Protein AF-A0AAV9IPA6-F1 (afdb_monomer_lite)

InterPro domains:
  IPR004045 Glutathione S-transferase, N-terminal [PF13409] (112-193)
  IPR010987 Glutathione S-transferase, C-terminal-like [PS50405] (209-337)
  IPR016639 Glutathione S-transferase Omega/GSH [PTHR32419] (56-354)
  IPR019145 Mediator complex, subunit Med10 [PF09748] (378-483)
  IPR036249 Thioredoxin-like superfamily [SSF52833] (87-194)
  IPR036282 Glutathione S-transferase, C-terminal domain superfamily [SSF47616] (212-340)
  IPR047047 Glutathione S-transferases Omega-like, C-terminal [cd03190] (215-348)

Structure (mmCIF, N/CA/C/O backbone):
data_AF-A0AAV9IPA6-F1
#
_entry.id   AF-A0AAV9IPA6-F1
#
loop_
_atom_site.group_PDB
_atom_site.id
_atom_site.type_symbol
_atom_site.label_atom_id
_atom_site.label_alt_id
_atom_site.label_comp_id
_atom_site.label_asym_id
_atom_site.label_entity_id
_atom_site.label_seq_id
_atom_site.pdbx_PDB_ins_code
_atom_site.Cartn_x
_atom_site.Cartn_y
_atom_site.Cartn_z
_atom_site.occupancy
_atom_site.B_iso_or_equiv
_atom_site.auth_seq_id
_atom_site.auth_comp_id
_atom_site.auth_asym_id
_atom_site.auth_atom_id
_atom_site.pdbx_PDB_model_num
ATOM 1 N N . MET A 1 1 ? 13.367 -20.382 -25.866 1.00 32.62 1 MET A N 1
ATOM 2 C CA . MET A 1 1 ? 13.848 -21.419 -26.805 1.00 32.62 1 MET A CA 1
ATOM 3 C C . MET A 1 1 ? 13.097 -21.267 -28.119 1.00 32.62 1 MET A C 1
ATOM 5 O O . MET A 1 1 ? 11.947 -21.667 -28.203 1.00 32.62 1 MET A O 1
ATOM 9 N N . ILE A 1 2 ? 13.700 -20.596 -29.102 1.00 31.58 2 ILE A N 1
ATOM 10 C CA . ILE A 1 2 ? 13.091 -20.373 -30.421 1.00 31.58 2 ILE A CA 1
ATOM 11 C C . ILE A 1 2 ? 13.337 -21.633 -31.256 1.00 31.58 2 ILE A C 1
ATOM 13 O O . ILE A 1 2 ? 14.482 -22.055 -31.411 1.00 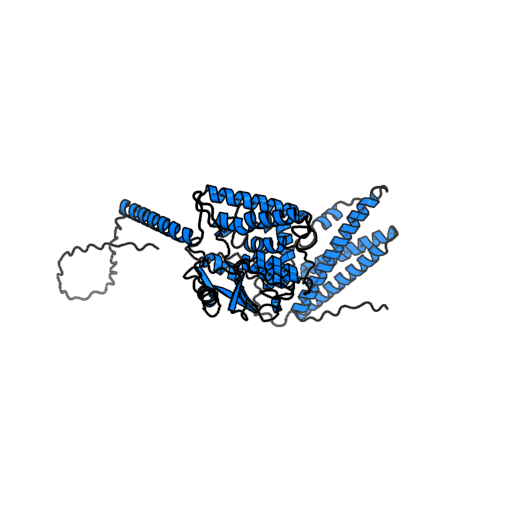31.58 2 ILE A O 1
ATOM 17 N N . ALA A 1 3 ? 12.264 -22.258 -31.741 1.00 30.27 3 ALA A N 1
ATOM 18 C CA . ALA A 1 3 ? 12.333 -23.443 -32.581 1.00 30.27 3 ALA A CA 1
ATOM 19 C C . ALA A 1 3 ? 13.067 -23.117 -33.890 1.00 30.27 3 ALA A C 1
ATOM 21 O O . ALA A 1 3 ? 12.641 -22.261 -34.665 1.00 30.27 3 ALA A O 1
ATOM 22 N N . PHE A 1 4 ? 14.178 -23.808 -34.139 1.00 36.59 4 PHE A N 1
ATOM 23 C CA . PHE A 1 4 ? 14.847 -23.790 -35.433 1.00 36.59 4 PHE A CA 1
ATOM 24 C C . PHE A 1 4 ? 13.918 -24.429 -36.471 1.00 36.59 4 PHE A C 1
ATOM 26 O O . PHE A 1 4 ? 13.769 -25.651 -36.518 1.00 36.59 4 PHE A O 1
ATOM 33 N N . GLY A 1 5 ? 13.292 -23.602 -37.310 1.00 35.09 5 GLY A N 1
ATOM 34 C CA . GLY A 1 5 ? 12.611 -24.056 -38.517 1.00 35.09 5 GLY A CA 1
ATOM 35 C C . GLY A 1 5 ? 13.618 -24.750 -39.431 1.00 35.09 5 GLY A C 1
ATOM 36 O O . GLY A 1 5 ? 14.413 -24.103 -40.107 1.00 35.09 5 GLY A O 1
ATOM 37 N N . THR A 1 6 ? 13.623 -26.080 -39.414 1.00 35.66 6 THR A N 1
ATOM 38 C CA . THR A 1 6 ? 14.478 -26.902 -40.268 1.00 35.66 6 THR A CA 1
ATOM 39 C C . THR A 1 6 ? 13.753 -27.161 -41.583 1.00 35.66 6 THR A C 1
ATOM 41 O O . THR A 1 6 ? 12.887 -28.027 -41.674 1.00 35.66 6 THR A O 1
ATOM 44 N N . VAL A 1 7 ? 14.106 -26.420 -42.633 1.00 36.31 7 VAL A N 1
ATOM 45 C CA . VAL A 1 7 ? 13.691 -26.772 -43.998 1.00 36.31 7 VAL A CA 1
ATOM 46 C C . VAL A 1 7 ? 14.534 -27.971 -44.444 1.00 36.31 7 VAL A C 1
ATOM 48 O O . VAL A 1 7 ? 15.711 -27.834 -44.775 1.00 36.31 7 VAL A O 1
ATOM 51 N N . ARG A 1 8 ? 13.951 -29.176 -44.401 1.00 38.34 8 ARG A N 1
ATOM 52 C CA . ARG A 1 8 ? 14.563 -30.413 -44.915 1.00 38.34 8 ARG A CA 1
ATOM 53 C C . ARG A 1 8 ? 14.321 -30.518 -46.420 1.00 38.34 8 ARG A C 1
ATOM 55 O O . ARG A 1 8 ? 13.198 -30.772 -46.840 1.00 38.34 8 ARG A O 1
ATOM 62 N N . VAL A 1 9 ? 15.372 -30.398 -47.228 1.00 33.69 9 VAL A N 1
ATOM 63 C CA . VAL A 1 9 ? 15.322 -30.750 -48.656 1.00 33.69 9 VAL A CA 1
ATOM 64 C C . VAL A 1 9 ? 15.932 -32.142 -48.832 1.00 33.69 9 VAL A C 1
ATOM 66 O O . VAL A 1 9 ? 17.144 -32.312 -48.716 1.00 33.69 9 VAL A O 1
ATOM 69 N N . PHE A 1 10 ? 15.096 -33.152 -49.088 1.00 32.09 10 PHE A N 1
ATOM 70 C CA . PHE A 1 10 ? 15.541 -34.497 -49.469 1.00 32.09 10 PHE A CA 1
ATOM 71 C C . PHE A 1 10 ? 15.848 -34.534 -50.973 1.00 32.09 10 PHE A C 1
ATOM 73 O O . PHE A 1 10 ? 14.968 -34.279 -51.792 1.00 32.09 10 PHE A O 1
ATOM 80 N N . LYS A 1 11 ? 17.077 -34.907 -51.352 1.00 31.31 11 LYS A N 1
ATOM 81 C CA . LYS A 1 11 ? 17.385 -35.414 -52.700 1.00 31.31 11 LYS A CA 1
ATOM 82 C C . LYS A 1 11 ? 17.477 -36.943 -52.629 1.00 31.31 11 LYS A C 1
ATOM 84 O O . LYS A 1 11 ? 18.295 -37.429 -51.850 1.00 31.31 11 LYS A O 1
ATOM 89 N N . PRO A 1 12 ? 16.701 -37.715 -53.410 1.00 35.94 12 PRO A N 1
ATOM 90 C CA . PRO A 1 12 ? 16.859 -39.159 -53.456 1.00 35.94 12 PRO A CA 1
ATOM 91 C C . PRO A 1 12 ? 17.909 -39.520 -54.514 1.00 35.94 12 PRO A C 1
ATOM 93 O O . PRO A 1 12 ? 17.744 -39.200 -55.690 1.00 35.94 12 PRO A O 1
ATOM 96 N N . THR A 1 13 ? 18.972 -40.220 -54.126 1.00 33.97 13 THR A N 1
ATOM 97 C CA . THR A 1 13 ? 19.830 -40.943 -55.074 1.00 33.97 13 THR A CA 1
ATOM 98 C C . THR A 1 13 ? 19.615 -42.445 -54.923 1.00 33.97 13 THR A C 1
ATOM 100 O O . THR A 1 13 ? 19.770 -43.030 -53.855 1.00 33.97 13 THR A O 1
ATOM 103 N N . LYS A 1 14 ? 19.187 -43.048 -56.036 1.00 36.44 14 LYS A N 1
ATOM 104 C CA . LYS A 1 14 ? 18.964 -44.478 -56.257 1.00 36.44 14 LYS A CA 1
ATOM 105 C C . LYS A 1 14 ? 20.288 -45.253 -56.189 1.00 36.44 14 LYS A C 1
ATOM 107 O O . LYS A 1 14 ? 21.220 -44.875 -56.884 1.00 36.44 14 LYS A O 1
ATOM 112 N N . SER A 1 15 ? 20.329 -46.367 -55.457 1.00 31.39 15 SER A N 1
ATOM 113 C CA . SER A 1 15 ? 20.425 -47.732 -56.018 1.00 31.39 15 SER A CA 1
ATOM 114 C C . SER A 1 15 ? 20.686 -48.739 -54.893 1.00 31.39 15 SER A C 1
ATOM 116 O O . SER A 1 15 ? 21.733 -48.707 -54.249 1.00 31.39 15 SER A O 1
ATOM 118 N N . LEU A 1 16 ? 19.736 -49.645 -54.674 1.00 32.25 16 LEU A N 1
ATOM 119 C CA . LEU A 1 16 ? 19.944 -50.877 -53.921 1.00 32.25 16 LEU A CA 1
ATOM 120 C C . LEU A 1 16 ? 20.425 -51.947 -54.905 1.00 32.25 16 LEU A C 1
ATOM 122 O O . LEU A 1 16 ? 19.693 -52.309 -55.822 1.00 32.25 16 LEU A O 1
ATOM 126 N N . THR A 1 17 ? 21.623 -52.476 -54.687 1.00 30.92 17 THR A N 1
ATOM 127 C CA . THR A 1 17 ? 22.068 -53.748 -55.269 1.00 30.92 17 THR A CA 1
ATOM 128 C C . THR A 1 17 ? 22.395 -54.698 -54.128 1.00 30.92 17 THR A C 1
ATOM 130 O O . THR A 1 17 ? 23.379 -54.512 -53.414 1.00 30.92 17 THR A O 1
ATOM 133 N N . LEU A 1 18 ? 21.534 -55.703 -53.945 1.00 32.69 18 LEU A N 1
ATOM 134 C CA . LEU A 1 18 ? 21.811 -56.874 -53.121 1.00 32.69 18 LEU A CA 1
ATOM 135 C C . LEU A 1 18 ? 22.862 -57.740 -53.824 1.00 32.69 18 LEU A C 1
ATOM 137 O O . LEU A 1 18 ? 22.663 -58.156 -54.966 1.00 32.69 18 LEU A O 1
ATOM 141 N N . HIS A 1 19 ? 23.926 -58.097 -53.110 1.00 31.64 19 HIS A N 1
ATOM 142 C CA . HIS A 1 19 ? 24.715 -59.283 -53.427 1.00 31.64 19 HIS A CA 1
ATOM 143 C C . HIS A 1 19 ? 24.796 -60.196 -52.208 1.00 31.64 19 HIS A C 1
ATOM 145 O O . HIS A 1 19 ? 25.272 -59.827 -51.137 1.00 31.64 19 HIS A O 1
ATOM 151 N N . HIS A 1 20 ? 24.265 -61.397 -52.408 1.00 34.03 20 HIS A N 1
ATOM 152 C CA . HIS A 1 20 ? 24.334 -62.536 -51.514 1.00 34.03 20 HIS A CA 1
ATOM 153 C C . HIS A 1 20 ? 25.737 -63.147 -51.616 1.00 34.03 20 HIS A C 1
ATOM 155 O O . HIS A 1 20 ? 26.164 -63.505 -52.712 1.00 34.03 20 HIS A O 1
ATOM 161 N N . CYS A 1 21 ? 26.448 -63.305 -50.498 1.00 29.92 21 CYS A N 1
ATOM 162 C CA . CYS A 1 21 ? 27.591 -64.213 -50.436 1.00 29.92 21 CYS A CA 1
ATOM 163 C C . CYS A 1 21 ? 27.729 -64.814 -49.030 1.00 29.92 21 CYS A C 1
ATOM 165 O O . CYS A 1 21 ? 27.984 -64.119 -48.048 1.00 29.92 21 CYS A O 1
ATOM 167 N N . HIS A 1 22 ? 27.530 -66.130 -48.956 1.00 36.38 22 HIS A N 1
ATOM 168 C CA . HIS A 1 22 ? 27.813 -66.983 -47.808 1.00 36.38 22 HIS A CA 1
ATOM 169 C C . HIS A 1 22 ? 29.329 -67.131 -47.608 1.00 36.38 22 HIS A C 1
ATOM 171 O O . HIS A 1 22 ? 30.002 -67.606 -48.519 1.00 36.38 22 HIS A O 1
ATOM 177 N N . LYS A 1 23 ? 29.841 -66.874 -46.394 1.00 35.38 23 LYS A N 1
ATOM 178 C CA . LYS A 1 23 ? 30.698 -67.802 -45.616 1.00 35.38 23 LYS A CA 1
ATOM 179 C C . LYS A 1 23 ? 31.225 -67.160 -44.326 1.00 35.38 23 LYS A C 1
ATOM 181 O O . LYS A 1 23 ? 31.490 -65.967 -44.251 1.00 35.38 23 LYS A O 1
ATOM 186 N N . ARG A 1 24 ? 31.352 -68.027 -43.318 1.00 39.00 24 ARG A N 1
ATOM 187 C CA . ARG A 1 24 ? 31.869 -67.832 -41.956 1.00 39.00 24 ARG A CA 1
ATOM 188 C C . ARG A 1 24 ? 33.129 -66.959 -41.896 1.00 39.00 24 ARG A C 1
ATOM 190 O O . ARG A 1 24 ? 34.109 -67.292 -42.552 1.00 39.00 24 ARG A O 1
ATOM 197 N N . CYS A 1 25 ? 33.138 -65.961 -41.012 1.00 34.56 25 CYS A N 1
ATOM 198 C CA . CYS A 1 25 ? 34.343 -65.552 -40.287 1.00 34.56 25 CYS A CA 1
ATOM 199 C C . CYS A 1 25 ? 33.975 -64.700 -39.060 1.00 34.56 25 CYS A C 1
ATOM 201 O O . CYS A 1 25 ? 33.272 -63.698 -39.181 1.00 34.56 25 CYS A O 1
ATOM 203 N N . ASN A 1 26 ? 34.457 -65.113 -37.885 1.00 42.09 26 ASN A N 1
ATOM 204 C CA . ASN A 1 26 ? 34.406 -64.350 -36.641 1.00 42.09 26 ASN A CA 1
ATOM 205 C C . ASN A 1 26 ? 35.319 -63.125 -36.761 1.00 42.09 26 ASN A C 1
ATOM 207 O O . ASN A 1 26 ? 36.529 -63.238 -36.604 1.00 42.09 26 ASN A O 1
ATOM 211 N N . HIS A 1 27 ? 34.737 -61.956 -37.007 1.00 35.28 27 HIS A N 1
ATOM 212 C CA . HIS A 1 27 ? 35.346 -60.674 -36.671 1.00 35.28 27 HIS A CA 1
ATOM 213 C C . HIS A 1 27 ? 34.236 -59.672 -36.364 1.00 35.28 27 HIS A C 1
ATOM 215 O O . HIS A 1 27 ? 33.461 -59.292 -37.241 1.00 35.28 27 HIS A O 1
ATOM 221 N N . THR A 1 28 ? 34.181 -59.213 -35.117 1.00 38.75 28 THR A N 1
ATOM 222 C CA . THR A 1 28 ? 33.456 -58.013 -34.697 1.00 38.75 28 THR A CA 1
ATOM 223 C C . THR A 1 28 ? 34.070 -56.802 -35.406 1.00 38.75 28 THR A C 1
ATOM 225 O O . THR A 1 28 ? 34.946 -56.118 -34.887 1.00 38.75 28 THR A O 1
ATOM 228 N N . ARG A 1 29 ? 33.636 -56.534 -36.643 1.00 34.91 29 ARG A N 1
ATOM 229 C CA . ARG A 1 29 ? 33.844 -55.234 -37.285 1.00 34.91 29 ARG A CA 1
ATOM 230 C C . ARG A 1 29 ? 32.872 -54.254 -36.641 1.00 34.91 29 ARG A C 1
ATOM 232 O O . ARG A 1 29 ? 31.683 -54.273 -36.946 1.00 34.91 29 ARG A O 1
ATOM 239 N N . GLY A 1 30 ? 33.376 -53.405 -35.750 1.00 38.44 30 GLY A N 1
ATOM 240 C CA . GLY A 1 30 ? 32.644 -52.224 -35.308 1.00 38.44 30 GLY A CA 1
ATOM 241 C C . GLY A 1 30 ? 32.3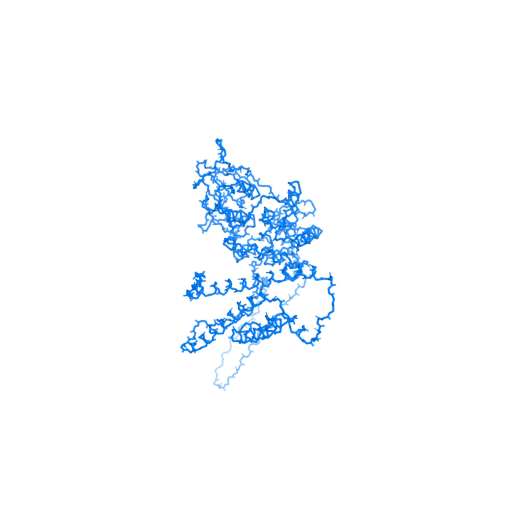28 -51.349 -36.520 1.00 38.44 30 GLY A C 1
ATOM 242 O O . GLY A 1 30 ? 33.223 -50.733 -37.096 1.00 38.44 30 GLY A O 1
ATOM 243 N N . ILE A 1 31 ? 31.062 -51.315 -36.933 1.00 38.34 31 ILE A N 1
ATOM 244 C CA . ILE A 1 31 ? 30.577 -50.351 -37.918 1.00 38.34 31 ILE A CA 1
ATOM 245 C C . ILE A 1 31 ? 30.437 -49.024 -37.172 1.00 38.34 31 ILE A C 1
ATOM 247 O O . ILE A 1 31 ? 29.416 -48.749 -36.548 1.00 38.34 31 ILE A O 1
ATOM 251 N N . THR A 1 32 ? 31.474 -48.191 -37.210 1.00 40.66 32 THR A N 1
ATOM 252 C CA . THR A 1 32 ? 31.323 -46.775 -36.873 1.00 40.66 32 THR A CA 1
ATOM 253 C C . THR A 1 32 ? 30.579 -46.106 -38.023 1.00 40.66 32 THR A C 1
ATOM 255 O O . THR A 1 32 ? 31.164 -45.676 -39.016 1.00 40.66 32 THR A O 1
ATOM 258 N N . ALA A 1 33 ? 29.253 -46.040 -37.913 1.00 41.75 33 ALA A N 1
ATOM 259 C CA . ALA A 1 33 ? 28.459 -45.180 -38.774 1.00 41.75 33 ALA A CA 1
ATOM 260 C C . ALA A 1 33 ? 28.857 -43.725 -38.478 1.00 41.75 33 ALA A C 1
ATOM 262 O O . ALA A 1 33 ? 28.440 -43.142 -37.478 1.00 41.75 33 ALA A O 1
ATOM 263 N N . LYS A 1 34 ? 29.698 -43.127 -39.332 1.00 46.12 34 LYS A N 1
ATOM 264 C CA . LYS A 1 34 ? 29.880 -41.673 -39.348 1.00 46.12 34 LYS A CA 1
ATOM 265 C C . LYS A 1 34 ? 28.544 -41.064 -39.767 1.00 46.12 34 LYS A C 1
ATOM 267 O O . LYS A 1 34 ? 28.234 -41.016 -40.955 1.00 46.12 34 LYS A O 1
ATOM 272 N N . LEU A 1 35 ? 27.754 -40.620 -38.789 1.00 42.22 35 LEU A N 1
ATOM 273 C CA . LEU A 1 35 ? 26.633 -39.719 -39.039 1.00 42.22 35 LEU A CA 1
ATOM 274 C C . LEU A 1 35 ? 27.162 -38.548 -39.884 1.00 42.22 35 LEU A C 1
ATOM 276 O O . LEU A 1 35 ? 28.205 -37.980 -39.534 1.00 42.22 35 LEU A O 1
ATOM 280 N N . PRO A 1 36 ? 26.512 -38.198 -41.007 1.00 43.47 36 PRO A N 1
ATOM 281 C CA . PRO A 1 36 ? 26.947 -37.063 -41.801 1.00 43.47 36 PRO A CA 1
ATOM 282 C C . PRO A 1 36 ? 26.940 -35.827 -40.901 1.00 43.47 36 PRO A C 1
ATOM 284 O O . PRO A 1 36 ? 25.935 -35.528 -40.256 1.00 43.47 36 PRO A O 1
ATOM 287 N N . ARG A 1 37 ? 28.072 -35.112 -40.834 1.00 45.66 37 ARG A N 1
ATOM 288 C CA . ARG A 1 37 ? 28.117 -33.779 -40.224 1.00 45.66 37 ARG A CA 1
ATOM 289 C C . ARG A 1 37 ? 27.160 -32.901 -41.020 1.00 45.66 37 ARG A C 1
ATOM 291 O O . ARG A 1 37 ? 27.489 -32.456 -42.116 1.00 45.66 37 ARG A O 1
ATOM 298 N N . ILE A 1 38 ? 25.969 -32.684 -40.473 1.00 42.28 38 ILE A N 1
ATOM 299 C CA . ILE A 1 38 ? 25.014 -31.722 -41.002 1.00 42.28 38 ILE A CA 1
ATOM 300 C C . ILE A 1 38 ? 25.655 -30.352 -40.792 1.00 42.28 38 ILE A C 1
ATOM 302 O O . ILE A 1 38 ? 25.685 -29.833 -39.678 1.00 42.28 38 ILE A O 1
ATOM 306 N N . GLN A 1 39 ? 26.217 -29.780 -41.856 1.00 46.59 39 GLN A N 1
ATOM 307 C CA . GLN A 1 39 ? 26.531 -28.360 -41.872 1.00 46.59 39 GLN A CA 1
ATOM 308 C C . GLN A 1 39 ? 25.197 -27.620 -41.861 1.00 46.59 39 GLN A C 1
ATOM 310 O O . GLN A 1 39 ? 24.517 -27.508 -42.880 1.00 46.59 39 GLN A O 1
ATOM 315 N N . VAL A 1 40 ? 24.794 -27.159 -40.678 1.00 48.81 40 VAL A N 1
ATOM 316 C CA . VAL A 1 40 ? 23.739 -26.160 -40.551 1.00 48.81 40 VAL A CA 1
ATOM 317 C C . VAL A 1 40 ? 24.254 -24.931 -41.290 1.00 48.81 40 VAL A C 1
ATOM 319 O O . VAL A 1 40 ? 25.148 -24.242 -40.802 1.00 48.81 40 VAL A O 1
ATOM 322 N N . LEU A 1 41 ? 23.734 -24.690 -42.493 1.00 48.41 41 LEU A N 1
ATOM 323 C CA . LEU A 1 41 ? 23.892 -23.424 -43.198 1.00 48.41 41 LEU A CA 1
ATOM 324 C C . LEU A 1 41 ? 23.253 -22.349 -42.314 1.00 48.41 41 LEU A C 1
ATOM 326 O O . LEU A 1 41 ? 22.055 -22.086 -42.389 1.00 48.41 41 LEU A O 1
ATOM 330 N N . GLN A 1 42 ? 24.047 -21.766 -41.417 1.00 54.94 42 GLN A N 1
ATOM 331 C CA . GLN A 1 42 ? 23.682 -20.547 -40.718 1.00 54.94 42 GLN A CA 1
ATOM 332 C C . GLN A 1 42 ? 23.647 -19.453 -41.772 1.00 54.94 42 GLN A C 1
ATOM 334 O O . GLN A 1 42 ? 24.676 -18.883 -42.109 1.00 54.94 42 GLN A O 1
ATOM 339 N N . ILE A 1 43 ? 22.470 -19.210 -42.341 1.00 62.78 43 ILE A N 1
ATOM 340 C CA . ILE A 1 43 ? 22.228 -18.074 -43.221 1.00 62.78 43 ILE A CA 1
ATOM 341 C C . ILE A 1 43 ? 22.130 -16.843 -42.305 1.00 62.78 43 ILE A C 1
ATOM 343 O O . ILE A 1 43 ? 21.089 -16.648 -41.671 1.00 62.78 43 ILE A O 1
ATOM 347 N N . PRO A 1 44 ? 23.183 -16.011 -42.176 1.00 68.25 44 PRO A N 1
ATOM 348 C CA . PRO A 1 44 ? 23.261 -15.031 -41.090 1.00 68.25 44 PRO A CA 1
ATOM 349 C C . PRO A 1 44 ? 22.247 -13.894 -41.246 1.00 68.25 44 PRO A C 1
ATOM 351 O O . PRO A 1 44 ? 21.873 -13.252 -40.268 1.00 68.25 44 PRO A O 1
ATOM 354 N N . TRP A 1 45 ? 21.779 -13.636 -42.471 1.00 77.69 45 TRP A N 1
ATOM 355 C CA . TRP A 1 45 ? 20.732 -12.645 -42.714 1.00 77.69 45 TRP A CA 1
ATOM 356 C C . TRP A 1 45 ? 19.353 -13.139 -42.260 1.00 77.69 45 TRP A C 1
ATOM 358 O O . TRP A 1 45 ? 18.563 -12.338 -41.770 1.00 77.69 45 TRP A O 1
ATOM 368 N N . LEU A 1 46 ? 19.077 -14.446 -42.354 1.00 71.62 46 LEU A N 1
ATOM 369 C CA . LEU A 1 46 ? 17.785 -15.026 -41.980 1.00 71.62 46 LEU A CA 1
ATOM 370 C C . LEU A 1 46 ? 17.588 -14.990 -40.460 1.00 71.62 46 LEU A C 1
ATOM 372 O O . LEU A 1 46 ? 16.506 -14.655 -39.985 1.00 71.62 46 LEU A O 1
ATOM 376 N N . SER A 1 47 ? 18.647 -15.263 -39.690 1.00 75.88 47 SER A N 1
ATOM 377 C CA . SER A 1 47 ? 18.620 -15.129 -38.229 1.00 75.88 47 SER A CA 1
ATOM 378 C C . SER A 1 47 ? 18.483 -13.670 -37.792 1.00 75.88 47 SER A C 1
ATOM 380 O O . SER A 1 47 ? 17.666 -13.376 -36.923 1.00 75.88 47 SER A O 1
ATOM 382 N N . ARG A 1 48 ? 19.210 -12.738 -38.425 1.00 79.31 48 ARG A N 1
ATOM 383 C CA . ARG A 1 48 ? 19.074 -11.293 -38.159 1.00 79.31 48 ARG A CA 1
ATOM 384 C C . ARG A 1 48 ? 17.667 -10.782 -38.459 1.00 79.31 48 ARG A C 1
ATOM 386 O O . ARG A 1 48 ? 17.106 -10.057 -37.644 1.00 79.31 48 ARG A O 1
ATOM 393 N N . PHE A 1 49 ? 17.092 -11.189 -39.589 1.00 79.31 49 PHE A N 1
ATOM 394 C CA . PHE A 1 49 ? 15.725 -10.839 -39.961 1.00 79.31 49 PHE A CA 1
ATOM 395 C C . PHE A 1 49 ? 14.715 -11.392 -38.949 1.00 79.31 49 PHE A C 1
ATOM 397 O O . PHE A 1 49 ? 13.926 -10.628 -38.403 1.00 79.31 49 PHE A O 1
ATOM 404 N N . ALA A 1 50 ? 14.796 -12.684 -38.610 1.00 74.69 50 ALA A N 1
ATOM 405 C CA . ALA A 1 50 ? 13.901 -13.304 -37.633 1.00 74.69 50 ALA A CA 1
ATOM 406 C C . ALA A 1 50 ? 13.979 -12.640 -36.246 1.00 74.69 50 ALA A C 1
ATOM 408 O O . ALA A 1 50 ? 12.945 -12.427 -35.608 1.00 74.69 50 ALA A O 1
ATOM 409 N N . ILE A 1 51 ? 15.183 -12.272 -35.790 1.00 83.50 51 ILE A N 1
ATOM 410 C CA . ILE A 1 51 ? 15.388 -11.538 -34.533 1.00 83.50 51 ILE A CA 1
ATOM 411 C C . ILE A 1 51 ? 14.747 -10.151 -34.611 1.00 83.50 51 ILE A C 1
ATOM 413 O O . ILE A 1 51 ? 13.993 -9.792 -33.712 1.00 83.50 51 ILE A O 1
ATOM 417 N N . ALA A 1 52 ? 15.000 -9.392 -35.681 1.00 80.75 52 ALA A N 1
ATOM 418 C CA . ALA A 1 52 ? 14.442 -8.053 -35.854 1.00 80.75 52 ALA A CA 1
ATOM 419 C C . ALA A 1 52 ? 12.906 -8.076 -35.901 1.00 80.75 52 ALA A C 1
ATOM 421 O O . ALA A 1 52 ? 12.258 -7.300 -35.202 1.00 80.75 52 ALA A O 1
ATOM 422 N N . THR A 1 53 ? 12.310 -9.005 -36.655 1.00 84.38 53 THR A N 1
ATOM 423 C CA . THR A 1 53 ? 10.852 -9.176 -36.718 1.00 84.38 53 THR A CA 1
ATOM 424 C C . THR A 1 53 ? 10.275 -9.547 -35.354 1.00 84.38 53 THR A C 1
ATOM 426 O O . THR A 1 53 ? 9.313 -8.924 -34.912 1.00 84.38 53 THR A O 1
ATOM 429 N N . SER A 1 54 ? 10.882 -10.511 -34.655 1.00 85.62 54 SER A N 1
ATOM 430 C CA . SER A 1 54 ? 10.428 -10.932 -33.321 1.00 85.62 54 SER A CA 1
ATOM 431 C C . SER A 1 54 ? 10.535 -9.796 -32.303 1.00 85.62 54 SER A C 1
ATOM 433 O O . SER A 1 54 ? 9.613 -9.589 -31.519 1.00 85.62 54 SER A O 1
ATOM 435 N N . TYR A 1 55 ? 11.629 -9.030 -32.344 1.00 86.50 55 TYR A N 1
ATOM 436 C CA . TYR A 1 55 ? 11.838 -7.856 -31.500 1.00 86.50 55 TYR A CA 1
ATOM 437 C C . TYR A 1 55 ? 10.762 -6.794 -31.736 1.00 86.50 55 TYR A C 1
ATOM 439 O O . TYR A 1 55 ? 10.161 -6.310 -30.778 1.00 86.50 55 TYR A O 1
ATOM 447 N N . THR A 1 56 ? 10.472 -6.463 -32.997 1.00 87.56 56 THR A N 1
ATOM 448 C CA . THR A 1 56 ? 9.430 -5.487 -33.341 1.00 87.56 56 THR A CA 1
ATOM 449 C C . THR A 1 56 ? 8.051 -5.963 -32.892 1.00 87.56 56 THR A C 1
ATOM 451 O O . THR A 1 56 ? 7.348 -5.205 -32.232 1.00 87.56 56 THR A O 1
ATOM 454 N N . ILE A 1 57 ? 7.684 -7.222 -33.169 1.00 90.75 57 ILE A N 1
ATOM 455 C CA . ILE A 1 57 ? 6.398 -7.796 -32.737 1.00 90.75 57 ILE A CA 1
ATOM 456 C C . ILE A 1 57 ? 6.273 -7.744 -31.214 1.00 90.75 57 ILE A C 1
ATOM 458 O O . ILE A 1 57 ? 5.267 -7.262 -30.696 1.00 90.75 57 ILE A O 1
ATOM 462 N N . TRP A 1 58 ? 7.302 -8.198 -30.494 1.00 89.06 58 TRP A N 1
ATOM 463 C CA . TRP A 1 58 ? 7.316 -8.168 -29.036 1.00 89.06 58 TRP A CA 1
ATOM 464 C C . TRP A 1 58 ? 7.157 -6.745 -28.501 1.00 89.06 58 TRP A C 1
ATOM 466 O O . TRP A 1 58 ? 6.319 -6.510 -27.637 1.00 89.06 58 TRP A O 1
ATOM 476 N N . LYS A 1 59 ? 7.909 -5.780 -29.042 1.00 87.94 59 LYS A N 1
ATOM 477 C CA . LYS A 1 59 ? 7.842 -4.375 -28.625 1.00 87.94 59 LYS A CA 1
ATOM 478 C C . LYS A 1 59 ? 6.455 -3.770 -28.866 1.00 87.94 59 LYS A C 1
ATOM 480 O O . LYS A 1 59 ? 5.947 -3.059 -28.001 1.00 87.94 59 LYS A O 1
ATOM 485 N N . SER A 1 60 ? 5.827 -4.076 -30.002 1.00 87.44 60 SER A N 1
ATOM 486 C CA . SER A 1 60 ? 4.461 -3.638 -30.311 1.00 87.44 60 SER A CA 1
ATOM 487 C C . SER A 1 60 ? 3.434 -4.248 -29.355 1.00 87.44 60 SER A C 1
ATOM 489 O O . SER A 1 60 ? 2.637 -3.511 -28.779 1.00 87.44 60 SER A O 1
ATOM 491 N N . LEU A 1 61 ? 3.481 -5.566 -29.128 1.00 89.00 61 LEU A N 1
ATOM 492 C CA . LEU A 1 61 ? 2.589 -6.244 -28.180 1.00 89.00 61 LEU A CA 1
ATOM 493 C C . LEU A 1 61 ? 2.776 -5.708 -26.760 1.00 89.00 61 LEU A C 1
ATOM 495 O O . LEU A 1 61 ? 1.799 -5.392 -26.086 1.00 89.00 61 LEU A O 1
ATOM 499 N N . TRP A 1 62 ? 4.027 -5.552 -26.325 1.00 88.69 62 TRP A N 1
ATOM 500 C CA . TRP A 1 62 ? 4.367 -4.974 -25.030 1.00 88.69 62 TRP A CA 1
ATOM 501 C C . TRP A 1 62 ? 3.751 -3.583 -24.866 1.00 88.69 62 TRP A C 1
ATOM 503 O O . TRP A 1 62 ? 3.083 -3.333 -23.868 1.00 88.69 62 TRP A O 1
ATOM 513 N N . SER A 1 63 ? 3.876 -2.711 -25.872 1.00 84.81 63 SER A N 1
ATOM 514 C CA . SER A 1 63 ? 3.295 -1.365 -25.819 1.00 84.81 63 SER A CA 1
ATOM 515 C C . SER A 1 63 ? 1.771 -1.385 -25.666 1.00 84.81 63 SER A C 1
ATOM 517 O O . SER A 1 63 ? 1.226 -0.569 -24.925 1.00 84.81 63 SER A O 1
ATOM 519 N N . VAL A 1 64 ? 1.077 -2.308 -26.341 1.00 86.12 64 VAL A N 1
ATOM 520 C CA . VAL A 1 64 ? -0.381 -2.462 -26.214 1.00 86.12 64 VAL A CA 1
ATOM 521 C C . VAL A 1 64 ? -0.747 -2.935 -24.808 1.00 86.12 64 VAL A C 1
ATOM 523 O O . VAL A 1 64 ? -1.577 -2.314 -24.147 1.00 86.12 64 VAL A O 1
ATOM 526 N N . MET A 1 65 ? -0.097 -3.989 -24.318 1.00 85.62 65 MET A N 1
ATOM 527 C CA . MET A 1 65 ? -0.390 -4.567 -23.003 1.00 85.62 65 MET A CA 1
ATOM 528 C C . MET A 1 65 ? -0.113 -3.576 -21.865 1.00 85.62 65 MET A C 1
ATOM 530 O O . MET A 1 65 ? -0.954 -3.395 -20.985 1.00 85.62 65 MET A O 1
ATOM 534 N N . VAL A 1 66 ? 1.024 -2.870 -21.906 1.00 84.69 66 VAL A N 1
ATOM 535 C CA . VAL A 1 66 ? 1.354 -1.858 -20.891 1.00 84.69 66 VAL A CA 1
ATOM 536 C C . VAL A 1 66 ? 0.382 -0.684 -20.941 1.00 84.69 66 VAL A C 1
ATOM 538 O O . VAL A 1 66 ? 0.012 -0.198 -19.883 1.00 84.69 66 VAL A O 1
ATOM 541 N N . SER A 1 67 ? -0.109 -0.263 -22.113 1.00 82.50 67 SER A N 1
ATOM 542 C CA . SER A 1 67 ? -1.094 0.831 -22.186 1.00 82.50 67 SER A CA 1
ATOM 543 C C . SER A 1 67 ? -2.410 0.529 -21.453 1.00 82.50 67 SER A C 1
ATOM 545 O O . SER A 1 67 ? -3.028 1.441 -20.909 1.00 82.50 67 SER A O 1
ATOM 547 N N . GLN A 1 68 ? -2.814 -0.745 -21.386 1.00 80.94 68 GLN A N 1
ATOM 548 C CA . GLN A 1 68 ? -4.004 -1.177 -20.646 1.00 80.94 68 GLN A CA 1
ATOM 549 C C . GLN A 1 68 ? -3.732 -1.305 -19.142 1.00 80.94 68 GLN A C 1
ATOM 551 O O . GLN A 1 68 ? -4.562 -0.920 -18.317 1.00 80.94 68 GLN A O 1
ATOM 556 N N . LEU A 1 69 ? -2.566 -1.844 -18.777 1.00 83.06 69 LEU A N 1
ATOM 557 C CA . LEU A 1 69 ? -2.163 -2.029 -17.382 1.00 83.06 69 LEU A CA 1
ATOM 558 C C . LEU A 1 69 ? -1.857 -0.688 -16.691 1.00 83.06 69 LEU A C 1
ATOM 560 O O . LEU A 1 69 ? -2.297 -0.451 -15.557 1.00 83.06 69 LEU A O 1
ATOM 564 N N . ALA A 1 70 ? -1.126 0.169 -17.403 1.00 86.69 70 ALA A N 1
ATOM 565 C CA . ALA A 1 70 ? -0.565 1.435 -16.969 1.00 86.69 70 ALA A CA 1
ATOM 566 C C . ALA A 1 70 ? -0.745 2.525 -18.051 1.00 86.69 70 ALA A C 1
ATOM 568 O O . ALA A 1 70 ? 0.153 2.757 -18.874 1.00 86.69 70 ALA A O 1
ATOM 569 N N . PRO A 1 71 ? -1.905 3.208 -18.049 1.00 85.88 71 PRO A N 1
ATOM 570 C CA . PRO A 1 71 ? -2.154 4.357 -18.912 1.00 85.88 71 PRO A CA 1
ATOM 571 C C . PRO A 1 71 ? -1.075 5.428 -18.736 1.00 85.88 71 PRO A C 1
ATOM 573 O O . PRO A 1 71 ? -0.557 5.608 -17.634 1.00 85.88 71 PRO A O 1
ATOM 576 N N . LYS A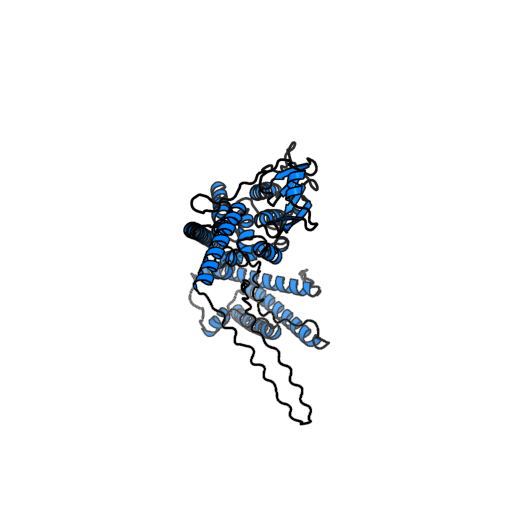 1 72 ? -0.742 6.144 -19.810 1.00 88.19 72 LYS A N 1
ATOM 577 C CA . LYS A 1 72 ? 0.293 7.184 -19.806 1.00 88.19 72 LYS A CA 1
ATOM 578 C C . LYS A 1 72 ? -0.170 8.465 -20.484 1.00 88.19 72 LYS A C 1
ATOM 580 O O . LYS A 1 72 ? -1.091 8.428 -21.298 1.00 88.19 72 LYS A O 1
ATOM 585 N N . ASP A 1 73 ? 0.509 9.563 -20.182 1.00 87.62 73 ASP A N 1
ATOM 586 C CA . ASP A 1 73 ? 0.420 10.802 -20.954 1.00 87.62 73 ASP A CA 1
ATOM 587 C C . ASP A 1 73 ? 1.312 10.772 -22.216 1.00 87.62 73 ASP A C 1
ATOM 589 O O . ASP A 1 73 ? 1.991 9.780 -22.512 1.00 87.62 73 ASP A O 1
ATOM 593 N N . GLU A 1 74 ? 1.327 11.877 -22.968 1.00 83.44 74 GLU A N 1
ATOM 594 C CA . GLU A 1 74 ? 2.148 12.038 -24.179 1.00 83.44 74 GLU A CA 1
ATOM 595 C C . GLU A 1 74 ? 3.658 11.913 -23.911 1.00 83.44 74 GLU A C 1
ATOM 597 O O . GLU A 1 74 ? 4.415 11.510 -24.794 1.00 83.44 74 GLU A O 1
ATOM 602 N N . LYS A 1 75 ? 4.104 12.220 -22.686 1.00 81.19 75 LYS A N 1
ATOM 603 C CA . LYS A 1 75 ? 5.514 12.181 -22.276 1.00 81.19 75 LYS A CA 1
ATOM 604 C C . LYS A 1 75 ? 5.962 10.788 -21.827 1.00 81.19 75 LYS A C 1
ATOM 606 O O . LYS A 1 75 ? 7.162 10.545 -21.698 1.00 81.19 75 LYS A O 1
ATOM 611 N N . GLY A 1 76 ? 5.028 9.855 -21.634 1.00 80.50 76 GLY A N 1
ATOM 612 C CA . GLY A 1 76 ? 5.322 8.515 -21.130 1.00 80.50 76 GLY A CA 1
ATOM 613 C C . GLY A 1 76 ? 5.186 8.366 -19.618 1.00 80.50 76 GLY A C 1
ATOM 614 O O . GLY A 1 76 ? 5.562 7.312 -19.099 1.00 80.50 76 GLY A O 1
ATOM 615 N N . GLU A 1 77 ? 4.659 9.381 -18.925 1.00 83.00 77 GLU A N 1
ATOM 616 C CA . GLU A 1 77 ? 4.417 9.345 -17.484 1.00 83.00 77 GLU A CA 1
ATOM 617 C C . GLU A 1 77 ? 3.136 8.565 -17.191 1.00 83.00 77 GLU A C 1
ATOM 619 O O . GLU A 1 77 ? 2.092 8.802 -17.800 1.00 83.00 77 GLU A O 1
ATOM 624 N N . TYR A 1 78 ? 3.216 7.626 -16.248 1.00 89.38 78 TYR A N 1
ATOM 625 C CA . TYR A 1 78 ? 2.068 6.840 -15.808 1.00 89.38 78 TYR A CA 1
ATOM 626 C C . TYR A 1 78 ? 0.992 7.727 -15.163 1.00 89.38 78 TYR A C 1
ATOM 628 O O . TYR A 1 78 ? 1.278 8.506 -14.252 1.00 89.38 78 TYR A O 1
ATOM 636 N N . GLN A 1 79 ? -0.255 7.540 -15.596 1.00 88.81 79 GLN A N 1
ATOM 637 C CA . GLN A 1 79 ? -1.442 8.217 -15.086 1.00 88.81 79 GLN A CA 1
ATOM 638 C C . GLN A 1 79 ? -2.354 7.207 -14.392 1.00 88.81 79 GLN A C 1
ATOM 640 O O . GLN A 1 79 ? -2.894 6.290 -15.018 1.00 88.81 79 GLN A O 1
ATOM 645 N N . ARG A 1 80 ? -2.535 7.372 -13.078 1.00 87.50 80 ARG A N 1
ATOM 646 C CA . ARG A 1 80 ? -3.408 6.505 -12.282 1.00 87.50 80 ARG A CA 1
ATOM 647 C C . ARG A 1 80 ? -4.876 6.880 -12.526 1.00 87.50 80 ARG A C 1
ATOM 649 O O . ARG A 1 80 ? -5.248 8.017 -12.251 1.00 87.50 80 ARG A O 1
ATOM 656 N N . PRO A 1 81 ? -5.730 5.942 -12.972 1.00 86.50 81 PRO A N 1
ATOM 657 C CA . PRO A 1 81 ? -7.166 6.193 -13.060 1.00 86.50 81 PRO A CA 1
ATOM 658 C C . PRO A 1 81 ? -7.777 6.442 -11.679 1.00 86.50 81 PRO A C 1
ATOM 660 O O . PRO A 1 81 ? -7.408 5.772 -10.713 1.00 86.50 81 PRO A O 1
ATOM 663 N N . LEU A 1 82 ? -8.727 7.375 -11.603 1.00 87.81 82 LEU A N 1
ATOM 664 C CA . LEU A 1 82 ? -9.434 7.704 -10.366 1.00 87.81 82 LEU A CA 1
ATOM 665 C C . LEU A 1 82 ? -10.452 6.620 -9.982 1.00 87.81 82 LEU A C 1
ATOM 667 O O . LEU A 1 82 ? -11.064 5.982 -10.844 1.00 87.81 82 LEU A O 1
ATOM 671 N N . SER A 1 83 ? -10.656 6.452 -8.677 1.00 89.12 83 SER A N 1
ATOM 672 C CA . SER A 1 83 ? -11.667 5.566 -8.093 1.00 89.12 83 SER A CA 1
ATOM 673 C C . SER A 1 83 ? -13.086 6.083 -8.360 1.00 89.12 83 SER A C 1
ATOM 675 O O . SER A 1 83 ? -13.341 7.287 -8.299 1.00 89.12 83 SER A O 1
ATOM 677 N N . GLY A 1 84 ? -14.016 5.171 -8.661 1.00 89.25 84 GLY A N 1
ATOM 678 C CA . GLY A 1 84 ? -15.375 5.515 -9.097 1.00 89.25 84 GLY A CA 1
ATOM 679 C C . GLY A 1 84 ? -16.390 5.701 -7.965 1.00 89.25 84 GLY A C 1
ATOM 680 O O . GLY A 1 84 ? -17.357 6.436 -8.143 1.00 89.25 84 GLY A O 1
ATOM 681 N N . PHE A 1 85 ? -16.179 5.069 -6.806 1.00 95.75 85 PHE A N 1
ATOM 682 C CA . PHE A 1 85 ? -17.113 5.083 -5.677 1.00 95.75 85 PHE A CA 1
ATOM 683 C C . PHE A 1 85 ? -16.472 5.752 -4.466 1.00 95.75 85 PHE A C 1
ATOM 685 O O . PHE A 1 85 ? -15.415 5.320 -4.005 1.00 95.75 85 PHE A O 1
ATOM 692 N N . ARG A 1 86 ? -17.116 6.811 -3.962 1.00 96.44 86 ARG A N 1
ATOM 693 C CA . ARG A 1 86 ? -16.546 7.751 -2.978 1.00 96.44 86 ARG A CA 1
ATOM 694 C C . ARG A 1 86 ? -17.485 8.051 -1.796 1.00 96.44 86 ARG A C 1
ATOM 696 O O . ARG A 1 86 ? -17.319 9.067 -1.126 1.00 96.44 86 ARG A O 1
ATOM 703 N N . ASN A 1 87 ? -18.510 7.221 -1.552 1.00 97.06 87 ASN A N 1
ATOM 704 C CA . ASN A 1 87 ? -19.382 7.415 -0.384 1.00 97.06 87 ASN A CA 1
ATOM 705 C C . ASN A 1 87 ? -18.635 7.044 0.907 1.00 97.06 87 ASN A C 1
ATOM 707 O O . ASN A 1 87 ? -17.611 6.364 0.859 1.00 97.06 87 ASN A O 1
ATOM 711 N N . LYS A 1 88 ? -19.133 7.481 2.064 1.00 96.69 88 LYS A N 1
ATOM 712 C CA . LYS A 1 88 ? -18.484 7.269 3.366 1.00 96.69 88 LYS A CA 1
ATOM 713 C C . LYS A 1 88 ? -19.449 6.611 4.338 1.00 96.69 88 LYS A C 1
ATOM 715 O O . LYS A 1 88 ? -20.654 6.798 4.199 1.00 96.69 88 LYS A O 1
ATOM 720 N N . ILE A 1 89 ? -18.896 5.875 5.298 1.00 96.94 89 ILE A N 1
ATOM 721 C CA . ILE A 1 89 ? -19.634 5.448 6.485 1.00 96.94 89 ILE A CA 1
ATOM 722 C C . ILE A 1 89 ? -19.606 6.597 7.500 1.00 96.94 89 ILE A C 1
ATOM 724 O O . ILE A 1 89 ? -18.568 7.238 7.675 1.00 96.94 89 ILE A O 1
ATOM 728 N N . GLU A 1 90 ? -20.737 6.875 8.144 1.00 95.56 90 GLU A N 1
ATOM 729 C CA . GLU A 1 90 ? -20.914 8.008 9.058 1.00 95.56 90 GLU A CA 1
ATOM 730 C C . GLU A 1 90 ? -21.673 7.585 10.329 1.00 95.56 90 GLU A C 1
ATOM 732 O O . GLU A 1 90 ? -22.438 6.627 10.317 1.00 95.56 90 GLU A O 1
ATOM 737 N N . ILE A 1 91 ? -21.458 8.289 11.446 1.00 90.44 91 ILE A N 1
ATOM 738 C CA . ILE A 1 91 ? -22.019 7.921 12.766 1.00 90.44 91 ILE A CA 1
ATOM 739 C C . ILE A 1 91 ? -23.316 8.684 13.092 1.00 90.44 91 ILE A C 1
ATOM 741 O O . ILE A 1 91 ? -24.073 8.300 13.981 1.00 90.44 91 ILE A O 1
ATOM 745 N N . HIS A 1 92 ? -23.621 9.765 12.375 1.00 89.12 92 HIS A N 1
ATOM 746 C CA . HIS A 1 92 ? -24.775 10.596 12.708 1.00 89.12 92 HIS A CA 1
ATOM 747 C C . HIS A 1 92 ? -26.114 9.944 12.323 1.00 89.12 92 HIS A C 1
ATOM 749 O O . HIS A 1 92 ? -26.225 9.180 11.361 1.00 89.12 92 HIS A O 1
ATOM 755 N N . SER A 1 93 ? -27.174 10.324 13.041 1.00 88.69 93 SER A N 1
ATOM 756 C CA . SER A 1 93 ? -28.540 9.912 12.709 1.00 88.69 93 SER A CA 1
ATOM 757 C C . SER A 1 93 ? -28.903 10.324 11.276 1.00 88.69 93 SER A C 1
ATOM 759 O O . SER A 1 93 ? -28.577 11.428 10.833 1.00 88.69 93 SER A O 1
ATOM 761 N N . GLY A 1 94 ? -29.538 9.418 10.530 1.00 90.88 94 GLY A N 1
ATOM 762 C CA . GLY A 1 94 ? -29.903 9.631 9.127 1.00 90.88 94 GLY A CA 1
ATOM 763 C C . GLY A 1 94 ? -28.749 9.511 8.123 1.00 90.88 94 GLY A C 1
ATOM 764 O O . GLY A 1 94 ? -28.947 9.840 6.953 1.00 90.88 94 GLY A O 1
ATOM 765 N N . ALA A 1 95 ? -27.563 9.051 8.543 1.00 94.56 95 ALA A N 1
ATOM 766 C CA . ALA A 1 95 ? -26.469 8.733 7.630 1.00 94.56 95 ALA A CA 1
ATOM 767 C C . ALA A 1 95 ? -26.932 7.778 6.523 1.00 94.56 95 ALA A C 1
ATOM 769 O O . ALA A 1 95 ? -27.602 6.774 6.776 1.00 94.56 95 ALA A O 1
ATOM 770 N N . ARG A 1 96 ? -26.538 8.070 5.276 1.00 95.75 96 ARG A N 1
ATOM 771 C CA . ARG A 1 96 ? -26.859 7.197 4.138 1.00 95.75 96 ARG A CA 1
ATOM 772 C C . ARG A 1 96 ? -26.242 5.811 4.323 1.00 95.75 96 ARG A C 1
ATOM 774 O O . ARG A 1 96 ? -26.886 4.817 4.003 1.00 95.75 96 ARG A O 1
ATOM 781 N N . PHE A 1 97 ? -25.019 5.762 4.844 1.00 97.06 97 PHE A N 1
ATOM 782 C CA . PHE A 1 97 ? -24.310 4.544 5.222 1.00 97.06 97 PHE A CA 1
ATOM 783 C C . PHE A 1 97 ? -23.888 4.685 6.697 1.00 97.06 97 PHE A C 1
ATOM 785 O O . PHE A 1 97 ? -22.849 5.279 6.974 1.00 97.06 97 PHE A O 1
ATOM 792 N N . PRO A 1 98 ? -24.708 4.236 7.661 1.00 96.12 98 PRO A N 1
ATOM 793 C CA . PRO A 1 98 ? -24.411 4.355 9.086 1.00 96.12 98 PRO A CA 1
ATOM 794 C C . PRO A 1 98 ? -23.334 3.360 9.538 1.00 96.12 98 PRO A C 1
ATOM 796 O O . PRO A 1 98 ? -23.230 2.263 8.991 1.00 96.12 98 PRO A O 1
ATOM 799 N N . PHE A 1 99 ? -22.541 3.716 10.544 1.00 95.31 99 PHE A N 1
ATOM 800 C CA . PHE A 1 99 ? -21.573 2.808 11.164 1.00 95.31 99 PHE A CA 1
ATOM 801 C C . PHE A 1 99 ? -22.289 1.723 11.987 1.00 95.31 99 PHE A C 1
ATOM 803 O O . PHE A 1 99 ? -22.734 1.970 13.104 1.00 95.31 99 PHE A O 1
ATOM 810 N N . GLU A 1 100 ? -22.426 0.528 11.409 1.00 93.12 100 GLU A N 1
ATOM 811 C CA . GLU A 1 100 ? -23.162 -0.608 11.975 1.00 93.12 100 GLU A CA 1
ATOM 812 C C . GLU A 1 100 ? -22.352 -1.898 11.794 1.00 93.12 100 GLU A C 1
ATOM 814 O O . GLU A 1 100 ? -21.862 -2.179 10.695 1.00 93.12 100 GLU A O 1
ATOM 819 N N . LYS A 1 101 ? -22.226 -2.683 12.873 1.00 92.88 101 LYS A N 1
ATOM 820 C CA . LYS A 1 101 ? -21.588 -4.008 12.852 1.00 92.88 101 LYS A CA 1
ATOM 821 C C . LYS A 1 101 ? -22.362 -4.951 11.920 1.00 92.88 101 LYS A C 1
ATOM 823 O O . LYS A 1 101 ? -23.578 -4.830 11.785 1.00 92.88 101 LYS A O 1
ATOM 828 N N . ASP A 1 102 ? -21.647 -5.864 11.263 1.00 91.88 102 ASP A N 1
ATOM 829 C CA . ASP A 1 102 ? -22.194 -6.918 10.389 1.00 91.88 102 ASP A CA 1
ATOM 830 C C . ASP A 1 102 ? -22.960 -6.430 9.138 1.00 91.88 102 ASP A C 1
ATOM 832 O O . ASP A 1 102 ? -23.613 -7.215 8.448 1.00 91.88 102 ASP A O 1
ATOM 836 N N . ARG A 1 103 ? -22.868 -5.139 8.790 1.00 96.62 103 ARG A N 1
ATOM 837 C CA . ARG A 1 103 ? -23.535 -4.566 7.606 1.00 96.62 103 ARG A CA 1
ATOM 838 C C . ARG A 1 103 ? -22.670 -4.548 6.346 1.00 96.62 103 ARG A C 1
ATOM 840 O O . ARG A 1 103 ? -23.185 -4.635 5.224 1.00 96.62 103 ARG A O 1
ATOM 847 N N . TYR A 1 104 ? -21.366 -4.374 6.527 1.00 98.19 104 TYR A N 1
ATOM 848 C CA . TYR A 1 104 ? -20.440 -4.086 5.441 1.00 98.19 104 TYR A CA 1
ATOM 849 C C . TYR A 1 104 ? -19.498 -5.253 5.179 1.00 98.19 104 TYR A C 1
ATOM 851 O O . TYR A 1 104 ? -18.910 -5.805 6.109 1.00 98.19 104 TYR A O 1
ATOM 859 N N . THR A 1 105 ? -19.283 -5.558 3.900 1.00 98.12 105 THR A N 1
ATOM 860 C CA . THR A 1 105 ? -18.213 -6.465 3.476 1.00 98.12 105 THR A CA 1
ATOM 861 C C . THR A 1 105 ? -17.107 -5.680 2.795 1.00 98.12 105 THR A C 1
ATOM 863 O O . THR A 1 105 ? -17.346 -4.888 1.876 1.00 98.12 105 THR A O 1
ATOM 866 N N . LEU A 1 106 ? -15.884 -5.918 3.251 1.00 98.50 106 LEU A N 1
ATOM 867 C CA . LEU A 1 106 ? -14.663 -5.337 2.732 1.00 98.50 106 LEU A CA 1
ATOM 868 C C . LEU A 1 106 ? -13.874 -6.405 1.967 1.00 98.50 106 LEU A C 1
ATOM 870 O O . LEU A 1 106 ? -13.331 -7.339 2.549 1.00 98.50 106 LEU A O 1
ATOM 874 N N . TYR A 1 107 ? -13.769 -6.232 0.654 1.00 98.50 107 TYR A N 1
ATOM 875 C CA . TYR A 1 107 ? -12.948 -7.071 -0.211 1.00 98.50 107 TYR A CA 1
ATOM 876 C C . TYR A 1 107 ? -11.543 -6.478 -0.315 1.00 98.50 107 TYR A C 1
ATOM 878 O O . TYR A 1 107 ? -11.369 -5.314 -0.699 1.00 98.50 107 TYR A O 1
ATOM 886 N N . VAL A 1 108 ? -10.529 -7.278 0.004 1.00 98.25 108 VAL A N 1
ATOM 887 C CA . VAL A 1 108 ? -9.120 -6.856 0.077 1.00 98.25 108 VAL A CA 1
ATOM 888 C C . VAL A 1 108 ? -8.197 -7.949 -0.431 1.00 98.25 108 VAL A C 1
ATOM 890 O O . VAL A 1 108 ? -8.521 -9.124 -0.352 1.00 98.25 108 VAL A O 1
ATOM 893 N N . GLY A 1 109 ? -7.020 -7.580 -0.932 1.00 96.31 109 GLY A N 1
ATOM 894 C CA . GLY A 1 109 ? -5.966 -8.541 -1.263 1.00 96.31 109 GLY A CA 1
ATOM 895 C C . GLY A 1 109 ? -4.647 -8.131 -0.627 1.00 96.31 109 GLY A C 1
ATOM 896 O O . GLY A 1 109 ? -4.235 -6.978 -0.783 1.00 96.31 109 GLY A O 1
ATOM 897 N N . PHE A 1 110 ? -3.963 -9.068 0.038 1.00 95.62 110 PHE A N 1
ATOM 898 C CA . PHE A 1 110 ? -2.655 -8.826 0.660 1.00 95.62 110 PHE A CA 1
ATOM 899 C C . PHE A 1 110 ? -1.624 -8.196 -0.284 1.00 95.62 110 PHE A C 1
ATOM 901 O O . PHE A 1 110 ? -0.897 -7.295 0.153 1.00 95.62 110 PHE A O 1
ATOM 908 N N . PRO A 1 111 ? -1.564 -8.565 -1.583 1.00 95.25 111 PRO A N 1
ATOM 909 C CA . PRO A 1 111 ? -0.600 -7.943 -2.473 1.00 95.25 111 PRO A CA 1
ATOM 910 C C . PRO A 1 111 ? -0.792 -6.430 -2.607 1.00 95.25 111 PRO A C 1
ATOM 912 O O . PRO A 1 111 ? 0.176 -5.687 -2.720 1.00 95.25 111 PRO A O 1
ATOM 915 N N . CYS A 1 112 ? -2.029 -5.941 -2.560 1.00 96.81 112 CYS A N 1
ATOM 916 C CA . CYS A 1 112 ? -2.338 -4.552 -2.857 1.00 96.81 112 CYS A CA 1
ATOM 917 C C . CYS A 1 112 ? -1.942 -3.616 -1.692 1.00 96.81 112 CYS A C 1
ATOM 919 O O . CYS A 1 112 ? -2.516 -3.720 -0.605 1.00 96.81 112 CYS A O 1
ATOM 921 N N . PRO A 1 113 ? -1.035 -2.635 -1.887 1.00 98.06 113 PRO A N 1
ATOM 922 C CA . PRO A 1 113 ? -0.664 -1.700 -0.824 1.00 98.06 113 PRO A CA 1
ATOM 923 C C . PRO A 1 113 ? -1.826 -0.782 -0.426 1.00 98.06 113 PRO A C 1
ATOM 925 O O . PRO A 1 113 ? -1.902 -0.375 0.727 1.00 98.06 113 PRO A O 1
ATOM 928 N N . TRP A 1 114 ? -2.761 -0.501 -1.340 1.00 98.12 114 TRP A N 1
ATOM 929 C CA . TRP A 1 114 ? -3.971 0.281 -1.059 1.00 98.12 114 TRP A CA 1
ATOM 930 C C . TRP A 1 114 ? -4.931 -0.481 -0.136 1.00 98.12 114 TRP A C 1
ATOM 932 O O . TRP A 1 114 ? -5.514 0.115 0.761 1.00 98.12 114 TRP A O 1
ATOM 942 N N . CYS A 1 115 ? -5.051 -1.804 -0.304 1.00 98.44 115 CYS A N 1
ATOM 943 C CA . CYS A 1 115 ? -5.777 -2.657 0.641 1.00 98.44 115 CYS A CA 1
ATOM 944 C C . CYS A 1 115 ? -5.068 -2.718 1.989 1.00 98.44 115 CYS A C 1
ATOM 946 O O . CYS A 1 115 ? -5.715 -2.604 3.023 1.00 98.44 115 CYS A O 1
ATOM 948 N N . HIS A 1 116 ? -3.740 -2.858 1.968 1.00 98.56 116 HIS A N 1
ATOM 949 C CA . HIS A 1 116 ? -2.937 -2.938 3.182 1.00 98.56 116 HIS A CA 1
ATOM 950 C C . HIS A 1 116 ? -3.114 -1.673 4.042 1.00 98.56 116 HIS A C 1
ATOM 952 O O . HIS A 1 116 ? -3.263 -1.804 5.243 1.00 98.56 116 HIS A O 1
ATOM 958 N N . ARG A 1 117 ? -3.253 -0.467 3.470 1.00 98.00 117 ARG A N 1
ATOM 959 C CA . ARG A 1 117 ? -3.605 0.734 4.264 1.00 98.00 117 ARG A CA 1
ATOM 960 C C . ARG A 1 117 ? -4.886 0.584 5.074 1.00 98.00 117 ARG A C 1
ATOM 962 O O . ARG A 1 117 ? -4.925 0.981 6.230 1.00 98.00 117 ARG A O 1
ATOM 969 N N . VAL A 1 118 ? -5.932 0.044 4.450 1.00 98.62 118 VAL A N 1
ATOM 970 C CA . VAL A 1 118 ? -7.234 -0.132 5.103 1.00 98.62 118 VAL A CA 1
ATOM 971 C C . VAL A 1 118 ? -7.140 -1.219 6.167 1.00 98.62 118 VAL A C 1
ATOM 973 O O . VAL A 1 118 ? -7.595 -1.001 7.279 1.00 98.62 118 VAL A O 1
ATOM 976 N N . LEU A 1 119 ? -6.485 -2.344 5.861 1.00 98.50 119 LEU A N 1
ATOM 977 C CA . LEU A 1 119 ? -6.223 -3.410 6.835 1.00 98.50 119 LEU A CA 1
ATOM 978 C C . LEU A 1 119 ? -5.413 -2.908 8.035 1.00 98.50 119 LEU A C 1
ATOM 980 O O . LEU A 1 119 ? -5.733 -3.233 9.170 1.00 98.50 119 LEU A O 1
ATOM 984 N N . LEU A 1 120 ? -4.396 -2.086 7.781 1.00 98.19 120 LEU A N 1
ATOM 985 C CA . LEU A 1 120 ? -3.558 -1.490 8.810 1.00 98.19 120 LEU A CA 1
ATOM 986 C C . LEU A 1 120 ? -4.361 -0.524 9.686 1.00 98.19 120 LEU A C 1
ATOM 988 O O . LEU A 1 120 ? -4.274 -0.598 10.904 1.00 98.19 120 LEU A O 1
ATOM 992 N N . ALA A 1 121 ? -5.180 0.341 9.078 1.00 98.00 121 ALA A N 1
ATOM 993 C CA . ALA A 1 121 ? -6.059 1.245 9.814 1.00 98.00 121 ALA A CA 1
ATOM 994 C C . ALA A 1 121 ? -7.080 0.480 10.668 1.00 98.00 121 ALA A C 1
ATOM 996 O O . ALA A 1 121 ? -7.256 0.824 11.832 1.00 98.00 121 ALA A O 1
ATOM 997 N N . LEU A 1 122 ? -7.711 -0.564 10.115 1.00 97.56 122 LEU A N 1
ATOM 998 C CA . LEU A 1 122 ? -8.630 -1.420 10.866 1.00 97.56 122 LEU A CA 1
ATOM 999 C C . LEU A 1 122 ? -7.927 -2.050 12.066 1.00 97.56 122 LEU A C 1
ATOM 1001 O O . LEU A 1 122 ? -8.440 -1.926 13.170 1.00 97.56 122 LEU A O 1
ATOM 1005 N N . SER A 1 123 ? -6.739 -2.624 11.856 1.00 97.25 123 SER A N 1
ATOM 1006 C CA . SER A 1 123 ? -6.007 -3.313 12.917 1.00 97.25 123 SER A CA 1
ATOM 1007 C C . SER A 1 123 ? -5.496 -2.403 14.009 1.00 97.25 123 SER A C 1
ATOM 1009 O O . SER A 1 123 ? -5.680 -2.672 15.192 1.00 97.25 123 SER A O 1
ATOM 1011 N N . ILE A 1 124 ? -4.940 -1.260 13.628 1.00 97.00 124 ILE A N 1
ATOM 1012 C CA . ILE A 1 124 ? -4.432 -0.314 14.611 1.00 97.00 124 ILE A CA 1
ATOM 1013 C C . ILE A 1 124 ? -5.570 0.323 15.400 1.00 97.00 124 ILE A C 1
ATOM 1015 O O . ILE A 1 124 ? -5.432 0.533 16.600 1.00 97.00 124 ILE A O 1
ATOM 1019 N N . CYS A 1 125 ? -6.701 0.601 14.751 1.00 96.19 125 CYS A N 1
ATOM 1020 C CA . CYS A 1 125 ? -7.861 1.180 15.416 1.00 96.19 125 CYS A CA 1
ATOM 1021 C C . CYS A 1 125 ? -8.735 0.132 16.119 1.00 96.19 125 CYS A C 1
ATOM 1023 O O . CYS A 1 125 ? -9.711 0.534 16.741 1.00 96.19 125 CYS A O 1
ATOM 1025 N N . ASN A 1 126 ? -8.419 -1.166 16.040 1.00 95.69 126 ASN A N 1
ATOM 1026 C CA . ASN A 1 126 ? -9.233 -2.265 16.569 1.00 95.69 126 ASN A CA 1
ATOM 1027 C C . ASN A 1 126 ? -10.693 -2.221 16.066 1.00 95.69 126 ASN A C 1
ATOM 1029 O O . ASN A 1 126 ? -11.651 -2.153 16.839 1.00 95.69 126 ASN A O 1
ATOM 1033 N N . LEU A 1 127 ? -10.855 -2.164 14.742 1.00 95.50 127 LEU A N 1
ATOM 1034 C CA . LEU A 1 127 ? -12.143 -2.023 14.054 1.00 95.50 127 LEU A CA 1
ATOM 1035 C C . LEU A 1 127 ? -12.478 -3.222 13.154 1.00 95.50 127 LEU A C 1
ATOM 1037 O O . LEU A 1 127 ? -13.507 -3.194 12.479 1.00 95.50 127 LEU A O 1
ATOM 1041 N N . GLU A 1 128 ? -11.644 -4.265 13.111 1.00 94.50 128 GLU A N 1
ATOM 1042 C CA . GLU A 1 128 ? -11.834 -5.410 12.212 1.00 94.50 128 GLU A CA 1
ATOM 1043 C C . GLU A 1 128 ? -13.198 -6.079 12.388 1.00 94.50 128 GLU A C 1
ATOM 1045 O O . GLU A 1 128 ? -13.845 -6.401 11.396 1.00 94.50 128 GLU A O 1
ATOM 1050 N N . GLU A 1 129 ? -13.672 -6.235 13.628 1.00 93.50 129 GLU A N 1
ATOM 1051 C CA . GLU A 1 129 ? -14.940 -6.916 13.919 1.00 93.50 129 GLU A CA 1
ATOM 1052 C C . GLU A 1 129 ? -16.185 -6.210 13.364 1.00 93.50 129 GLU A C 1
ATOM 1054 O O . GLU A 1 129 ? -17.258 -6.808 13.321 1.00 93.50 129 GLU A O 1
ATOM 1059 N N . TYR A 1 130 ? -16.079 -4.944 12.953 1.00 93.94 130 TYR A N 1
ATOM 1060 C CA . TYR A 1 130 ? -17.201 -4.211 12.362 1.00 93.94 130 TYR A CA 1
ATOM 1061 C C . TYR A 1 130 ? -17.440 -4.569 10.892 1.00 93.94 130 TYR A C 1
ATOM 1063 O O . TYR A 1 130 ? -18.490 -4.230 10.342 1.00 93.94 130 TYR A O 1
ATOM 1071 N N . PHE A 1 131 ? -16.484 -5.245 10.250 1.00 96.06 131 PHE A N 1
ATOM 1072 C CA . PHE A 1 131 ? -16.509 -5.537 8.823 1.00 96.06 131 PHE A CA 1
ATOM 1073 C C . PHE A 1 131 ? -16.344 -7.033 8.574 1.00 96.06 131 PHE A C 1
ATOM 1075 O O . PHE A 1 131 ? -15.421 -7.668 9.077 1.00 96.06 131 PHE A O 1
ATOM 1082 N N . GLN A 1 132 ? -17.170 -7.595 7.694 1.00 97.25 132 GLN A N 1
ATOM 1083 C CA . GLN A 1 132 ? -16.865 -8.900 7.117 1.00 97.25 132 GLN A CA 1
ATOM 1084 C C . GLN A 1 132 ? -15.737 -8.724 6.094 1.00 97.25 132 GLN A C 1
ATOM 1086 O O . GLN A 1 132 ? -15.916 -8.039 5.088 1.00 97.25 132 GLN A O 1
ATOM 1091 N N . ILE A 1 133 ? -14.571 -9.325 6.327 1.00 97.25 133 ILE A N 1
ATOM 1092 C CA . ILE A 1 133 ? -13.411 -9.177 5.438 1.00 97.25 133 ILE A CA 1
ATOM 1093 C C . ILE A 1 133 ? -13.290 -10.394 4.516 1.00 97.25 133 ILE A C 1
ATOM 1095 O O . ILE A 1 133 ? -13.112 -11.519 4.974 1.00 97.25 133 ILE A O 1
ATOM 1099 N N . GLU A 1 134 ? -13.321 -10.151 3.206 1.00 97.44 134 GLU A N 1
ATOM 1100 C CA . GLU A 1 134 ? -13.163 -11.173 2.169 1.00 97.44 134 GLU A CA 1
ATOM 1101 C C . GLU A 1 134 ? -11.819 -11.010 1.447 1.00 97.44 134 GLU A C 1
ATOM 1103 O O . GLU A 1 134 ? -11.552 -10.007 0.770 1.00 97.44 134 GLU A O 1
ATOM 1108 N N . TYR A 1 135 ? -10.957 -12.022 1.575 1.00 96.62 135 TYR A N 1
ATOM 1109 C CA . TYR A 1 135 ? -9.613 -11.996 0.999 1.00 96.62 135 TYR A CA 1
ATOM 1110 C C . TYR A 1 135 ? -9.598 -12.476 -0.456 1.00 96.62 135 TYR A C 1
ATOM 1112 O O . TYR A 1 135 ? -10.060 -13.568 -0.800 1.00 96.62 135 TYR A O 1
ATOM 1120 N N . CYS A 1 136 ? -8.995 -11.653 -1.304 1.00 96.62 136 CYS A N 1
ATOM 1121 C CA . CYS A 1 136 ? -8.888 -11.821 -2.741 1.00 96.62 136 CYS A CA 1
ATOM 1122 C C . CYS A 1 136 ? -7.444 -12.117 -3.146 1.00 96.62 136 CYS A C 1
ATOM 1124 O O . CYS A 1 136 ? -6.501 -11.558 -2.586 1.00 96.62 136 CYS A O 1
ATOM 1126 N N . GLU A 1 137 ? -7.285 -12.904 -4.201 1.00 94.44 137 GLU A N 1
ATOM 1127 C CA . GLU A 1 137 ? -6.006 -13.200 -4.835 1.00 94.44 137 GLU A CA 1
ATOM 1128 C C . GLU A 1 137 ? -5.983 -12.686 -6.281 1.00 94.44 137 GLU A C 1
ATOM 1130 O O . GLU A 1 137 ? -7.021 -12.462 -6.920 1.00 94.44 137 GLU A O 1
ATOM 1135 N N . ALA A 1 138 ? -4.779 -12.477 -6.809 1.00 90.69 138 ALA A N 1
ATOM 1136 C CA . ALA A 1 138 ? -4.606 -12.054 -8.189 1.00 90.69 138 ALA A CA 1
ATOM 1137 C C . ALA A 1 138 ? -4.896 -13.212 -9.155 1.00 90.69 138 ALA A C 1
ATOM 1139 O O . ALA A 1 138 ? -4.397 -14.330 -9.006 1.00 90.69 138 ALA A O 1
ATOM 1140 N N . ASN A 1 139 ? -5.679 -12.936 -10.192 1.00 89.00 139 ASN A N 1
ATOM 1141 C CA . ASN A 1 139 ? -5.875 -13.844 -11.304 1.00 89.00 139 ASN A CA 1
ATOM 1142 C C . ASN A 1 139 ? -4.751 -13.660 -12.330 1.00 89.00 139 ASN A C 1
ATOM 1144 O O . ASN A 1 139 ? -4.759 -12.718 -13.121 1.00 89.00 139 ASN A O 1
ATOM 1148 N N . ILE A 1 140 ? -3.794 -14.588 -12.343 1.00 84.12 140 ILE A N 1
ATOM 1149 C CA . ILE A 1 140 ? -2.610 -14.528 -13.216 1.00 84.12 140 ILE A CA 1
ATOM 1150 C C . ILE A 1 140 ? -2.994 -14.515 -14.706 1.00 84.12 140 ILE A C 1
ATOM 1152 O O . ILE A 1 140 ? -2.268 -13.944 -15.516 1.00 84.12 140 ILE A O 1
ATOM 1156 N N . SER A 1 141 ? -4.130 -15.114 -15.091 1.00 81.38 141 SER A N 1
ATOM 1157 C CA . SER A 1 141 ? -4.498 -15.249 -16.506 1.00 81.38 141 SER A CA 1
ATOM 1158 C C . SER A 1 141 ? -4.857 -13.925 -17.178 1.00 81.38 141 SER A C 1
ATOM 1160 O O . SER A 1 141 ? -4.642 -13.775 -18.376 1.00 81.38 141 SER A O 1
ATOM 1162 N N . ASP A 1 142 ? -5.456 -12.993 -16.433 1.00 79.31 142 ASP A N 1
ATOM 1163 C CA . ASP A 1 142 ? -5.971 -11.734 -16.985 1.00 79.31 142 ASP A CA 1
ATOM 1164 C C . ASP A 1 142 ? -5.658 -10.494 -16.129 1.00 79.31 142 ASP A C 1
ATOM 1166 O O . ASP A 1 142 ? -6.095 -9.392 -16.460 1.00 79.31 142 ASP A O 1
ATOM 1170 N N . GLY A 1 143 ? -4.909 -10.657 -15.033 1.00 78.94 143 GLY A N 1
ATOM 1171 C CA . GLY A 1 143 ? -4.524 -9.585 -14.114 1.00 78.94 143 GLY A CA 1
ATOM 1172 C C . GLY A 1 143 ? -5.672 -9.029 -13.265 1.00 78.94 143 GLY A C 1
ATOM 1173 O O . GLY A 1 143 ? -5.502 -7.987 -12.628 1.00 78.94 143 GLY A O 1
ATOM 1174 N N . SER A 1 144 ? -6.848 -9.669 -13.268 1.00 88.62 144 SER A N 1
ATOM 1175 C CA . SER A 1 144 ? -7.987 -9.268 -12.433 1.00 88.62 144 SER A CA 1
ATOM 1176 C C . SER A 1 144 ? -7.887 -9.818 -11.006 1.00 88.62 144 SER A C 1
ATOM 1178 O O . SER A 1 144 ? -6.968 -10.559 -10.673 1.00 88.62 144 SER A O 1
ATOM 1180 N N . TRP A 1 145 ? -8.834 -9.450 -10.144 1.00 94.81 145 TRP A N 1
ATOM 1181 C CA . TRP A 1 145 ? -8.956 -10.008 -8.797 1.00 94.81 145 TRP A CA 1
ATOM 1182 C C . TRP A 1 145 ? -10.047 -11.075 -8.753 1.00 94.81 145 TRP A C 1
ATOM 1184 O O . TRP A 1 145 ? -11.081 -10.949 -9.422 1.00 94.81 145 TRP A O 1
ATOM 1194 N N . LYS A 1 146 ? -9.842 -12.092 -7.919 1.00 95.38 146 LYS A N 1
ATOM 1195 C CA . LYS A 1 146 ? -10.843 -13.112 -7.598 1.00 95.38 146 LYS A CA 1
ATOM 1196 C C . LYS A 1 146 ? -10.814 -13.449 -6.110 1.00 95.38 146 LYS A C 1
ATOM 1198 O O . LYS A 1 146 ? -9.780 -13.307 -5.463 1.00 95.38 146 LYS A O 1
ATOM 1203 N N . LEU A 1 147 ? -11.939 -13.906 -5.576 1.00 95.31 147 LEU A N 1
ATOM 1204 C CA . LEU A 1 147 ? -11.988 -14.542 -4.261 1.00 95.31 147 LEU A CA 1
ATOM 1205 C C . LEU A 1 147 ? -11.187 -15.849 -4.280 1.00 95.31 147 LEU A C 1
ATOM 1207 O O . LEU A 1 147 ? -11.033 -16.468 -5.336 1.00 95.31 147 LEU A O 1
ATOM 1211 N N . LYS A 1 148 ? -10.754 -16.325 -3.106 1.00 87.19 148 LYS A N 1
ATOM 1212 C CA . LYS A 1 148 ? -10.105 -17.646 -2.967 1.00 87.19 148 LYS A CA 1
ATOM 1213 C C . LYS A 1 148 ? -10.971 -18.798 -3.508 1.00 87.19 148 LYS A C 1
ATOM 1215 O O . LYS A 1 148 ? -10.441 -19.783 -4.006 1.00 87.19 148 LYS A O 1
ATOM 1220 N N . GLY A 1 149 ? -12.301 -18.648 -3.490 1.00 86.38 149 GLY A N 1
ATOM 1221 C CA . GLY A 1 149 ? -13.258 -19.584 -4.103 1.00 86.38 149 GLY A CA 1
ATOM 1222 C C . GLY A 1 149 ? -13.398 -19.484 -5.632 1.00 86.38 149 GLY A C 1
ATOM 1223 O O . GLY A 1 149 ? -14.158 -20.242 -6.225 1.00 86.38 149 GLY A O 1
ATOM 1224 N N . GLY A 1 150 ? -12.690 -18.559 -6.288 1.00 89.75 150 GLY A N 1
ATOM 1225 C CA . GLY A 1 150 ? -12.645 -18.418 -7.748 1.00 89.75 150 GLY A CA 1
ATOM 1226 C C . GLY A 1 150 ? -13.599 -17.383 -8.352 1.00 89.75 150 GLY A C 1
ATOM 1227 O O . GLY A 1 150 ? -13.449 -17.047 -9.528 1.00 89.75 150 GLY A O 1
ATOM 1228 N N . GLU A 1 151 ? -14.545 -16.834 -7.586 1.00 94.44 151 GLU A N 1
ATOM 1229 C CA . GLU A 1 151 ? -15.446 -15.791 -8.088 1.00 94.44 151 GLU A CA 1
ATOM 1230 C C . GLU A 1 151 ? -14.677 -14.502 -8.415 1.00 94.44 151 GLU A C 1
ATOM 1232 O O . GLU A 1 151 ? -13.917 -13.980 -7.601 1.00 94.44 151 GLU A O 1
ATOM 1237 N N . SER A 1 152 ? -14.876 -13.970 -9.623 1.00 95.50 152 SER A N 1
ATOM 1238 C CA . SER A 1 152 ? -14.207 -12.745 -10.065 1.00 95.50 152 SER A CA 1
ATOM 1239 C C . SER A 1 152 ? -14.782 -11.508 -9.378 1.00 95.50 152 SER A C 1
ATOM 1241 O O . SER A 1 152 ? -15.990 -11.277 -9.410 1.00 95.50 152 SER A O 1
ATOM 1243 N N . ILE A 1 153 ? -13.909 -10.616 -8.906 1.00 96.19 153 ILE A N 1
ATOM 1244 C CA . ILE A 1 153 ? -14.305 -9.305 -8.369 1.00 96.19 153 ILE A CA 1
ATOM 1245 C C . ILE A 1 153 ? -15.030 -8.464 -9.424 1.00 96.19 153 ILE A C 1
ATOM 1247 O O . ILE A 1 153 ? -15.921 -7.687 -9.093 1.00 96.19 153 ILE A O 1
ATOM 1251 N N . ARG A 1 154 ? -14.749 -8.668 -10.717 1.00 94.31 154 ARG A N 1
ATOM 1252 C CA . ARG A 1 154 ? -15.513 -8.028 -11.800 1.00 94.31 154 ARG A CA 1
ATOM 1253 C C . ARG A 1 154 ? -16.999 -8.405 -11.755 1.00 94.31 154 ARG A C 1
ATOM 1255 O O . ARG A 1 154 ? -17.844 -7.559 -12.042 1.00 94.31 154 ARG A O 1
ATOM 1262 N N . ASN A 1 155 ? -17.323 -9.647 -11.396 1.00 94.19 155 ASN A N 1
ATOM 1263 C CA . ASN A 1 155 ? -18.711 -10.084 -11.252 1.00 94.19 155 ASN A CA 1
ATOM 1264 C C . ASN A 1 155 ? -19.359 -9.457 -10.016 1.00 94.19 155 ASN A C 1
ATOM 1266 O O . ASN A 1 155 ? -20.503 -9.024 -10.107 1.00 94.19 155 ASN A O 1
ATOM 1270 N N . ILE A 1 156 ? -18.612 -9.303 -8.919 1.00 95.69 156 ILE A N 1
ATOM 1271 C CA . ILE A 1 156 ? -19.083 -8.598 -7.718 1.00 95.69 156 ILE A CA 1
ATOM 1272 C C . ILE A 1 156 ? -19.413 -7.135 -8.041 1.00 95.69 156 ILE A C 1
ATOM 1274 O O . ILE A 1 156 ? -20.499 -6.665 -7.712 1.00 95.69 156 ILE A O 1
ATOM 1278 N N . TYR A 1 157 ? -18.542 -6.428 -8.769 1.00 96.31 157 TYR A N 1
ATOM 1279 C CA . TYR A 1 157 ? -18.841 -5.070 -9.239 1.00 96.31 157 TYR A CA 1
ATOM 1280 C C . TYR A 1 157 ? -20.131 -5.021 -10.069 1.00 96.31 157 TYR A C 1
ATOM 1282 O O . TYR A 1 157 ? -20.993 -4.188 -9.811 1.00 96.31 157 TYR A O 1
ATOM 1290 N N . ARG A 1 158 ? -20.298 -5.941 -11.028 1.00 94.62 158 ARG A N 1
ATOM 1291 C CA . ARG A 1 158 ? -21.497 -6.013 -11.886 1.00 94.62 158 ARG A CA 1
ATOM 1292 C C . ARG A 1 158 ? -22.770 -6.394 -11.134 1.00 94.62 158 ARG A C 1
ATOM 1294 O O . ARG A 1 158 ? -23.850 -6.001 -11.565 1.00 94.62 158 ARG A O 1
ATOM 1301 N N . LYS A 1 159 ? -22.652 -7.161 -10.046 1.00 94.75 159 LYS A N 1
ATOM 1302 C CA . LYS A 1 159 ? -23.775 -7.526 -9.175 1.00 94.75 159 LYS A CA 1
ATOM 1303 C C . LYS A 1 159 ? -24.390 -6.283 -8.537 1.00 94.75 159 LYS A C 1
ATOM 1305 O O . LYS A 1 159 ? -25.609 -6.175 -8.492 1.00 94.75 159 LYS A O 1
ATOM 1310 N N . TYR A 1 160 ? -23.552 -5.359 -8.075 1.00 94.75 160 TYR A N 1
ATOM 1311 C CA . TYR A 1 160 ? -24.005 -4.151 -7.386 1.00 94.75 160 TYR A CA 1
ATOM 1312 C C . TYR A 1 160 ? -24.198 -2.952 -8.323 1.00 94.75 160 TYR A C 1
ATOM 1314 O O . TYR A 1 160 ? -25.012 -2.082 -8.035 1.00 94.75 160 TYR A O 1
ATOM 1322 N N . GLU A 1 161 ? -23.485 -2.900 -9.451 1.00 91.88 161 GLU A N 1
ATOM 1323 C CA . GLU A 1 161 ? -23.532 -1.800 -10.420 1.00 91.88 161 GLU A CA 1
ATOM 1324 C C . GLU A 1 161 ? -23.418 -2.348 -11.861 1.00 91.88 161 GLU A C 1
ATOM 1326 O O . GLU A 1 161 ? -22.331 -2.497 -12.426 1.00 91.88 161 GLU A O 1
ATOM 1331 N N . HIS A 1 162 ? -24.567 -2.666 -12.472 1.00 86.50 162 HIS A N 1
ATOM 1332 C CA . HIS A 1 162 ? -24.661 -3.432 -13.729 1.00 86.50 162 HIS A CA 1
ATOM 1333 C C . HIS A 1 162 ? -23.910 -2.805 -14.917 1.00 86.50 162 HIS A C 1
ATOM 1335 O O . HIS A 1 162 ? -23.291 -3.512 -15.711 1.00 86.50 162 HIS A O 1
ATOM 1341 N N . ASN A 1 163 ? -23.923 -1.472 -15.013 1.00 86.88 163 ASN A N 1
ATOM 1342 C CA . ASN A 1 163 ? -23.327 -0.717 -16.119 1.00 86.88 163 ASN A CA 1
ATOM 1343 C C . ASN A 1 163 ? -21.922 -0.178 -15.795 1.00 86.88 163 ASN A C 1
ATOM 1345 O O . ASN A 1 163 ? -21.451 0.753 -16.450 1.00 86.88 163 ASN A O 1
ATOM 1349 N N . TYR A 1 164 ? -21.243 -0.723 -14.780 1.00 88.44 164 TYR A N 1
ATOM 1350 C CA . TYR A 1 164 ? -19.910 -0.258 -14.410 1.00 88.44 164 TYR A CA 1
ATOM 1351 C C . TYR A 1 164 ? -18.860 -0.626 -15.472 1.00 88.44 164 TYR A C 1
ATOM 1353 O O . TYR A 1 164 ? -18.589 -1.801 -15.728 1.00 88.44 164 TYR A O 1
ATOM 1361 N N . SER A 1 165 ? -18.236 0.394 -16.065 1.00 85.25 165 SER A N 1
ATOM 1362 C CA . SER A 1 165 ? -17.189 0.264 -17.090 1.00 85.25 165 SER A CA 1
ATOM 1363 C C . SER A 1 165 ? -15.782 0.630 -16.594 1.00 85.25 165 SER A C 1
ATOM 1365 O O . SER A 1 165 ? -14.834 0.631 -17.380 1.00 85.25 165 SER A O 1
ATOM 1367 N N . GLY A 1 166 ? -15.636 0.976 -15.311 1.00 87.00 166 GLY A N 1
ATOM 1368 C CA . GLY A 1 166 ? -14.355 1.351 -14.711 1.00 87.00 166 GLY A CA 1
ATOM 1369 C C . GLY A 1 166 ? -13.489 0.152 -14.305 1.00 87.00 166 GLY A C 1
ATOM 1370 O O . GLY A 1 166 ? -13.842 -1.011 -14.508 1.00 87.00 166 GLY A O 1
ATOM 1371 N N . ARG A 1 167 ? -12.325 0.430 -13.700 1.00 88.62 167 ARG A N 1
ATOM 1372 C CA . ARG A 1 167 ? -11.451 -0.624 -13.162 1.00 88.62 167 ARG A CA 1
ATOM 1373 C C . ARG A 1 167 ? -12.069 -1.220 -11.896 1.00 88.62 167 ARG A C 1
ATOM 1375 O O . ARG A 1 167 ? -12.332 -0.505 -10.938 1.00 88.62 167 ARG A O 1
ATOM 1382 N N . CYS A 1 168 ? -12.226 -2.540 -11.869 1.00 93.06 168 CYS A N 1
ATOM 1383 C CA . CYS A 1 168 ? -12.660 -3.278 -10.682 1.00 93.06 168 CYS A CA 1
ATOM 1384 C C . CYS A 1 168 ? -11.472 -3.446 -9.718 1.00 93.06 168 CYS A C 1
ATOM 1386 O O . CYS A 1 168 ? -10.768 -4.457 -9.759 1.00 93.06 168 CYS A O 1
ATOM 1388 N N . THR A 1 169 ? -11.182 -2.397 -8.948 1.00 94.31 169 THR A N 1
ATOM 1389 C CA . THR A 1 169 ? -10.042 -2.318 -8.025 1.00 94.31 169 THR A CA 1
ATOM 1390 C C . THR A 1 169 ? -10.388 -2.846 -6.635 1.00 94.31 169 THR A C 1
ATOM 1392 O O . THR A 1 169 ? -11.550 -3.015 -6.288 1.00 94.31 169 THR A O 1
ATOM 1395 N N . LEU A 1 170 ? -9.353 -3.094 -5.833 1.00 96.69 170 LEU A N 1
ATOM 1396 C CA . LEU A 1 170 ? -9.464 -3.283 -4.389 1.00 96.69 170 LEU A CA 1
ATOM 1397 C C . LEU A 1 170 ? -8.674 -2.160 -3.686 1.00 96.69 170 LEU A C 1
ATOM 1399 O O . LEU A 1 170 ? -7.695 -1.676 -4.270 1.00 96.69 170 LEU A O 1
ATOM 1403 N N . PRO A 1 171 ? -9.027 -1.760 -2.449 1.00 98.19 171 PRO A N 1
ATOM 1404 C CA . PRO A 1 171 ? -10.119 -2.288 -1.622 1.00 98.19 171 PRO A CA 1
ATOM 1405 C C . PRO A 1 171 ? -11.503 -1.959 -2.201 1.00 98.19 171 PRO A C 1
ATOM 1407 O O . PRO A 1 171 ? -11.663 -0.949 -2.882 1.00 98.19 171 PRO A O 1
ATOM 1410 N N . LEU A 1 172 ? -12.491 -2.814 -1.937 1.00 98.50 172 LEU A N 1
ATOM 1411 C CA . LEU A 1 172 ? -13.890 -2.601 -2.319 1.00 98.50 172 LEU A CA 1
ATOM 1412 C C . LEU A 1 172 ? -14.776 -2.782 -1.084 1.00 98.50 172 LEU A C 1
ATOM 1414 O O . LEU A 1 172 ? -14.761 -3.843 -0.470 1.00 98.50 172 LEU A O 1
ATOM 1418 N N . LEU A 1 173 ? -15.564 -1.762 -0.753 1.00 98.56 173 LEU A N 1
ATOM 1419 C CA . LEU A 1 173 ? -16.498 -1.772 0.368 1.00 98.56 173 LEU A CA 1
ATOM 1420 C C . LEU A 1 173 ? -17.939 -1.818 -0.142 1.00 98.56 173 LEU A C 1
ATOM 1422 O O . LEU A 1 173 ? -18.356 -0.961 -0.929 1.00 98.56 173 LEU A O 1
ATOM 1426 N N . VAL A 1 174 ? -18.698 -2.803 0.326 1.00 98.38 174 VAL A N 1
ATOM 1427 C CA . VAL A 1 174 ? -20.077 -3.069 -0.090 1.00 98.38 174 VAL A CA 1
ATOM 1428 C C . VAL A 1 174 ? -21.006 -3.023 1.117 1.00 98.38 174 VAL A C 1
ATOM 1430 O O . VAL A 1 174 ? -20.697 -3.582 2.165 1.00 98.38 174 VAL A O 1
ATOM 1433 N N . ASP A 1 175 ? -22.160 -2.382 0.945 1.00 97.88 175 ASP A N 1
ATOM 1434 C CA . ASP A 1 175 ? -23.283 -2.429 1.879 1.00 97.88 175 ASP A CA 1
ATOM 1435 C C . ASP A 1 175 ? -24.243 -3.545 1.448 1.00 97.88 175 ASP A C 1
ATOM 1437 O O . ASP A 1 175 ? -24.842 -3.479 0.367 1.00 97.88 175 ASP A O 1
ATOM 1441 N N . HIS A 1 176 ? -24.395 -4.566 2.291 1.00 94.50 176 HIS A N 1
ATOM 1442 C CA . HIS A 1 176 ? -25.254 -5.717 2.010 1.00 94.50 176 HIS A CA 1
ATOM 1443 C C . HIS A 1 176 ? -26.727 -5.452 2.333 1.00 94.50 176 HIS A C 1
ATOM 1445 O O . HIS A 1 176 ? -27.599 -6.122 1.783 1.00 94.50 176 HIS A O 1
ATOM 1451 N N . VAL A 1 177 ? -27.031 -4.449 3.153 1.00 95.44 177 VAL A N 1
ATOM 1452 C CA . VAL A 1 177 ? -28.412 -4.038 3.427 1.00 95.44 177 VAL A CA 1
ATOM 1453 C C . VAL A 1 177 ? -28.963 -3.270 2.230 1.00 95.44 177 VAL A C 1
ATOM 1455 O O . VAL A 1 177 ? -30.046 -3.577 1.738 1.00 95.44 177 VAL A O 1
ATOM 1458 N N . GLN A 1 178 ? -28.197 -2.308 1.707 1.00 95.69 178 GLN A N 1
ATOM 1459 C CA . GLN A 1 178 ? -28.614 -1.534 0.530 1.00 95.69 178 GLN A CA 1
ATOM 1460 C C . GLN A 1 178 ? -28.309 -2.224 -0.803 1.00 95.69 178 GLN A C 1
ATOM 1462 O O . GLN A 1 178 ? -28.816 -1.776 -1.829 1.00 95.69 178 GLN A O 1
ATOM 1467 N N . GLN A 1 179 ? -27.496 -3.288 -0.801 1.00 95.81 179 GLN A N 1
ATOM 1468 C CA . GLN A 1 179 ? -26.984 -3.959 -2.001 1.00 95.81 179 GLN A CA 1
ATOM 1469 C C . GLN A 1 179 ? -26.283 -2.970 -2.948 1.00 95.81 179 GLN A C 1
ATOM 1471 O O . GLN A 1 179 ? -26.607 -2.891 -4.134 1.00 95.81 179 GLN A O 1
ATOM 1476 N N . ARG A 1 180 ? -25.325 -2.186 -2.430 1.00 96.06 180 ARG A N 1
ATOM 1477 C CA . ARG A 1 180 ? -24.579 -1.188 -3.223 1.00 96.06 180 ARG A CA 1
ATOM 1478 C C . ARG A 1 180 ? -23.108 -1.116 -2.849 1.00 96.06 180 ARG A C 1
ATOM 1480 O O . ARG A 1 180 ? -22.720 -1.388 -1.716 1.00 96.06 180 ARG A O 1
ATOM 1487 N N . ILE A 1 181 ? -22.297 -0.660 -3.802 1.00 97.81 181 ILE A N 1
ATOM 1488 C CA . ILE A 1 181 ? -20.905 -0.291 -3.539 1.00 97.81 181 ILE A CA 1
ATOM 1489 C C . ILE A 1 181 ? -20.882 1.045 -2.792 1.00 97.81 181 ILE A C 1
ATOM 1491 O O . ILE A 1 181 ? -21.414 2.050 -3.268 1.00 97.81 181 ILE A O 1
ATOM 1495 N N . VAL A 1 182 ? -20.234 1.059 -1.629 1.00 97.94 182 VAL A N 1
ATOM 1496 C CA . VAL A 1 182 ? -20.048 2.266 -0.819 1.00 97.94 182 VAL A CA 1
ATOM 1497 C C . VAL A 1 182 ? -18.844 3.041 -1.342 1.00 97.94 182 VAL A C 1
ATOM 1499 O O . VAL A 1 182 ? -18.967 4.204 -1.738 1.00 97.94 182 VAL A O 1
ATOM 1502 N N . ASN A 1 183 ? -17.681 2.388 -1.377 1.00 98.38 183 ASN A N 1
ATOM 1503 C CA . ASN A 1 183 ? -16.403 3.039 -1.635 1.00 98.38 183 ASN A CA 1
ATOM 1504 C C . ASN A 1 183 ? -15.386 2.052 -2.242 1.00 98.38 183 ASN A C 1
ATOM 1506 O O . ASN A 1 183 ? -15.404 0.866 -1.913 1.00 98.38 183 ASN A O 1
ATOM 1510 N N . ASN A 1 184 ? -14.497 2.526 -3.119 1.00 97.56 184 ASN A N 1
ATOM 1511 C CA . ASN A 1 184 ? -13.343 1.754 -3.608 1.00 97.56 184 ASN A CA 1
ATOM 1512 C C . ASN A 1 184 ? -12.022 2.550 -3.627 1.00 97.56 184 ASN A C 1
ATOM 1514 O O . ASN A 1 184 ? -11.108 2.253 -4.397 1.00 97.56 184 ASN A O 1
ATOM 1518 N N . GLU A 1 185 ? -11.942 3.576 -2.784 1.00 97.50 185 GLU A N 1
ATOM 1519 C CA . GLU A 1 185 ? -10.835 4.502 -2.603 1.00 97.50 185 GLU A CA 1
ATOM 1520 C C . GLU A 1 185 ? -10.243 4.356 -1.190 1.00 97.50 185 GLU A C 1
ATOM 1522 O O . GLU A 1 185 ? -10.812 4.812 -0.199 1.00 97.50 185 GLU A O 1
ATOM 1527 N N . SER A 1 186 ? -9.062 3.739 -1.093 1.00 97.75 186 SER A N 1
ATOM 1528 C CA . SER A 1 186 ? -8.399 3.474 0.195 1.00 97.75 186 SER A CA 1
ATOM 1529 C C . SER A 1 186 ? -8.178 4.720 1.059 1.00 97.75 186 SER A C 1
ATOM 1531 O O . SER A 1 186 ? -8.232 4.622 2.282 1.00 97.75 186 SER A O 1
ATOM 1533 N N . SER A 1 187 ? -7.935 5.882 0.443 1.00 95.81 187 SER A N 1
ATOM 1534 C CA . SER A 1 187 ? -7.696 7.129 1.174 1.00 95.81 187 SER A CA 1
ATOM 1535 C C . SER A 1 187 ? -8.940 7.607 1.918 1.00 95.81 187 SER A C 1
ATOM 1537 O O . SER A 1 187 ? -8.862 7.915 3.105 1.00 95.81 187 SER A O 1
ATOM 1539 N N . ASP A 1 188 ? -10.101 7.585 1.263 1.00 96.94 188 ASP A N 1
ATOM 1540 C CA . ASP A 1 188 ? -11.378 7.900 1.904 1.00 96.94 188 ASP A CA 1
ATOM 1541 C C . ASP A 1 188 ? -11.685 6.925 3.042 1.00 96.94 188 ASP A C 1
ATOM 1543 O O . ASP A 1 188 ? -12.140 7.357 4.100 1.00 96.94 188 ASP A O 1
ATOM 1547 N N . MET A 1 189 ? -11.418 5.629 2.827 1.00 98.06 189 MET A N 1
ATOM 1548 C CA . MET A 1 189 ? -11.644 4.591 3.835 1.00 98.06 189 MET A CA 1
ATOM 1549 C C . MET A 1 189 ? -10.836 4.835 5.098 1.00 98.06 189 MET A C 1
ATOM 1551 O O . MET A 1 189 ? -11.408 4.879 6.181 1.00 98.06 189 MET A O 1
ATOM 1555 N N . VAL A 1 190 ? -9.528 5.068 4.969 1.00 97.50 190 VAL A N 1
ATOM 1556 C CA . VAL A 1 190 ? -8.691 5.403 6.127 1.00 97.50 190 VAL A CA 1
ATOM 1557 C C . VAL A 1 190 ? -9.220 6.662 6.818 1.00 97.50 190 VAL A C 1
ATOM 1559 O O . VAL A 1 190 ? -9.382 6.663 8.031 1.00 97.50 190 VAL A O 1
ATOM 1562 N N . GLN A 1 191 ? -9.572 7.708 6.066 1.00 95.19 191 GLN A N 1
ATOM 1563 C CA . GLN A 1 191 ? -10.070 8.960 6.645 1.00 95.19 191 GLN A CA 1
ATOM 1564 C C . GLN A 1 191 ? -11.338 8.774 7.490 1.00 95.19 191 GLN A C 1
ATOM 1566 O O . GLN A 1 191 ? -11.407 9.321 8.591 1.00 95.19 191 GLN A O 1
ATOM 1571 N N . PHE A 1 192 ? -12.337 8.016 7.017 1.00 95.25 192 PHE A N 1
ATOM 1572 C CA . PHE A 1 192 ? -13.538 7.789 7.827 1.00 95.25 192 PHE A CA 1
ATOM 1573 C C . PHE A 1 192 ? -13.326 6.761 8.942 1.00 95.25 192 PHE A C 1
ATOM 1575 O O . PHE A 1 192 ? -13.904 6.942 10.006 1.00 95.25 192 PHE A O 1
ATOM 1582 N N . LEU A 1 193 ? -12.461 5.754 8.773 1.00 95.94 193 LEU A N 1
ATOM 1583 C CA . LEU A 1 193 ? -12.113 4.830 9.862 1.00 95.94 193 LEU A CA 1
ATOM 1584 C C . LEU A 1 193 ? -11.463 5.575 11.032 1.00 95.94 193 LEU A C 1
ATOM 1586 O O . LEU A 1 193 ? -11.801 5.343 12.187 1.00 95.94 193 LEU A O 1
ATOM 1590 N N . MET A 1 194 ? -10.620 6.563 10.731 1.00 94.44 194 MET A N 1
ATOM 1591 C CA . MET A 1 194 ? -10.023 7.435 11.743 1.00 94.44 194 MET A CA 1
ATOM 1592 C C . MET A 1 194 ? -11.044 8.348 12.445 1.00 94.44 194 MET A C 1
ATOM 1594 O O . MET A 1 194 ? -10.725 8.941 13.472 1.00 94.44 194 MET A O 1
ATOM 1598 N N . ASN A 1 195 ? -12.268 8.506 11.921 1.00 93.00 195 ASN A N 1
ATOM 1599 C CA . ASN A 1 195 ? -13.356 9.173 12.650 1.00 93.00 195 ASN A CA 1
ATOM 1600 C C . ASN A 1 195 ? -13.975 8.267 13.722 1.00 93.00 195 ASN A C 1
ATOM 1602 O O . ASN A 1 195 ? -14.701 8.769 14.571 1.00 93.00 195 ASN A O 1
ATOM 1606 N N . PHE A 1 196 ? -13.731 6.956 13.667 1.00 92.25 196 PHE A N 1
ATOM 1607 C CA . PHE A 1 196 ? -14.371 5.975 14.544 1.00 92.25 196 PHE A CA 1
ATOM 1608 C C . PHE A 1 196 ? -13.508 5.603 15.754 1.00 92.25 196 PHE A C 1
ATOM 1610 O O . PHE A 1 196 ? -13.964 4.848 16.602 1.00 92.25 196 PHE A O 1
ATOM 1617 N N . ILE A 1 197 ? -12.297 6.166 15.861 1.00 88.50 197 ILE A N 1
ATOM 1618 C CA . ILE A 1 197 ? -11.344 5.894 16.950 1.00 88.50 197 ILE A CA 1
ATOM 1619 C C . ILE A 1 197 ? -11.944 6.155 18.336 1.00 88.50 197 ILE A C 1
ATOM 1621 O O . ILE A 1 197 ? -11.657 5.418 19.269 1.00 88.50 197 ILE A O 1
ATOM 1625 N N . GLU A 1 198 ? -12.801 7.168 18.483 1.00 85.94 198 GLU A N 1
ATOM 1626 C CA . GLU A 1 198 ? -13.459 7.471 19.766 1.00 85.94 198 GLU A CA 1
ATOM 1627 C C . GLU A 1 198 ? -14.420 6.360 20.232 1.00 85.94 198 GLU A C 1
ATOM 1629 O O . GLU A 1 198 ? -14.801 6.320 21.399 1.00 85.94 198 GLU A O 1
ATOM 1634 N N . TYR A 1 199 ? -14.799 5.451 19.329 1.00 86.94 199 TYR A N 1
ATOM 1635 C CA . TYR A 1 199 ? -15.695 4.319 19.575 1.00 86.94 199 TYR A CA 1
ATOM 1636 C C . TYR A 1 199 ? -14.957 2.975 19.575 1.00 86.94 199 TYR A C 1
ATOM 1638 O O . TYR A 1 199 ? -15.592 1.919 19.599 1.00 86.94 199 TYR A O 1
ATOM 1646 N N . SER A 1 200 ? -13.626 3.001 19.524 1.00 90.12 200 SER A N 1
ATOM 1647 C CA . SER A 1 200 ? -12.779 1.818 19.552 1.00 90.12 200 SER A CA 1
ATOM 1648 C C . SER A 1 200 ? -11.634 1.986 20.550 1.00 90.12 200 SER A C 1
ATOM 1650 O O . SER A 1 200 ? -11.477 3.022 21.193 1.00 90.12 200 SER A O 1
ATOM 1652 N N . THR A 1 201 ? -10.840 0.933 20.722 1.00 93.06 201 THR A N 1
ATOM 1653 C CA . THR A 1 201 ? -9.652 0.939 21.582 1.00 93.06 201 THR A CA 1
ATOM 1654 C C . THR A 1 201 ? -8.428 0.639 20.722 1.00 93.06 201 THR A C 1
ATOM 1656 O O . THR A 1 201 ? -8.085 -0.535 20.558 1.00 93.06 201 THR A O 1
ATOM 1659 N N . PRO A 1 202 ? -7.793 1.665 20.122 1.00 94.50 202 PRO A N 1
ATOM 1660 C CA . PRO A 1 202 ? -6.610 1.461 19.303 1.00 94.50 202 PRO A CA 1
ATOM 1661 C C . PRO A 1 202 ? -5.505 0.716 20.055 1.00 94.50 202 PRO A C 1
ATOM 1663 O O . PRO A 1 202 ? -5.281 0.958 21.239 1.00 94.50 202 PRO A O 1
ATOM 1666 N N . VAL A 1 203 ? -4.781 -0.152 19.350 1.00 93.50 203 VAL A N 1
ATOM 1667 C CA . VAL A 1 203 ? -3.684 -0.957 19.924 1.00 93.50 203 VAL A CA 1
ATOM 1668 C C . VAL A 1 203 ? -2.470 -0.109 20.314 1.00 93.50 203 VAL A C 1
ATOM 1670 O O . VAL A 1 203 ? -1.653 -0.525 21.130 1.00 93.50 203 VAL A O 1
ATOM 1673 N N . VAL A 1 204 ? -2.347 1.083 19.726 1.00 93.69 204 VAL A N 1
ATOM 1674 C CA . VAL A 1 204 ? -1.344 2.102 20.051 1.00 93.69 204 VAL A CA 1
ATOM 1675 C C . VAL A 1 204 ? -1.975 3.492 19.979 1.00 93.69 204 VAL A C 1
ATOM 1677 O O . VAL A 1 204 ? -2.944 3.682 19.237 1.00 93.69 204 VAL A O 1
ATOM 1680 N N . PRO A 1 205 ? -1.420 4.499 20.680 1.00 94.06 205 PRO A N 1
ATOM 1681 C CA . PRO A 1 205 ? -1.833 5.882 20.495 1.00 94.06 205 PRO A CA 1
ATOM 1682 C C . PRO A 1 205 ? -1.715 6.295 19.024 1.00 94.06 205 PRO A C 1
ATOM 1684 O O . PRO A 1 205 ? -0.631 6.245 18.436 1.00 94.06 205 PRO A O 1
ATOM 1687 N N . ILE A 1 206 ? -2.833 6.722 18.440 1.00 95.25 206 ILE A N 1
ATOM 1688 C CA . ILE A 1 206 ? -2.904 7.169 17.052 1.00 95.25 206 ILE A CA 1
ATOM 1689 C C . ILE A 1 206 ? -3.766 8.426 16.942 1.00 95.25 206 ILE A C 1
ATOM 1691 O O . ILE A 1 206 ? -4.791 8.565 17.608 1.00 95.25 206 ILE A O 1
ATOM 1695 N N . GLN A 1 207 ? -3.341 9.358 16.094 1.00 94.44 207 GLN A N 1
ATOM 1696 C CA . GLN A 1 207 ? -4.068 10.589 15.787 1.00 94.44 207 GLN A CA 1
ATOM 1697 C C . GLN A 1 207 ? -4.237 10.747 14.276 1.00 94.44 207 GLN A C 1
ATOM 1699 O O . GLN A 1 207 ? -3.576 10.085 13.481 1.00 94.44 207 GLN A O 1
ATOM 1704 N N . LYS A 1 208 ? -5.130 11.638 13.837 1.00 93.25 208 LYS A N 1
ATOM 1705 C CA . LYS A 1 208 ? -5.247 11.941 12.400 1.00 93.25 208 LYS A CA 1
ATOM 1706 C C . LYS A 1 208 ? -4.011 12.665 11.873 1.00 93.25 208 LYS A C 1
ATOM 1708 O O . LYS A 1 208 ? -3.508 12.295 10.819 1.00 93.25 208 LYS A O 1
ATOM 1713 N N . HIS A 1 209 ? -3.572 13.677 12.613 1.00 93.50 209 HIS A N 1
ATOM 1714 C CA . HIS A 1 209 ? -2.408 14.509 12.337 1.00 93.50 209 HIS A CA 1
ATOM 1715 C C . HIS A 1 209 ? -1.927 15.163 13.636 1.00 93.50 209 HIS A C 1
ATOM 1717 O O . HIS A 1 209 ? -2.734 15.404 14.534 1.00 93.50 209 HIS A O 1
ATOM 1723 N N . ILE A 1 210 ? -0.632 15.457 13.705 1.00 92.50 210 ILE A N 1
ATOM 1724 C CA . ILE A 1 210 ? 0.019 16.242 14.765 1.00 92.50 210 ILE A CA 1
ATOM 1725 C C . ILE A 1 210 ? 0.362 17.635 14.234 1.00 92.50 210 ILE A C 1
ATOM 1727 O O . ILE A 1 210 ? 0.204 18.633 14.938 1.00 92.50 210 ILE A O 1
ATOM 1731 N N . LEU A 1 211 ? 0.829 17.702 12.984 1.00 91.50 211 LEU A N 1
ATOM 1732 C CA . LEU A 1 211 ? 1.165 18.959 12.323 1.00 91.50 211 LEU A CA 1
ATOM 1733 C C . LEU A 1 211 ? -0.093 19.795 12.076 1.00 91.50 211 LEU A C 1
ATOM 1735 O O . LEU A 1 211 ? -1.219 19.292 12.089 1.00 91.50 211 LEU A O 1
ATOM 1739 N N . ALA A 1 212 ? 0.090 21.086 11.785 1.00 93.12 212 ALA A N 1
ATOM 1740 C CA . ALA A 1 212 ? -1.020 21.910 11.325 1.00 93.12 212 ALA A CA 1
ATOM 1741 C C . ALA A 1 212 ? -1.687 21.232 10.120 1.00 93.12 212 ALA A C 1
ATOM 1743 O O . ALA A 1 212 ? -0.999 20.770 9.212 1.00 93.12 212 ALA A O 1
ATOM 1744 N N . LYS A 1 213 ? -3.023 21.188 10.088 1.00 92.25 213 LYS A N 1
ATOM 1745 C CA . LYS A 1 213 ? -3.777 20.416 9.085 1.00 92.25 213 LYS A CA 1
ATOM 1746 C C . LYS A 1 213 ? -3.279 20.619 7.646 1.00 92.25 213 LYS A C 1
ATOM 1748 O O . LYS A 1 213 ? -3.115 19.652 6.918 1.00 92.25 213 LYS A O 1
ATOM 1753 N N . VAL A 1 214 ? -3.000 21.864 7.252 1.00 96.19 214 VAL A N 1
ATOM 1754 C CA . VAL A 1 214 ? -2.485 22.199 5.910 1.00 96.19 214 VAL A CA 1
ATOM 1755 C C . VAL A 1 214 ? -1.135 21.533 5.628 1.00 96.19 214 VAL A C 1
ATOM 1757 O O . VAL A 1 214 ? -0.894 21.065 4.519 1.00 96.19 214 VAL A O 1
ATOM 1760 N N . GLU A 1 215 ? -0.256 21.484 6.625 1.00 96.12 215 GLU A N 1
ATOM 1761 C CA . GLU A 1 215 ? 1.057 20.854 6.521 1.00 96.12 215 GLU A CA 1
ATOM 1762 C C . GLU A 1 215 ? 0.947 19.326 6.475 1.00 96.12 215 GLU A C 1
ATOM 1764 O O . GLU A 1 215 ? 1.577 18.705 5.620 1.00 96.12 215 GLU A O 1
ATOM 1769 N N . SER A 1 216 ? 0.105 18.732 7.327 1.00 95.31 216 SER A N 1
ATOM 1770 C CA . SER A 1 216 ? -0.169 17.288 7.308 1.00 95.31 216 SER A CA 1
ATOM 1771 C C . SER A 1 216 ? -0.792 16.851 5.977 1.00 95.31 216 SER A C 1
ATOM 1773 O O . SER A 1 216 ? -0.301 15.918 5.341 1.00 95.31 216 SER A O 1
ATOM 1775 N N . ASP A 1 217 ? -1.791 17.584 5.472 1.00 96.12 217 ASP A N 1
ATOM 1776 C CA . ASP A 1 217 ? -2.409 17.321 4.167 1.00 96.12 217 ASP A CA 1
ATOM 1777 C C . ASP A 1 217 ? -1.365 17.408 3.033 1.00 96.12 217 ASP A C 1
ATOM 1779 O O . ASP A 1 217 ? -1.349 16.574 2.122 1.00 96.12 217 ASP A O 1
ATOM 1783 N N . ALA A 1 218 ? -0.446 18.380 3.096 1.00 97.62 218 ALA A N 1
ATOM 1784 C CA . ALA A 1 218 ? 0.641 18.512 2.128 1.00 97.62 218 ALA A CA 1
ATOM 1785 C C . ALA A 1 218 ? 1.660 17.364 2.224 1.00 97.62 218 ALA A C 1
ATOM 1787 O O . ALA A 1 218 ? 2.127 16.876 1.193 1.00 97.62 218 ALA A O 1
ATOM 1788 N N . LEU A 1 219 ? 2.010 16.927 3.436 1.00 97.88 219 LEU A N 1
ATOM 1789 C CA . LEU A 1 219 ? 2.905 15.796 3.684 1.00 97.88 219 LEU A CA 1
ATOM 1790 C C . LEU A 1 219 ? 2.299 14.486 3.168 1.00 97.88 219 LEU A C 1
ATOM 1792 O O . LEU A 1 219 ? 2.938 13.774 2.395 1.00 97.88 219 LEU A O 1
ATOM 1796 N N . LEU A 1 220 ? 1.039 14.210 3.506 1.00 97.50 220 LEU A N 1
ATOM 1797 C CA . LEU A 1 220 ? 0.273 13.076 2.985 1.00 97.50 220 LEU A CA 1
ATOM 1798 C C . LEU A 1 220 ? 0.196 13.097 1.456 1.00 97.50 220 LEU A C 1
ATOM 1800 O O . LEU A 1 220 ? 0.369 12.058 0.813 1.00 97.50 220 LEU A O 1
ATOM 1804 N N . GLY A 1 221 ? -0.012 14.279 0.867 1.00 97.56 221 GLY A N 1
ATOM 1805 C CA . GLY A 1 221 ? 0.026 14.484 -0.579 1.00 97.56 221 GLY A CA 1
ATOM 1806 C C . GLY A 1 221 ? 1.376 14.106 -1.193 1.00 97.56 221 GLY A C 1
ATOM 1807 O O . GLY A 1 221 ? 1.406 13.378 -2.187 1.00 97.56 221 GLY A O 1
ATOM 1808 N N . ARG A 1 222 ? 2.493 14.525 -0.579 1.00 97.88 222 ARG A N 1
ATOM 1809 C CA . ARG A 1 222 ? 3.851 14.151 -1.020 1.00 97.88 222 ARG A CA 1
ATOM 1810 C C . ARG A 1 222 ? 4.102 12.651 -0.886 1.00 97.88 222 ARG A C 1
ATOM 1812 O O . ARG A 1 222 ? 4.522 12.027 -1.858 1.00 97.88 222 ARG A O 1
ATOM 1819 N N . ILE A 1 223 ? 3.781 12.049 0.259 1.00 98.56 223 ILE A N 1
ATOM 1820 C CA . ILE A 1 223 ? 3.917 10.599 0.483 1.00 98.56 223 ILE A CA 1
ATOM 1821 C C . ILE A 1 223 ? 3.124 9.823 -0.579 1.00 98.56 223 ILE A C 1
ATOM 1823 O O . ILE A 1 223 ? 3.645 8.893 -1.201 1.00 98.56 223 ILE A O 1
ATOM 1827 N N . TYR A 1 224 ? 1.887 10.240 -0.858 1.00 98.06 224 TYR A N 1
ATOM 1828 C CA . TYR A 1 224 ? 1.068 9.617 -1.892 1.00 98.06 224 TYR A CA 1
ATOM 1829 C C . TYR A 1 224 ? 1.671 9.774 -3.292 1.00 98.06 224 TYR A C 1
ATOM 1831 O O . TYR A 1 224 ? 1.881 8.770 -3.977 1.00 98.06 224 TYR A O 1
ATOM 1839 N N . GLU A 1 225 ? 1.951 11.001 -3.731 1.00 97.94 225 GLU A N 1
ATOM 1840 C CA . GLU A 1 225 ? 2.355 11.267 -5.114 1.00 97.94 225 GLU A CA 1
ATOM 1841 C C . GLU A 1 225 ? 3.772 10.799 -5.440 1.00 97.94 225 GLU A C 1
ATOM 1843 O O . GLU A 1 225 ? 4.002 10.285 -6.545 1.00 97.94 225 GLU A O 1
ATOM 1848 N N . ASN A 1 226 ? 4.698 10.962 -4.496 1.00 98.69 226 ASN A N 1
ATOM 1849 C CA . ASN A 1 226 ? 6.128 10.782 -4.722 1.00 98.69 226 ASN A CA 1
ATOM 1850 C C . ASN A 1 226 ? 6.633 9.420 -4.252 1.00 98.69 226 ASN A C 1
ATOM 1852 O O . ASN A 1 226 ? 7.559 8.894 -4.859 1.00 98.69 226 ASN A O 1
ATOM 1856 N N . ILE A 1 227 ? 6.018 8.817 -3.228 1.00 98.75 227 ILE A N 1
ATOM 1857 C CA . ILE A 1 227 ? 6.441 7.508 -2.710 1.00 98.75 227 ILE A CA 1
ATOM 1858 C C . ILE A 1 227 ? 5.466 6.422 -3.159 1.00 98.75 227 ILE A C 1
ATOM 1860 O O . ILE A 1 227 ? 5.807 5.564 -3.977 1.00 98.75 227 ILE A O 1
ATOM 1864 N N . ASN A 1 228 ? 4.220 6.473 -2.689 1.00 98.50 228 ASN A N 1
ATOM 1865 C CA . ASN A 1 228 ? 3.275 5.374 -2.888 1.00 98.50 228 ASN A CA 1
ATOM 1866 C C . ASN A 1 228 ? 2.884 5.191 -4.353 1.00 98.50 228 ASN A C 1
ATOM 1868 O O . ASN A 1 228 ? 2.794 4.065 -4.837 1.00 98.50 228 ASN A O 1
ATOM 1872 N N . ASN A 1 229 ? 2.636 6.294 -5.060 1.00 97.88 229 ASN A N 1
ATOM 1873 C CA . ASN A 1 229 ? 2.409 6.299 -6.497 1.00 97.88 229 ASN A CA 1
ATOM 1874 C C . ASN A 1 229 ? 3.729 6.418 -7.278 1.00 97.88 229 ASN A C 1
ATOM 1876 O O . ASN A 1 229 ? 3.799 5.940 -8.408 1.00 97.88 229 ASN A O 1
ATOM 1880 N N . GLY A 1 230 ? 4.778 6.993 -6.681 1.00 98.25 230 GLY A N 1
ATOM 1881 C CA . GLY A 1 230 ? 6.087 7.185 -7.315 1.00 98.25 230 GLY A CA 1
ATOM 1882 C C . GLY A 1 230 ? 6.773 5.889 -7.730 1.00 98.25 230 GLY A C 1
ATOM 1883 O O . GLY A 1 230 ? 7.236 5.789 -8.866 1.00 98.25 230 GLY A O 1
ATOM 1884 N N . VAL A 1 231 ? 6.730 4.847 -6.891 1.00 98.44 231 VAL A N 1
ATOM 1885 C CA . VAL A 1 231 ? 7.256 3.519 -7.267 1.00 98.44 231 VAL A CA 1
ATOM 1886 C C . VAL A 1 231 ? 6.553 2.953 -8.510 1.00 98.44 231 VAL A C 1
ATOM 1888 O O . VAL A 1 231 ? 7.196 2.359 -9.372 1.00 98.44 231 VAL A O 1
ATOM 1891 N N . TYR A 1 232 ? 5.245 3.197 -8.668 1.00 97.31 232 TYR A N 1
ATOM 1892 C CA . TYR A 1 232 ? 4.503 2.800 -9.870 1.00 97.31 232 TYR A CA 1
ATOM 1893 C C . TYR A 1 232 ? 4.821 3.694 -11.068 1.00 97.31 232 TYR A C 1
ATOM 1895 O O . TYR A 1 232 ? 4.926 3.183 -12.180 1.00 97.31 232 TYR A O 1
ATOM 1903 N N . LYS A 1 233 ? 4.999 5.007 -10.859 1.00 97.38 233 LYS A N 1
ATOM 1904 C CA . LYS A 1 233 ? 5.445 5.933 -11.911 1.00 97.38 233 LYS A CA 1
ATOM 1905 C C . LYS A 1 233 ? 6.793 5.492 -12.486 1.00 97.38 233 LYS A C 1
ATOM 1907 O O . LYS A 1 233 ? 6.944 5.505 -13.702 1.00 97.38 233 LYS A O 1
ATOM 1912 N N . ALA A 1 234 ? 7.720 5.036 -11.642 1.00 97.19 234 ALA A N 1
ATOM 1913 C CA . ALA A 1 234 ? 8.992 4.463 -12.074 1.00 97.19 234 ALA A CA 1
ATOM 1914 C C . ALA A 1 234 ? 8.801 3.105 -12.774 1.00 97.19 234 ALA A C 1
ATOM 1916 O O . ALA A 1 234 ? 9.203 2.938 -13.925 1.00 97.19 234 ALA A O 1
ATOM 1917 N N . GLY A 1 235 ? 8.125 2.151 -12.127 1.00 95.25 235 GLY A N 1
ATOM 1918 C CA . GLY A 1 235 ? 7.970 0.787 -12.645 1.00 95.25 235 GLY A CA 1
ATOM 1919 C C . GLY A 1 235 ? 7.196 0.677 -13.960 1.00 95.25 235 GLY A C 1
ATOM 1920 O O . GLY A 1 235 ? 7.445 -0.240 -14.743 1.00 95.25 235 GLY A O 1
ATOM 1921 N N . PHE A 1 236 ? 6.285 1.616 -14.217 1.00 94.31 236 PHE A N 1
ATOM 1922 C CA . PHE A 1 236 ? 5.475 1.674 -15.434 1.00 94.31 236 PHE A CA 1
ATOM 1923 C C . PHE A 1 236 ? 5.885 2.774 -16.418 1.00 94.31 236 PHE A C 1
ATOM 1925 O O . PHE A 1 236 ? 5.193 2.980 -17.419 1.00 94.31 236 PHE A O 1
ATOM 1932 N N . ALA A 1 237 ? 6.991 3.477 -16.169 1.00 92.88 237 ALA A N 1
ATOM 1933 C CA . ALA A 1 237 ? 7.495 4.480 -17.096 1.00 92.88 237 ALA A CA 1
ATOM 1934 C C . ALA A 1 237 ? 7.735 3.871 -18.485 1.00 92.88 237 ALA A C 1
ATOM 1936 O O . ALA A 1 237 ? 8.342 2.809 -18.632 1.00 92.88 237 ALA A O 1
ATOM 1937 N N . GLN A 1 238 ? 7.269 4.566 -19.525 1.00 90.44 238 GLN A N 1
ATOM 1938 C CA . GLN A 1 238 ? 7.419 4.116 -20.915 1.00 90.44 238 GLN A CA 1
ATOM 1939 C C . GLN A 1 238 ? 8.483 4.907 -21.690 1.00 90.44 238 GLN A C 1
ATOM 1941 O O . GLN A 1 238 ? 8.636 4.722 -22.898 1.00 90.44 238 GLN A O 1
ATOM 1946 N N . SER A 1 239 ? 9.217 5.783 -21.003 1.00 92.12 239 SER A N 1
ATOM 1947 C CA . SER A 1 239 ? 10.371 6.518 -21.518 1.00 92.12 239 SER A CA 1
ATOM 1948 C C . SER A 1 239 ? 11.452 6.605 -20.436 1.00 92.12 239 SER A C 1
ATOM 1950 O O . SER A 1 239 ? 11.151 6.577 -19.239 1.00 92.12 239 SER A O 1
ATOM 1952 N N . GLN A 1 240 ? 12.714 6.726 -20.856 1.00 95.12 240 GLN A N 1
ATOM 1953 C CA . GLN A 1 240 ? 13.841 6.871 -19.933 1.00 95.12 240 GLN A CA 1
ATOM 1954 C C . GLN A 1 240 ? 13.714 8.151 -19.089 1.00 95.12 240 GLN A C 1
ATOM 1956 O O . GLN A 1 240 ? 13.929 8.108 -17.883 1.00 95.12 240 GLN A O 1
ATOM 1961 N N . SER A 1 241 ? 13.284 9.269 -19.687 1.00 96.38 241 SER A N 1
ATOM 1962 C CA . SER A 1 241 ? 13.143 10.534 -18.955 1.00 96.38 241 SER A CA 1
ATOM 1963 C C . SER A 1 241 ? 12.028 10.486 -17.909 1.00 96.38 241 SER A C 1
ATOM 1965 O O . SER A 1 241 ? 12.192 11.031 -16.822 1.00 96.38 241 SER A O 1
ATOM 1967 N N . SER A 1 242 ? 10.895 9.835 -18.208 1.00 95.44 242 SER A N 1
ATOM 1968 C CA . SER A 1 242 ? 9.805 9.670 -17.235 1.00 95.44 242 SER A CA 1
ATOM 1969 C C . SER A 1 242 ? 10.240 8.796 -16.061 1.00 95.44 242 SER A C 1
ATOM 1971 O O . SER A 1 242 ? 9.911 9.108 -14.919 1.00 95.44 242 SER A O 1
ATOM 1973 N N . TYR A 1 243 ? 11.017 7.743 -16.331 1.00 97.12 243 TYR A N 1
ATOM 1974 C CA . TYR A 1 243 ? 11.613 6.904 -15.295 1.00 97.12 243 TYR A CA 1
ATOM 1975 C C . TYR A 1 243 ? 12.582 7.701 -14.409 1.00 97.12 243 TYR A C 1
ATOM 1977 O O . TYR A 1 243 ? 12.433 7.703 -13.191 1.00 97.12 243 TYR A O 1
ATOM 1985 N N . GLU A 1 244 ? 13.529 8.428 -15.009 1.00 97.88 244 GLU A N 1
ATOM 1986 C CA . GLU A 1 244 ? 14.533 9.218 -14.281 1.00 97.88 244 GLU A CA 1
ATOM 1987 C C . GLU A 1 244 ? 13.914 10.341 -13.444 1.00 97.88 244 GLU A C 1
ATOM 1989 O O . GLU A 1 244 ? 14.372 10.622 -12.338 1.00 97.88 244 GLU A O 1
ATOM 1994 N N . LYS A 1 245 ? 12.847 10.972 -13.943 1.00 97.62 245 LYS A N 1
ATOM 1995 C CA . LYS A 1 245 ? 12.077 11.953 -13.175 1.00 97.62 245 LYS A CA 1
ATOM 1996 C C . LYS A 1 245 ? 11.394 11.294 -11.975 1.00 97.62 245 LYS A C 1
ATOM 1998 O O . LYS A 1 245 ? 11.517 11.792 -10.861 1.00 97.62 245 LYS A O 1
ATOM 2003 N N . ALA A 1 246 ? 10.697 10.177 -12.194 1.00 98.00 246 ALA A N 1
ATOM 2004 C CA . ALA A 1 246 ? 9.978 9.478 -11.132 1.00 98.00 246 ALA A CA 1
ATOM 2005 C C . ALA A 1 246 ? 10.922 8.965 -10.039 1.00 98.00 246 ALA A C 1
ATOM 2007 O O . ALA A 1 246 ? 10.629 9.125 -8.858 1.00 98.00 246 ALA A O 1
ATOM 2008 N N . ILE A 1 247 ? 12.060 8.383 -10.429 1.00 98.25 247 ILE A N 1
ATOM 2009 C CA . ILE A 1 247 ? 13.025 7.830 -9.482 1.00 98.25 247 ILE A CA 1
ATOM 2010 C C . ILE A 1 247 ? 13.705 8.932 -8.660 1.00 98.25 247 ILE A C 1
ATOM 2012 O O . ILE A 1 247 ? 13.869 8.771 -7.456 1.00 98.25 247 ILE A O 1
ATOM 2016 N N . ARG A 1 248 ? 14.012 10.082 -9.276 1.00 98.56 248 ARG A N 1
ATOM 2017 C CA . ARG A 1 248 ? 14.584 11.232 -8.572 1.00 98.56 248 ARG A CA 1
ATOM 2018 C C . ARG A 1 248 ? 13.643 11.747 -7.491 1.00 98.56 248 ARG A C 1
ATOM 2020 O O . ARG A 1 248 ? 14.022 11.782 -6.329 1.00 98.56 248 ARG A O 1
ATOM 2027 N N . THR A 1 249 ? 12.404 12.060 -7.866 1.00 98.56 249 THR A N 1
ATOM 2028 C CA . THR A 1 249 ? 11.399 12.567 -6.925 1.00 98.56 249 THR A CA 1
ATOM 2029 C C . THR A 1 249 ? 11.085 11.562 -5.812 1.00 98.56 249 THR A C 1
ATOM 2031 O O . THR A 1 249 ? 10.849 11.964 -4.673 1.00 98.56 249 THR A O 1
ATOM 2034 N N . LEU A 1 250 ? 11.105 10.258 -6.117 1.00 98.75 250 LEU A N 1
ATOM 2035 C CA . LEU A 1 250 ? 10.951 9.198 -5.120 1.00 98.75 250 LEU A CA 1
ATOM 2036 C C . LEU A 1 250 ? 12.052 9.265 -4.056 1.00 98.75 250 LEU A C 1
ATOM 2038 O O . LEU A 1 250 ? 11.728 9.345 -2.875 1.00 98.75 250 LEU A O 1
ATOM 2042 N N . PHE A 1 251 ? 13.325 9.244 -4.459 1.00 98.69 251 PHE A N 1
ATOM 2043 C CA . PHE A 1 251 ? 14.437 9.222 -3.505 1.00 98.69 251 PHE A CA 1
ATOM 2044 C C . PHE A 1 251 ? 14.626 10.560 -2.779 1.00 98.69 251 PHE A C 1
ATOM 2046 O O . PHE A 1 251 ? 14.878 10.537 -1.584 1.00 98.69 251 PHE A O 1
ATOM 2053 N N . GLU A 1 252 ? 14.376 11.703 -3.428 1.00 98.62 252 GLU A N 1
ATOM 2054 C CA . GLU A 1 252 ? 14.338 13.014 -2.749 1.00 98.62 252 GLU A CA 1
ATOM 2055 C C . GLU A 1 252 ? 13.290 13.042 -1.622 1.00 98.62 252 GLU A C 1
ATOM 2057 O O . GLU A 1 252 ? 13.531 13.592 -0.553 1.00 98.62 252 GLU A O 1
ATOM 2062 N N . THR A 1 253 ? 12.125 12.418 -1.835 1.00 98.75 253 THR A N 1
ATOM 2063 C CA . THR A 1 253 ? 11.083 12.363 -0.795 1.00 98.75 253 THR A CA 1
ATOM 2064 C C . THR A 1 253 ? 11.395 11.306 0.269 1.00 98.75 253 THR A C 1
ATOM 2066 O O . THR A 1 253 ? 11.022 11.488 1.421 1.00 98.75 253 THR A O 1
ATOM 2069 N N . LEU A 1 254 ? 12.068 10.202 -0.077 1.00 98.75 254 LEU A N 1
ATOM 2070 C CA . LEU A 1 254 ? 12.545 9.229 0.916 1.00 98.75 254 LEU A CA 1
ATOM 2071 C C . LEU A 1 254 ? 13.626 9.833 1.820 1.00 98.75 254 LEU A C 1
ATOM 2073 O O . LEU A 1 254 ? 13.575 9.597 3.021 1.00 98.75 254 LEU A O 1
ATOM 2077 N N . ASP A 1 255 ? 14.522 10.654 1.267 1.00 98.69 255 ASP A N 1
ATOM 2078 C CA . ASP A 1 255 ? 15.503 11.427 2.037 1.00 98.69 255 ASP A CA 1
ATOM 2079 C C . ASP A 1 255 ? 14.787 12.367 3.034 1.00 98.69 255 ASP A C 1
ATOM 2081 O O . ASP A 1 255 ? 15.109 12.364 4.217 1.00 98.69 255 ASP A O 1
ATOM 2085 N N . GLU A 1 256 ? 13.717 13.061 2.614 1.00 98.12 256 GLU A N 1
ATOM 2086 C CA . GLU A 1 256 ? 12.873 13.865 3.524 1.00 98.12 256 GLU A CA 1
ATOM 2087 C C . GLU A 1 256 ? 12.219 13.016 4.637 1.00 98.12 256 GLU A C 1
ATOM 2089 O O . GLU A 1 256 ? 12.048 13.487 5.765 1.00 98.12 256 GLU A O 1
ATOM 2094 N N . MET A 1 257 ? 11.788 11.782 4.338 1.00 98.56 257 MET A N 1
ATOM 2095 C CA . MET A 1 257 ? 11.170 10.908 5.348 1.00 98.56 257 MET A CA 1
ATOM 2096 C C . MET A 1 257 ? 12.202 10.382 6.345 1.00 98.56 257 MET A C 1
ATOM 2098 O O . MET A 1 257 ? 11.883 10.310 7.527 1.00 98.56 257 MET A O 1
ATOM 2102 N N . GLU A 1 258 ? 13.410 10.050 5.885 1.00 98.44 258 GLU A N 1
ATOM 2103 C CA . GLU A 1 258 ? 14.540 9.639 6.725 1.00 98.44 258 GLU A CA 1
ATOM 2104 C C . GLU A 1 258 ? 14.896 10.726 7.742 1.00 98.44 258 GLU A C 1
ATOM 2106 O O . GLU A 1 258 ? 14.891 10.464 8.943 1.00 98.44 258 GLU A O 1
ATOM 2111 N N . GLU A 1 259 ? 15.094 11.964 7.276 1.00 98.06 259 GLU A N 1
ATOM 2112 C CA . GLU A 1 259 ? 15.386 13.121 8.135 1.00 98.06 259 GLU A CA 1
ATOM 2113 C C . GLU A 1 259 ? 14.282 13.353 9.180 1.00 98.06 259 GLU A C 1
ATOM 2115 O O . GLU A 1 259 ? 14.542 13.731 10.324 1.00 98.06 259 GLU A O 1
ATOM 2120 N N . ARG A 1 260 ? 13.017 13.099 8.819 1.00 96.75 260 ARG A N 1
ATOM 2121 C CA . ARG A 1 260 ? 11.909 13.194 9.776 1.00 96.75 260 ARG A CA 1
ATOM 2122 C C . ARG A 1 260 ? 12.015 12.148 10.876 1.00 96.75 260 ARG A C 1
ATOM 2124 O O . ARG A 1 260 ? 11.856 12.504 12.041 1.00 96.75 260 ARG A O 1
ATOM 2131 N N . VAL A 1 261 ? 12.236 10.881 10.537 1.00 96.94 261 VAL A N 1
ATOM 2132 C CA . VAL A 1 261 ? 12.235 9.790 11.529 1.00 96.94 261 VAL A CA 1
ATOM 2133 C C . VAL A 1 261 ? 13.570 9.622 12.256 1.00 96.94 261 VAL A C 1
ATOM 2135 O O . VAL A 1 261 ? 13.651 8.849 13.205 1.00 96.94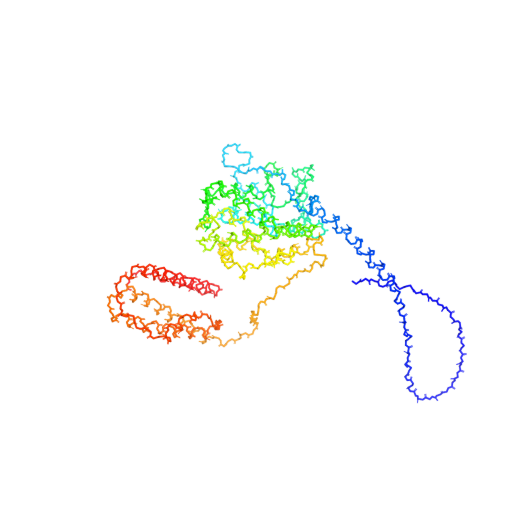 261 VAL A O 1
ATOM 2138 N N . GLU A 1 262 ? 14.594 10.392 11.887 1.00 96.81 262 GLU A N 1
ATOM 2139 C CA . GLU A 1 262 ? 15.816 10.544 12.684 1.00 96.81 262 GLU A CA 1
ATOM 2140 C C . GLU A 1 262 ? 15.514 11.101 14.086 1.00 96.81 262 GLU A C 1
ATOM 2142 O O . GLU A 1 262 ? 16.065 10.645 15.087 1.00 96.81 262 GLU A O 1
ATOM 2147 N N . THR A 1 263 ? 14.602 12.074 14.176 1.00 91.94 263 THR A N 1
ATOM 2148 C CA . THR A 1 263 ? 14.255 12.749 15.443 1.00 91.94 263 THR A CA 1
ATOM 2149 C C . THR A 1 263 ? 12.870 12.386 15.977 1.00 91.94 263 THR A C 1
ATOM 2151 O O . THR A 1 263 ? 12.568 12.636 17.150 1.00 91.94 263 THR A O 1
ATOM 2154 N N . HIS A 1 264 ? 12.023 11.776 15.147 1.00 92.44 264 HIS A N 1
ATOM 2155 C CA . HIS A 1 264 ? 10.660 11.393 15.493 1.00 92.44 264 HIS A CA 1
ATOM 2156 C C . HIS A 1 264 ? 10.478 9.874 15.519 1.00 92.44 264 HIS A C 1
ATOM 2158 O O . HIS A 1 264 ? 11.013 9.149 14.689 1.00 92.44 264 HIS A O 1
ATOM 2164 N N . SER A 1 265 ? 9.639 9.378 16.433 1.00 93.06 265 SER A N 1
ATOM 2165 C CA . SER A 1 265 ? 9.280 7.952 16.466 1.00 93.06 265 SER A CA 1
ATOM 2166 C C . SER A 1 265 ? 8.419 7.526 15.267 1.00 93.06 265 SER A C 1
ATOM 2168 O O . SER A 1 265 ? 8.439 6.354 14.890 1.00 93.06 265 SER A O 1
ATOM 2170 N N . TYR A 1 266 ? 7.660 8.471 14.705 1.00 97.62 266 TYR A N 1
ATOM 2171 C CA . TYR A 1 266 ? 6.704 8.335 13.604 1.00 97.62 266 TYR A CA 1
ATOM 2172 C C . TYR A 1 266 ? 6.783 9.559 12.680 1.00 97.62 266 TYR A C 1
ATOM 2174 O O . TYR A 1 266 ? 7.389 10.570 13.023 1.00 97.62 266 TYR A O 1
ATOM 2182 N N . ILE A 1 267 ? 6.146 9.503 11.511 1.00 97.94 267 ILE A N 1
ATOM 2183 C CA . ILE A 1 267 ? 6.382 10.464 10.419 1.00 97.94 267 ILE A CA 1
ATOM 2184 C C . ILE A 1 267 ? 6.066 11.924 10.777 1.00 97.94 267 ILE A C 1
ATOM 2186 O O . ILE A 1 267 ? 6.758 12.834 10.319 1.00 97.94 267 ILE A O 1
ATOM 2190 N N . GLU A 1 268 ? 5.044 12.168 11.596 1.00 97.00 268 GLU A N 1
ATOM 2191 C CA . GLU A 1 268 ? 4.684 13.522 12.041 1.00 97.00 268 GLU A CA 1
ATOM 2192 C C . GLU A 1 268 ? 5.177 13.866 13.454 1.00 97.00 268 GLU A C 1
ATOM 2194 O O . GLU A 1 268 ? 4.988 14.996 13.904 1.00 97.00 268 GLU A O 1
ATOM 2199 N N . GLY A 1 269 ? 5.768 12.918 14.190 1.00 94.44 269 GLY A N 1
ATOM 2200 C CA . GLY A 1 269 ? 6.137 13.154 15.583 1.00 94.44 269 GLY A CA 1
ATOM 2201 C C . GLY A 1 269 ? 6.284 11.897 16.436 1.00 94.44 269 GLY A C 1
ATOM 2202 O O . GLY A 1 269 ? 6.695 10.833 15.989 1.00 94.44 269 GLY A O 1
ATOM 2203 N N . ARG A 1 270 ? 5.961 12.019 17.727 1.00 94.00 270 ARG A N 1
ATOM 2204 C CA . ARG A 1 270 ? 6.097 10.920 18.705 1.00 94.00 270 ARG A CA 1
ATOM 2205 C C . ARG A 1 270 ? 4.919 9.946 18.725 1.00 94.00 270 ARG A C 1
ATOM 2207 O O . ARG A 1 270 ? 5.028 8.889 19.337 1.00 94.00 270 ARG A O 1
ATOM 2214 N N . VAL A 1 271 ? 3.807 10.303 18.087 1.00 95.06 271 VAL A N 1
ATOM 2215 C CA . VAL A 1 271 ? 2.565 9.520 18.039 1.00 95.06 271 VAL A CA 1
ATOM 2216 C C . VAL A 1 271 ? 2.280 9.143 16.590 1.00 95.06 271 VAL A C 1
ATOM 2218 O O . VAL A 1 271 ? 2.582 9.917 15.683 1.00 95.06 271 VAL A O 1
ATOM 2221 N N . MET A 1 272 ? 1.715 7.957 16.371 1.00 96.75 272 MET A N 1
ATOM 2222 C CA . MET A 1 272 ? 1.401 7.479 15.030 1.00 96.75 272 MET A CA 1
ATOM 2223 C C . MET A 1 272 ? 0.285 8.314 14.392 1.00 96.75 272 MET A C 1
ATOM 2225 O O . MET A 1 272 ? -0.651 8.752 15.068 1.00 96.75 272 MET A O 1
ATOM 2229 N N . THR A 1 273 ? 0.363 8.508 13.077 1.00 97.50 273 THR A N 1
ATOM 2230 C CA . THR A 1 273 ? -0.632 9.257 12.301 1.00 97.50 273 THR A CA 1
ATOM 2231 C C . THR A 1 273 ? -1.058 8.535 11.022 1.00 97.50 273 THR A C 1
ATOM 2233 O O . THR A 1 273 ? -0.562 7.459 10.680 1.00 97.50 273 THR A O 1
ATOM 2236 N N . ILE A 1 274 ? -1.975 9.144 10.260 1.00 97.56 274 ILE A N 1
ATOM 2237 C CA . ILE A 1 274 ? -2.361 8.649 8.929 1.00 97.56 274 ILE A CA 1
ATOM 2238 C C . ILE A 1 274 ? -1.152 8.604 7.979 1.00 97.56 274 ILE A C 1
ATOM 2240 O O . ILE A 1 274 ? -1.107 7.742 7.096 1.00 97.56 274 ILE A O 1
ATOM 2244 N N . ALA A 1 275 ? -0.160 9.483 8.157 1.00 98.31 275 ALA A N 1
ATOM 2245 C CA . ALA A 1 275 ? 1.047 9.496 7.334 1.00 98.31 275 ALA A CA 1
ATOM 2246 C C . ALA A 1 275 ? 1.812 8.164 7.433 1.00 98.31 275 ALA A C 1
ATOM 2248 O O . ALA A 1 275 ? 2.214 7.604 6.408 1.00 98.31 275 ALA A O 1
ATOM 2249 N N . ASP A 1 276 ? 1.909 7.596 8.637 1.00 98.62 276 ASP A N 1
ATOM 2250 C CA . ASP A 1 276 ? 2.532 6.293 8.869 1.00 98.62 276 ASP A CA 1
ATOM 2251 C C . ASP A 1 276 ? 1.743 5.159 8.196 1.00 98.62 276 ASP A C 1
ATOM 2253 O O . ASP A 1 276 ? 2.325 4.321 7.501 1.00 98.62 276 ASP A O 1
ATOM 2257 N N . ILE A 1 277 ? 0.406 5.186 8.308 1.00 98.38 277 ILE A N 1
ATOM 2258 C CA . ILE A 1 277 ? -0.488 4.229 7.631 1.00 98.38 277 ILE A CA 1
ATOM 2259 C C . ILE A 1 277 ? -0.280 4.268 6.110 1.00 98.38 277 ILE A C 1
ATOM 2261 O O . ILE A 1 277 ? -0.316 3.236 5.436 1.00 98.38 277 ILE A O 1
ATOM 2265 N N . TYR A 1 278 ? -0.059 5.455 5.543 1.00 98.50 278 TYR A N 1
ATOM 2266 C CA . TYR A 1 278 ? 0.158 5.632 4.109 1.00 98.50 278 TYR A CA 1
ATOM 2267 C C . TYR A 1 278 ? 1.518 5.122 3.650 1.00 98.50 278 TYR A C 1
ATOM 2269 O O . TYR A 1 278 ? 1.611 4.510 2.575 1.00 98.50 278 TYR A O 1
ATOM 2277 N N . LEU A 1 279 ? 2.557 5.397 4.435 1.00 98.75 279 LEU A N 1
ATOM 2278 C CA . LEU A 1 279 ? 3.936 5.101 4.083 1.00 98.75 279 LEU A CA 1
ATOM 2279 C C . LEU A 1 279 ? 4.255 3.608 4.232 1.00 98.75 279 LEU A C 1
ATOM 2281 O O . LEU A 1 279 ? 4.858 3.022 3.325 1.00 98.75 279 LEU A O 1
ATOM 2285 N N . PHE A 1 280 ? 3.786 2.975 5.313 1.00 98.81 280 PHE A N 1
ATOM 2286 C CA . PHE A 1 280 ? 4.208 1.629 5.718 1.00 98.81 280 PHE A CA 1
ATOM 2287 C C . PHE A 1 280 ? 4.040 0.572 4.620 1.00 98.81 280 PHE A C 1
ATOM 2289 O O . PHE A 1 280 ? 5.024 -0.097 4.287 1.00 98.81 280 PHE A O 1
ATOM 2296 N N . PRO A 1 281 ? 2.882 0.465 3.933 1.00 98.62 281 PRO A N 1
ATOM 2297 C CA . PRO A 1 281 ? 2.707 -0.521 2.872 1.00 98.62 281 PRO A CA 1
ATOM 2298 C C . PRO A 1 281 ? 3.715 -0.398 1.727 1.00 98.62 281 PRO A C 1
ATOM 2300 O O . PRO A 1 281 ? 3.955 -1.381 1.020 1.00 98.62 281 PRO A O 1
ATOM 2303 N N . THR A 1 282 ? 4.268 0.796 1.496 1.00 98.69 282 THR A N 1
ATOM 2304 C CA . THR A 1 282 ? 5.242 1.003 0.422 1.00 98.69 282 THR A CA 1
ATOM 2305 C C . THR A 1 282 ? 6.642 0.608 0.864 1.00 98.69 282 THR A C 1
ATOM 2307 O O . THR A 1 282 ? 7.286 -0.171 0.164 1.00 98.69 282 THR A O 1
ATOM 2310 N N . ILE A 1 283 ? 7.078 1.070 2.036 1.00 98.56 283 ILE A N 1
ATOM 2311 C CA . ILE A 1 283 ? 8.412 0.762 2.568 1.00 98.56 283 ILE A CA 1
ATOM 2312 C C . ILE A 1 283 ? 8.558 -0.739 2.843 1.00 98.56 283 ILE A C 1
ATOM 2314 O O . ILE A 1 283 ? 9.529 -1.346 2.397 1.00 98.56 283 ILE A O 1
ATOM 2318 N N . TYR A 1 284 ? 7.528 -1.375 3.413 1.00 98.12 284 TYR A N 1
ATOM 2319 C CA . TYR A 1 284 ? 7.471 -2.827 3.629 1.00 98.12 284 TYR A CA 1
ATOM 2320 C C . TYR A 1 284 ? 7.727 -3.655 2.354 1.00 98.12 284 TYR A C 1
ATOM 2322 O O . TYR A 1 284 ? 8.300 -4.740 2.401 1.00 98.12 284 TYR A O 1
ATOM 2330 N N . ARG A 1 285 ? 7.313 -3.150 1.184 1.00 97.94 285 ARG A N 1
ATOM 2331 C CA . ARG A 1 285 ? 7.447 -3.842 -0.112 1.00 97.94 285 ARG A CA 1
ATOM 2332 C C . ARG A 1 285 ? 8.695 -3.428 -0.893 1.00 97.94 285 ARG A C 1
ATOM 2334 O O . ARG A 1 285 ? 8.961 -3.999 -1.951 1.00 97.94 285 ARG A O 1
ATOM 2341 N N . PHE A 1 286 ? 9.437 -2.427 -0.422 1.00 97.62 286 PHE A N 1
ATOM 2342 C CA . PHE A 1 286 ? 10.412 -1.716 -1.241 1.00 97.62 286 PHE A CA 1
ATOM 2343 C C . PHE A 1 286 ? 11.541 -2.626 -1.722 1.00 97.62 286 PHE A C 1
ATOM 2345 O O . PHE A 1 286 ? 11.683 -2.831 -2.928 1.00 97.62 286 PHE A O 1
ATOM 2352 N N . LYS A 1 287 ? 12.269 -3.242 -0.788 1.00 94.62 287 LYS A N 1
ATOM 2353 C CA . LYS A 1 287 ? 13.404 -4.126 -1.083 1.00 94.62 287 LYS A CA 1
ATOM 2354 C C . LYS A 1 287 ? 12.998 -5.356 -1.892 1.00 94.62 287 LYS A C 1
ATOM 2356 O O . LYS A 1 287 ? 13.602 -5.664 -2.915 1.00 94.62 287 LYS A O 1
ATOM 2361 N N . ALA A 1 288 ? 11.936 -6.033 -1.462 1.00 94.19 288 ALA A N 1
ATOM 2362 C CA . ALA A 1 288 ? 11.529 -7.314 -2.032 1.00 94.19 288 ALA A CA 1
ATOM 2363 C C . ALA A 1 288 ? 10.860 -7.202 -3.414 1.00 94.19 288 ALA A C 1
ATOM 2365 O O . ALA A 1 288 ? 10.800 -8.192 -4.143 1.00 94.19 288 ALA A O 1
ATOM 2366 N N . ILE A 1 289 ? 10.287 -6.038 -3.755 1.00 96.06 289 ILE A N 1
ATOM 2367 C CA . ILE A 1 289 ? 9.452 -5.871 -4.954 1.00 96.06 289 ILE A CA 1
ATOM 2368 C C . ILE A 1 289 ? 9.839 -4.621 -5.738 1.00 96.06 289 ILE A C 1
ATOM 2370 O O . ILE A 1 289 ? 10.198 -4.734 -6.907 1.00 96.06 289 ILE A O 1
ATOM 2374 N N . TYR A 1 290 ? 9.744 -3.426 -5.153 1.00 97.75 290 TYR A N 1
ATOM 2375 C CA . TYR A 1 290 ? 9.865 -2.188 -5.935 1.00 97.75 290 TYR A CA 1
ATOM 2376 C C . TYR A 1 290 ? 11.286 -1.937 -6.439 1.00 97.75 290 TYR A C 1
ATOM 2378 O O . TYR A 1 290 ? 11.456 -1.564 -7.599 1.00 97.75 290 TYR A O 1
ATOM 2386 N N . GLY A 1 291 ? 12.304 -2.230 -5.633 1.00 95.69 291 GLY A N 1
ATOM 2387 C CA . GLY A 1 291 ? 13.694 -2.231 -6.077 1.00 95.69 291 GLY A CA 1
ATOM 2388 C C . GLY A 1 291 ? 13.889 -3.115 -7.313 1.00 95.69 291 GLY A C 1
ATOM 2389 O O . GLY A 1 291 ? 14.102 -2.601 -8.411 1.00 95.69 291 GLY A O 1
ATOM 2390 N N . PRO A 1 292 ? 13.749 -4.442 -7.196 1.00 94.25 292 PRO A N 1
ATOM 2391 C CA . PRO A 1 292 ? 14.017 -5.362 -8.300 1.00 94.25 292 PRO A CA 1
ATOM 2392 C C . PRO A 1 292 ? 13.035 -5.260 -9.481 1.00 94.25 292 PRO A C 1
ATOM 2394 O O . PRO A 1 292 ? 13.463 -5.267 -10.636 1.00 94.25 292 PRO A O 1
ATOM 2397 N N . LEU A 1 293 ? 11.720 -5.188 -9.240 1.00 95.62 293 LEU A N 1
ATOM 2398 C CA . LEU A 1 293 ? 10.714 -5.231 -10.311 1.00 95.62 293 LEU A CA 1
ATOM 2399 C C . LEU A 1 293 ? 10.492 -3.857 -10.958 1.00 95.62 293 LEU A C 1
ATOM 2401 O O . LEU A 1 293 ? 10.423 -3.756 -12.187 1.00 95.62 293 LEU A O 1
ATOM 2405 N N . PHE A 1 294 ? 10.387 -2.800 -10.148 1.00 97.31 294 PHE A N 1
ATOM 2406 C CA . PHE A 1 294 ? 10.137 -1.431 -10.624 1.00 97.31 294 PHE A CA 1
ATOM 2407 C C . PHE A 1 294 ? 11.417 -0.618 -10.849 1.00 97.31 294 PHE A C 1
ATOM 2409 O O . PHE A 1 294 ? 11.337 0.499 -11.355 1.00 97.31 294 PHE A O 1
ATOM 2416 N N . LYS A 1 295 ? 12.587 -1.218 -10.587 1.00 97.38 295 LYS A N 1
ATOM 2417 C CA . LYS A 1 295 ? 13.924 -0.626 -10.753 1.00 97.38 295 LYS A CA 1
ATOM 2418 C C . LYS A 1 295 ? 14.211 0.505 -9.762 1.00 97.38 295 LYS A C 1
ATOM 2420 O O . LYS A 1 295 ? 15.067 1.342 -10.013 1.00 97.38 295 LYS A O 1
ATOM 2425 N N . CYS A 1 296 ? 13.553 0.522 -8.605 1.00 97.81 296 CYS A N 1
ATOM 2426 C CA . CYS A 1 296 ? 13.816 1.512 -7.560 1.00 97.81 296 CYS A CA 1
ATOM 2427 C C . CYS A 1 296 ? 15.110 1.211 -6.780 1.00 97.81 296 CYS A C 1
ATOM 2429 O O . CYS A 1 296 ? 15.051 0.801 -5.630 1.00 97.81 296 CYS A O 1
ATOM 2431 N N . LEU A 1 297 ? 16.270 1.366 -7.430 1.00 93.88 297 LEU A N 1
ATOM 2432 C CA . LEU A 1 297 ? 17.557 0.798 -6.990 1.00 93.88 297 LEU A CA 1
ATOM 2433 C C . LEU A 1 297 ? 18.661 1.832 -6.682 1.00 93.88 297 LEU A C 1
ATOM 2435 O O . LEU A 1 297 ? 19.827 1.454 -6.664 1.00 93.88 297 LEU A O 1
ATOM 2439 N N . TRP A 1 298 ? 18.361 3.127 -6.504 1.00 95.00 298 TRP A N 1
ATOM 2440 C CA . TRP A 1 298 ? 19.422 4.099 -6.163 1.00 95.00 298 TRP A CA 1
ATOM 2441 C C . TRP A 1 298 ? 19.960 3.919 -4.742 1.00 95.00 298 TRP A C 1
ATOM 2443 O O . TRP A 1 298 ? 21.152 4.110 -4.531 1.00 95.00 298 TRP A O 1
ATOM 2453 N N . LYS A 1 299 ? 19.083 3.557 -3.804 1.00 94.31 299 LYS A N 1
ATOM 2454 C CA . LYS A 1 299 ? 19.362 3.296 -2.388 1.00 94.31 299 LYS A CA 1
ATOM 2455 C C . LYS A 1 299 ? 18.464 2.143 -1.914 1.00 94.31 299 LYS A C 1
ATOM 2457 O O . LYS A 1 299 ? 17.348 1.999 -2.427 1.00 94.31 299 LYS A O 1
ATOM 2462 N N . ASP A 1 300 ? 18.930 1.328 -0.975 1.00 92.25 300 ASP A N 1
ATOM 2463 C CA . ASP A 1 300 ? 18.165 0.262 -0.315 1.00 92.25 300 ASP A CA 1
ATOM 2464 C C . ASP A 1 300 ? 17.742 0.698 1.096 1.00 92.25 300 ASP A C 1
ATOM 2466 O O . ASP A 1 300 ? 18.498 1.345 1.816 1.00 92.25 300 ASP A O 1
ATOM 2470 N N . ILE A 1 301 ? 16.521 0.341 1.507 1.00 94.00 301 ILE A N 1
ATOM 2471 C CA . ILE A 1 301 ? 15.952 0.806 2.785 1.00 94.00 301 ILE A CA 1
ATOM 2472 C C . ILE A 1 301 ? 16.812 0.376 3.986 1.00 94.00 301 ILE A C 1
ATOM 2474 O O . ILE A 1 301 ? 17.162 1.238 4.781 1.00 94.00 301 ILE A O 1
ATOM 2478 N N . PRO A 1 302 ? 17.210 -0.902 4.145 1.00 88.94 302 PRO A N 1
ATOM 2479 C CA . PRO A 1 302 ? 17.943 -1.320 5.340 1.00 88.94 302 PRO A CA 1
ATOM 2480 C C . PRO A 1 302 ? 19.367 -0.765 5.452 1.00 88.94 302 PRO A C 1
ATOM 2482 O O . PRO A 1 302 ? 19.890 -0.710 6.557 1.00 88.94 302 PRO A O 1
ATOM 2485 N N . THR A 1 303 ? 20.016 -0.413 4.337 1.00 91.88 303 THR A N 1
ATOM 2486 C CA . THR A 1 303 ? 21.430 0.006 4.335 1.00 91.88 303 THR A CA 1
ATOM 2487 C C . THR A 1 303 ? 21.610 1.511 4.242 1.00 91.88 303 THR A C 1
ATOM 2489 O O . THR A 1 303 ? 22.496 2.049 4.894 1.00 91.88 303 THR A O 1
ATOM 2492 N N . ASP A 1 304 ? 20.794 2.188 3.436 1.00 96.12 304 ASP A N 1
ATOM 2493 C CA . ASP A 1 304 ? 20.951 3.617 3.153 1.00 96.12 304 ASP A CA 1
ATOM 2494 C C . ASP A 1 304 ? 19.978 4.495 3.956 1.00 96.12 304 ASP A C 1
ATOM 2496 O O . ASP A 1 304 ? 20.151 5.712 3.986 1.00 96.12 304 ASP A O 1
ATOM 2500 N N . TYR A 1 305 ? 18.968 3.889 4.594 1.00 97.50 305 TYR A N 1
ATOM 2501 C CA . TYR A 1 305 ? 17.924 4.570 5.367 1.00 97.50 305 TYR A CA 1
ATOM 2502 C C . TYR A 1 305 ? 17.731 3.933 6.759 1.00 97.50 305 TYR A C 1
ATOM 2504 O O . TYR A 1 305 ? 16.687 3.324 7.029 1.00 97.50 305 TYR A O 1
ATOM 2512 N N . PRO A 1 306 ? 18.745 3.985 7.646 1.00 96.25 306 PRO A N 1
ATOM 2513 C CA . PRO A 1 306 ? 18.709 3.313 8.946 1.00 96.25 306 PRO A CA 1
ATOM 2514 C C . PRO A 1 306 ? 17.561 3.775 9.859 1.00 96.25 306 PRO A C 1
ATOM 2516 O O . PRO A 1 306 ? 16.990 2.949 10.583 1.00 96.25 306 PRO A O 1
ATOM 2519 N N . PHE A 1 307 ? 17.176 5.054 9.827 1.00 97.62 307 PHE A N 1
ATOM 2520 C CA . PHE A 1 307 ? 16.087 5.565 10.661 1.00 97.62 307 PHE A CA 1
ATOM 2521 C C . PHE A 1 307 ? 14.725 5.128 10.120 1.00 97.62 307 PHE A C 1
ATOM 2523 O O . PHE A 1 307 ? 13.870 4.679 10.887 1.00 97.62 307 PHE A O 1
ATOM 2530 N N . LEU A 1 308 ? 14.532 5.144 8.800 1.00 97.94 308 LEU A N 1
ATOM 2531 C CA . LEU A 1 308 ? 13.327 4.629 8.156 1.00 97.94 308 LEU A CA 1
ATOM 2532 C C . LEU A 1 308 ? 13.218 3.109 8.281 1.00 97.94 308 LEU A C 1
ATOM 2534 O O . LEU A 1 308 ? 12.114 2.585 8.425 1.00 97.94 308 LEU A O 1
ATOM 2538 N N . PHE A 1 309 ? 14.338 2.386 8.277 1.00 97.62 309 PHE A N 1
ATOM 2539 C CA . PHE A 1 309 ? 14.350 0.957 8.571 1.00 97.62 309 PHE A CA 1
ATOM 2540 C C . PHE A 1 309 ? 13.954 0.678 10.027 1.00 97.62 309 PHE A C 1
ATOM 2542 O O . PHE A 1 309 ? 13.093 -0.169 10.273 1.00 97.62 309 PHE A O 1
ATOM 2549 N N . SER A 1 310 ? 14.474 1.458 10.979 1.00 95.81 310 SER A N 1
ATOM 2550 C CA . SER A 1 310 ? 14.071 1.384 12.391 1.00 95.81 310 SER A CA 1
ATOM 2551 C C . SER A 1 310 ? 12.586 1.719 12.581 1.00 95.81 310 SER A C 1
ATOM 2553 O O . SER A 1 310 ? 11.875 1.041 13.325 1.00 95.81 310 SER A O 1
ATOM 2555 N N . TRP A 1 311 ? 12.077 2.730 11.871 1.00 98.31 311 TRP A N 1
ATOM 2556 C CA . TRP A 1 311 ? 10.651 3.061 11.827 1.00 98.31 311 TRP A CA 1
ATOM 2557 C C . TRP A 1 311 ? 9.817 1.912 11.239 1.00 98.31 311 TRP A C 1
ATOM 2559 O O . TRP A 1 311 ? 8.790 1.550 11.811 1.00 98.31 311 TRP A O 1
ATOM 2569 N N . LEU A 1 312 ? 10.271 1.276 10.152 1.00 98.06 312 LEU A N 1
ATOM 2570 C CA . LEU A 1 312 ? 9.594 0.124 9.551 1.00 98.06 312 LEU A CA 1
ATOM 2571 C C . LEU A 1 312 ? 9.474 -1.029 10.555 1.00 98.06 312 LEU A C 1
ATOM 2573 O O . LEU A 1 312 ? 8.392 -1.602 10.691 1.00 98.06 312 LEU A O 1
ATOM 2577 N N . GLN A 1 313 ? 10.563 -1.355 11.257 1.00 95.94 313 GLN A N 1
ATOM 2578 C CA . GLN A 1 313 ? 10.578 -2.389 12.293 1.00 95.94 313 GLN A CA 1
ATOM 2579 C C . GLN A 1 313 ? 9.631 -2.030 13.440 1.00 95.94 313 GLN A C 1
ATOM 2581 O O . GLN A 1 313 ? 8.832 -2.867 13.854 1.00 95.94 313 GLN A O 1
ATOM 2586 N N . ARG A 1 314 ? 9.649 -0.773 13.900 1.00 96.94 314 ARG A N 1
ATOM 2587 C CA . ARG A 1 314 ? 8.752 -0.279 14.952 1.00 96.94 314 ARG A CA 1
ATOM 2588 C C . ARG A 1 314 ? 7.283 -0.447 14.573 1.00 96.94 314 ARG A C 1
ATOM 2590 O O . ARG A 1 314 ? 6.527 -1.002 15.362 1.00 96.94 314 ARG A O 1
ATOM 2597 N N . VAL A 1 315 ? 6.885 -0.011 13.375 1.00 96.19 315 VAL A N 1
ATOM 2598 C CA . VAL A 1 315 ? 5.496 -0.147 12.904 1.00 96.19 315 VAL A CA 1
ATOM 2599 C C . VAL A 1 315 ? 5.124 -1.619 12.712 1.00 96.19 315 VAL A C 1
ATOM 2601 O O . VAL A 1 315 ? 4.025 -2.015 13.084 1.00 96.19 315 VAL A O 1
ATOM 2604 N N . TYR A 1 316 ? 6.030 -2.450 12.185 1.00 95.88 316 TYR A N 1
ATOM 2605 C CA . TYR A 1 316 ? 5.784 -3.887 12.013 1.00 95.88 316 TYR A CA 1
ATOM 2606 C C . TYR A 1 316 ? 5.562 -4.619 13.348 1.00 95.88 316 TYR A C 1
ATOM 2608 O O . TYR A 1 316 ? 4.743 -5.537 13.409 1.00 95.88 316 TYR A O 1
ATOM 2616 N N . SER A 1 317 ? 6.257 -4.196 14.407 1.00 94.44 317 SER A N 1
ATOM 2617 C CA . SER A 1 317 ? 6.157 -4.770 15.755 1.00 94.44 317 SER A CA 1
ATOM 2618 C C . SER A 1 317 ? 4.897 -4.361 16.524 1.00 94.44 317 SER A C 1
ATOM 2620 O O . SER A 1 317 ? 4.633 -4.929 17.582 1.00 94.44 317 SER A O 1
ATOM 2622 N N . ILE A 1 318 ? 4.102 -3.410 16.021 1.00 93.94 318 ILE A N 1
ATOM 2623 C CA . ILE A 1 318 ? 2.818 -3.059 16.640 1.00 93.94 318 ILE A C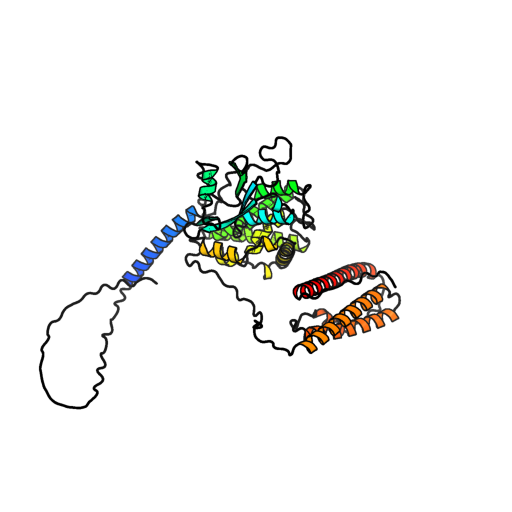A 1
ATOM 2624 C C . ILE A 1 318 ? 1.892 -4.293 16.610 1.00 93.94 318 ILE A C 1
ATOM 2626 O O . ILE A 1 318 ? 1.724 -4.904 15.544 1.00 93.94 318 ILE A O 1
ATOM 2630 N N . PRO A 1 319 ? 1.252 -4.666 17.738 1.00 95.06 319 PRO A N 1
ATOM 2631 C CA . PRO A 1 319 ? 0.332 -5.797 17.782 1.00 95.06 319 PRO A CA 1
ATOM 2632 C C . PRO A 1 319 ? -0.731 -5.726 16.679 1.00 95.06 319 PRO A C 1
ATOM 2634 O O . PRO A 1 319 ? -1.360 -4.695 16.466 1.00 95.06 319 PRO A O 1
ATOM 2637 N N . GLY A 1 320 ? -0.913 -6.829 15.950 1.00 93.75 320 GLY A N 1
ATOM 2638 C CA . GLY A 1 320 ? -1.862 -6.917 14.831 1.00 93.75 320 GLY A CA 1
ATOM 2639 C C . GLY A 1 320 ? -1.276 -6.566 13.459 1.00 93.75 320 GLY A C 1
ATOM 2640 O O . GLY A 1 320 ? -1.680 -7.175 12.467 1.00 93.75 320 GLY A O 1
ATOM 2641 N N . VAL A 1 321 ? -0.246 -5.713 13.372 1.00 96.12 321 VAL A N 1
ATOM 2642 C CA . VAL A 1 321 ? 0.306 -5.264 12.077 1.00 96.12 321 VAL A CA 1
ATOM 2643 C C . VAL A 1 321 ? 0.877 -6.420 11.260 1.00 96.12 321 VAL A C 1
ATOM 2645 O O . VAL A 1 321 ? 0.552 -6.546 10.076 1.00 96.12 321 VAL A O 1
ATOM 2648 N N . ALA A 1 322 ? 1.636 -7.329 11.876 1.00 96.25 322 ALA A N 1
ATOM 2649 C CA . ALA A 1 322 ? 2.170 -8.510 11.193 1.00 96.25 322 ALA A CA 1
ATOM 2650 C C . ALA A 1 322 ? 1.078 -9.379 10.527 1.00 96.25 322 ALA A C 1
ATOM 2652 O O . ALA A 1 322 ? 1.314 -9.947 9.464 1.00 96.25 322 ALA A O 1
ATOM 2653 N N . LYS A 1 323 ? -0.149 -9.426 11.075 1.00 96.31 323 LYS A N 1
ATOM 2654 C CA . LYS A 1 323 ? -1.281 -10.175 10.484 1.00 96.31 323 LYS A CA 1
ATOM 2655 C C . LYS A 1 323 ? -1.800 -9.541 9.190 1.00 96.31 323 LYS A C 1
ATOM 2657 O O . LYS A 1 323 ? -2.413 -10.216 8.367 1.00 96.31 323 LYS A O 1
ATOM 2662 N N . THR A 1 324 ? -1.546 -8.249 8.989 1.00 97.56 324 THR A N 1
ATOM 2663 C CA . THR A 1 324 ? -1.892 -7.525 7.754 1.00 97.56 324 THR A CA 1
ATOM 2664 C C . THR A 1 324 ? -0.839 -7.708 6.649 1.00 97.56 324 THR A C 1
ATOM 2666 O O . THR A 1 324 ? -1.043 -7.293 5.503 1.00 97.56 324 THR A O 1
ATOM 2669 N N . CYS A 1 325 ? 0.272 -8.378 6.968 1.00 96.44 325 CYS A N 1
ATOM 2670 C CA . CYS A 1 325 ? 1.437 -8.541 6.116 1.00 96.44 325 CYS A CA 1
ATOM 2671 C C . CYS A 1 325 ? 1.541 -9.972 5.564 1.00 96.44 325 CYS A C 1
ATOM 2673 O O . CYS A 1 325 ? 1.563 -10.946 6.306 1.00 96.44 325 CYS A O 1
ATOM 2675 N N . ASN A 1 326 ? 1.677 -10.107 4.242 1.00 95.69 326 ASN A N 1
ATOM 2676 C CA . ASN A 1 326 ? 1.992 -11.383 3.596 1.00 95.69 326 ASN A CA 1
ATOM 2677 C C . ASN A 1 326 ? 2.945 -11.142 2.419 1.00 95.69 326 ASN A C 1
ATOM 2679 O O . ASN A 1 326 ? 2.517 -10.917 1.279 1.00 95.69 326 ASN A O 1
ATOM 2683 N N . LEU A 1 327 ? 4.251 -11.113 2.710 1.00 93.38 327 LEU A N 1
ATOM 2684 C CA . LEU A 1 327 ? 5.268 -10.791 1.708 1.00 93.38 327 LEU A CA 1
ATOM 2685 C C . LEU A 1 327 ? 5.329 -11.837 0.599 1.00 93.38 327 LEU A C 1
ATOM 2687 O O . LEU A 1 327 ? 5.484 -11.469 -0.563 1.00 93.38 327 LEU A O 1
ATOM 2691 N N . GLU A 1 328 ? 5.174 -13.117 0.935 1.00 93.50 328 GLU A N 1
ATOM 2692 C CA . GLU A 1 328 ? 5.253 -14.198 -0.045 1.00 93.50 328 GLU A CA 1
ATOM 2693 C C . GLU A 1 328 ? 4.107 -14.099 -1.055 1.00 93.50 328 GLU A C 1
ATOM 2695 O O . GLU A 1 328 ? 4.358 -14.015 -2.256 1.00 93.50 328 GLU A O 1
ATOM 2700 N N . GLU A 1 329 ? 2.857 -13.978 -0.599 1.00 92.69 329 GLU A N 1
ATOM 2701 C CA . GLU A 1 329 ? 1.710 -13.774 -1.494 1.00 92.69 329 GLU A CA 1
ATOM 2702 C C . GLU A 1 329 ? 1.859 -12.486 -2.317 1.00 92.69 329 GLU A C 1
ATOM 2704 O O . GLU A 1 329 ? 1.571 -12.461 -3.518 1.00 92.69 329 GLU A O 1
ATOM 2709 N N . THR A 1 330 ? 2.385 -11.423 -1.700 1.00 95.00 330 THR A N 1
ATOM 2710 C CA . THR A 1 330 ? 2.678 -10.170 -2.399 1.00 95.00 330 THR A CA 1
ATOM 2711 C C . THR A 1 330 ? 3.695 -10.401 -3.523 1.00 95.00 330 THR A C 1
ATOM 2713 O O . THR A 1 330 ? 3.422 -10.038 -4.668 1.00 95.00 330 THR A O 1
ATOM 2716 N N . LYS A 1 331 ? 4.831 -11.058 -3.258 1.00 94.38 331 LYS A N 1
ATOM 2717 C CA . LYS A 1 331 ? 5.842 -11.386 -4.277 1.00 94.38 331 LYS A CA 1
ATOM 2718 C C . LYS A 1 331 ? 5.237 -12.237 -5.390 1.00 94.38 331 LYS A C 1
ATOM 2720 O O . LYS A 1 331 ? 5.362 -11.880 -6.562 1.00 94.38 331 LYS A O 1
ATOM 2725 N N . GLN A 1 332 ? 4.526 -13.309 -5.044 1.00 93.38 332 GLN A N 1
ATOM 2726 C CA . GLN A 1 332 ? 3.858 -14.167 -6.024 1.00 93.38 332 GLN A CA 1
ATOM 2727 C C . GLN A 1 332 ? 2.941 -13.350 -6.940 1.00 93.38 332 GLN A C 1
ATOM 2729 O O . GLN A 1 332 ? 3.025 -13.465 -8.162 1.00 93.38 332 GLN A O 1
ATOM 2734 N N . SER A 1 333 ? 2.129 -12.458 -6.375 1.00 93.12 333 SER A N 1
ATOM 2735 C CA . SER A 1 333 ? 1.229 -11.610 -7.150 1.00 93.12 333 SER A CA 1
ATOM 2736 C C . SER A 1 333 ? 1.971 -10.623 -8.056 1.00 93.12 333 SER A C 1
ATOM 2738 O O . SER A 1 333 ? 1.686 -10.585 -9.252 1.00 93.12 333 SER A O 1
ATOM 2740 N N . TYR A 1 334 ? 2.926 -9.840 -7.542 1.00 94.44 334 TYR A N 1
ATOM 2741 C CA . TYR A 1 334 ? 3.623 -8.820 -8.343 1.00 94.44 334 TYR A CA 1
ATOM 2742 C C . TYR A 1 334 ? 4.435 -9.432 -9.483 1.00 94.44 334 TYR A C 1
ATOM 2744 O O . TYR A 1 334 ? 4.338 -8.979 -10.622 1.00 94.44 334 TYR A O 1
ATOM 2752 N N . TYR A 1 335 ? 5.213 -10.475 -9.196 1.00 94.50 335 TYR A N 1
ATOM 2753 C CA . TYR A 1 335 ? 6.099 -11.074 -10.189 1.00 94.50 335 TYR A CA 1
ATOM 2754 C C . TYR A 1 335 ? 5.360 -11.922 -11.224 1.00 94.50 335 TYR A C 1
ATOM 2756 O O . TYR A 1 335 ? 5.865 -12.036 -12.341 1.00 94.50 335 TYR A O 1
ATOM 2764 N N . LYS A 1 336 ? 4.194 -12.498 -10.892 1.00 91.94 336 LYS A N 1
ATOM 2765 C CA . LYS A 1 336 ? 3.420 -13.340 -11.822 1.00 91.94 336 LYS A CA 1
ATOM 2766 C C . LYS A 1 336 ? 2.303 -12.591 -12.543 1.00 91.94 336 LYS A C 1
ATOM 2768 O O . LYS A 1 336 ? 2.089 -12.833 -13.727 1.00 91.94 336 LYS A O 1
ATOM 2773 N N . SER A 1 337 ? 1.602 -11.689 -11.854 1.00 87.69 337 SER A N 1
ATOM 2774 C CA . SER A 1 337 ? 0.367 -11.070 -12.365 1.00 87.69 337 SER A CA 1
ATOM 2775 C C . SER A 1 337 ? 0.605 -9.754 -13.100 1.00 87.69 337 SER A C 1
ATOM 2777 O O . SER A 1 337 ? -0.205 -9.381 -13.943 1.00 87.69 337 SER A O 1
ATOM 2779 N N . LEU A 1 338 ? 1.717 -9.050 -12.845 1.00 85.56 338 LEU A N 1
ATOM 2780 C CA . LEU A 1 338 ? 2.066 -7.817 -13.569 1.00 85.56 338 LEU A CA 1
ATOM 2781 C C . LEU A 1 338 ? 2.743 -8.107 -14.913 1.00 85.56 338 LEU A C 1
ATOM 2783 O O . LEU A 1 338 ? 3.735 -7.479 -15.282 1.00 85.56 338 LEU A O 1
ATOM 2787 N N . PHE A 1 339 ? 2.211 -9.060 -15.671 1.00 81.88 339 PHE A N 1
ATOM 2788 C CA . PHE A 1 339 ? 2.568 -9.201 -17.074 1.00 81.88 339 PHE A CA 1
ATOM 2789 C C . PHE A 1 339 ? 2.126 -7.927 -17.826 1.00 81.88 339 PHE A C 1
ATOM 2791 O O . PHE A 1 339 ? 0.974 -7.517 -17.679 1.00 81.88 339 PHE A O 1
ATOM 2798 N N . PRO A 1 340 ? 3.006 -7.255 -18.596 1.00 85.44 340 PRO A N 1
ATOM 2799 C CA . PRO A 1 340 ? 4.258 -7.763 -19.163 1.00 85.44 340 PRO A CA 1
ATOM 2800 C C . PRO A 1 340 ? 5.558 -7.247 -18.507 1.00 85.44 340 PRO A C 1
ATOM 2802 O O . PRO A 1 340 ? 6.611 -7.329 -19.139 1.00 85.44 340 PRO A O 1
ATOM 2805 N N . LEU A 1 341 ? 5.533 -6.708 -17.281 1.00 87.75 341 LEU A N 1
ATOM 2806 C CA . LEU A 1 341 ? 6.749 -6.229 -16.598 1.00 87.75 341 LEU A CA 1
ATOM 2807 C C . LEU A 1 341 ? 7.747 -7.353 -16.303 1.00 87.75 341 LEU A C 1
ATOM 2809 O O . LEU A 1 341 ? 8.952 -7.153 -16.438 1.00 87.75 341 LEU A O 1
ATOM 2813 N N . ASN A 1 342 ? 7.249 -8.538 -15.945 1.00 91.69 342 ASN A N 1
ATOM 2814 C CA . ASN A 1 342 ? 8.058 -9.740 -15.765 1.00 91.69 342 ASN A CA 1
ATOM 2815 C C . ASN A 1 342 ? 7.509 -10.904 -16.609 1.00 91.69 342 ASN A C 1
ATOM 2817 O O . ASN A 1 342 ? 6.798 -11.765 -16.090 1.00 91.69 342 ASN A O 1
ATOM 2821 N N . PRO A 1 343 ? 7.842 -10.974 -17.911 1.00 88.31 343 PRO A N 1
ATOM 2822 C CA . PRO A 1 343 ? 7.336 -12.018 -18.803 1.00 88.31 343 PRO A CA 1
ATOM 2823 C C . PRO A 1 343 ? 7.670 -13.443 -18.358 1.00 88.31 343 PRO A C 1
ATOM 2825 O O . PRO A 1 343 ? 6.936 -14.372 -18.674 1.00 88.31 343 PRO A O 1
ATOM 2828 N N . SER A 1 344 ? 8.779 -13.615 -17.635 1.00 89.69 344 SER A N 1
ATOM 2829 C CA . SER A 1 344 ? 9.233 -14.925 -17.165 1.00 89.69 344 SER A CA 1
ATOM 2830 C C . SER A 1 344 ? 8.419 -15.473 -15.991 1.00 89.69 344 SER A C 1
ATOM 2832 O O . SER A 1 344 ? 8.495 -16.667 -15.720 1.00 89.69 344 SER A O 1
ATOM 2834 N N . GLN A 1 345 ? 7.686 -14.606 -15.280 1.00 91.06 345 GLN A N 1
ATOM 2835 C CA . GLN A 1 345 ? 6.996 -14.915 -14.022 1.00 91.06 345 GLN A CA 1
ATOM 2836 C C . GLN A 1 345 ? 7.908 -15.482 -12.916 1.00 91.06 345 GLN A C 1
ATOM 2838 O O . GLN A 1 345 ? 7.423 -15.986 -11.901 1.00 91.06 345 GLN A O 1
ATOM 2843 N N . ILE A 1 346 ? 9.232 -15.392 -13.088 1.00 93.44 346 ILE A N 1
ATOM 2844 C CA . ILE A 1 346 ? 10.202 -15.831 -12.089 1.00 93.44 346 ILE A CA 1
ATOM 2845 C C . ILE A 1 346 ? 10.108 -14.893 -10.890 1.00 93.44 346 ILE A C 1
ATOM 2847 O O . ILE A 1 346 ? 10.178 -13.672 -11.037 1.00 93.44 346 ILE A O 1
ATOM 2851 N N . VAL A 1 347 ? 9.957 -15.491 -9.713 1.00 94.00 347 VAL A N 1
ATOM 2852 C CA . VAL A 1 347 ? 9.948 -14.802 -8.424 1.00 94.00 347 VAL A CA 1
ATOM 2853 C C . VAL A 1 347 ? 11.353 -14.914 -7.827 1.00 94.00 347 VAL A C 1
ATOM 2855 O O . VAL A 1 347 ? 11.820 -16.039 -7.627 1.00 94.00 347 VAL A O 1
ATOM 2858 N N . PRO A 1 348 ? 12.048 -13.799 -7.543 1.00 91.50 348 PRO A N 1
ATOM 2859 C CA . PRO A 1 348 ? 13.341 -13.836 -6.875 1.00 91.50 348 PRO A CA 1
ATOM 2860 C C . PRO A 1 348 ? 13.235 -14.502 -5.502 1.00 91.50 348 PRO A C 1
ATOM 2862 O O . PRO A 1 348 ? 12.404 -14.122 -4.668 1.00 91.50 348 PRO A O 1
ATOM 2865 N N . ARG A 1 349 ? 14.100 -15.487 -5.257 1.00 84.25 349 ARG A N 1
ATOM 2866 C CA . ARG A 1 349 ? 14.359 -15.993 -3.910 1.00 84.25 349 ARG A CA 1
ATOM 2867 C C . ARG A 1 349 ? 15.482 -15.163 -3.316 1.00 84.25 349 ARG A C 1
ATOM 2869 O O . ARG A 1 349 ? 16.522 -15.004 -3.947 1.00 84.25 349 ARG A O 1
ATOM 2876 N N . GLU A 1 350 ? 15.251 -14.632 -2.129 1.00 70.50 350 GLU A N 1
ATOM 2877 C CA . GLU A 1 350 ? 16.354 -14.127 -1.322 1.00 70.50 350 GLU A CA 1
ATOM 2878 C C . GLU A 1 350 ? 17.126 -15.346 -0.814 1.00 70.50 350 GLU A C 1
ATOM 2880 O O . GLU A 1 350 ? 16.535 -16.416 -0.621 1.00 70.50 350 GLU A O 1
ATOM 2885 N N . GLN A 1 351 ? 18.444 -15.218 -0.650 1.00 55.50 351 GLN A N 1
ATOM 2886 C CA . GLN A 1 351 ? 19.137 -16.173 0.200 1.00 55.50 351 GLN A CA 1
ATOM 2887 C C . GLN A 1 351 ? 18.432 -16.085 1.548 1.00 55.50 351 GLN A C 1
ATOM 2889 O O . GLN A 1 351 ? 18.437 -15.031 2.181 1.00 55.50 351 GLN A O 1
ATOM 2894 N N . GLN A 1 352 ? 17.802 -17.183 1.971 1.00 46.47 352 GLN A N 1
ATOM 2895 C CA . GLN A 1 352 ? 17.685 -17.406 3.399 1.00 46.47 352 GLN A CA 1
ATOM 2896 C C . GLN A 1 352 ? 19.109 -17.204 3.902 1.00 46.47 352 GLN A C 1
ATOM 2898 O O . GLN A 1 352 ? 20.030 -17.842 3.375 1.00 46.47 352 GLN A O 1
ATOM 2903 N N . GLY A 1 353 ? 19.316 -16.257 4.820 1.00 36.97 353 GLY A N 1
ATOM 2904 C CA . GLY A 1 353 ? 20.571 -16.223 5.556 1.00 36.97 353 GLY A CA 1
ATOM 2905 C C . GLY A 1 353 ? 20.881 -17.648 6.003 1.00 36.97 353 GLY A C 1
ATOM 2906 O O . GLY A 1 353 ? 19.964 -18.464 6.128 1.00 36.97 353 GLY A O 1
ATOM 2907 N N . CYS A 1 354 ? 22.154 -17.973 6.181 1.00 27.75 354 CYS A N 1
ATOM 2908 C CA . CYS A 1 354 ? 22.555 -19.208 6.835 1.00 27.75 354 CYS A CA 1
ATOM 2909 C C . CYS A 1 354 ? 21.986 -19.209 8.270 1.00 27.75 354 CYS A C 1
ATOM 2911 O O . CYS A 1 354 ? 22.689 -18.951 9.235 1.00 27.75 354 CYS A O 1
ATOM 2913 N N . LEU A 1 355 ? 20.682 -19.429 8.408 1.00 32.69 355 LEU A N 1
ATOM 2914 C CA . LEU A 1 355 ? 20.080 -20.062 9.548 1.00 32.69 355 LEU A CA 1
ATOM 2915 C C . LEU A 1 355 ? 20.601 -21.476 9.414 1.00 32.69 355 LEU A C 1
ATOM 2917 O O . LEU A 1 355 ? 20.228 -22.197 8.486 1.00 32.69 355 LEU A O 1
ATOM 2921 N N . VAL A 1 356 ? 21.554 -21.813 10.276 1.00 28.52 356 VAL A N 1
ATOM 2922 C CA . VAL A 1 356 ? 21.895 -23.194 10.574 1.00 28.52 356 VAL A CA 1
ATOM 2923 C C . VAL A 1 356 ? 20.564 -23.915 10.739 1.00 28.52 356 VAL A C 1
ATOM 2925 O O . VAL A 1 356 ? 19.847 -23.708 11.712 1.00 28.52 356 VAL A O 1
ATOM 2928 N N . THR A 1 357 ? 20.179 -24.689 9.729 1.00 26.30 357 THR A N 1
ATOM 2929 C CA . THR A 1 357 ? 19.074 -25.620 9.850 1.00 26.30 357 THR A CA 1
ATOM 2930 C C . THR A 1 357 ? 19.565 -26.663 10.835 1.00 26.30 357 THR A C 1
ATOM 2932 O O . THR A 1 357 ? 20.253 -27.608 10.446 1.00 26.30 357 THR A O 1
ATOM 2935 N N . THR A 1 358 ? 19.267 -26.481 12.117 1.00 30.17 358 THR A N 1
ATOM 2936 C CA . THR A 1 358 ? 19.156 -27.619 13.011 1.00 30.17 358 THR A CA 1
ATOM 2937 C C . THR A 1 358 ? 18.051 -28.476 12.414 1.00 30.17 358 THR A C 1
ATOM 2939 O O . THR A 1 358 ? 16.884 -28.100 12.349 1.00 30.17 358 THR A O 1
ATOM 2942 N N . GLN A 1 359 ? 18.454 -29.597 11.822 1.00 28.31 359 GLN A N 1
ATOM 2943 C CA . GLN A 1 359 ? 17.529 -30.667 11.504 1.00 28.31 359 GLN A CA 1
ATOM 2944 C C . GLN A 1 359 ? 16.906 -31.098 12.835 1.00 28.31 359 GLN A C 1
ATOM 2946 O O . GLN A 1 359 ? 17.586 -31.676 13.677 1.00 28.31 359 GLN A O 1
ATOM 2951 N N . VAL A 1 360 ? 15.630 -30.772 13.038 1.00 34.50 360 VAL A N 1
ATOM 2952 C CA . VAL A 1 360 ? 14.853 -31.090 14.251 1.00 34.50 360 VAL A CA 1
ATOM 2953 C C . VAL A 1 360 ? 14.393 -32.557 14.242 1.00 34.50 360 VAL A C 1
ATOM 2955 O O . VAL A 1 360 ? 13.318 -32.875 14.722 1.00 34.50 360 VAL A O 1
ATOM 2958 N N . ASP A 1 361 ? 15.198 -33.476 13.706 1.00 30.97 361 ASP A N 1
ATOM 2959 C CA . ASP A 1 361 ? 14.790 -34.883 13.587 1.00 30.97 361 ASP A CA 1
ATOM 2960 C C . ASP A 1 361 ? 15.698 -35.885 14.318 1.00 30.97 361 ASP A C 1
ATOM 2962 O O . ASP A 1 361 ? 15.368 -37.063 14.331 1.00 30.97 361 ASP A O 1
ATOM 2966 N N . ASP A 1 362 ? 16.773 -35.473 15.005 1.00 33.56 362 ASP A N 1
ATOM 2967 C CA . ASP A 1 362 ? 17.628 -36.430 15.735 1.00 33.56 362 ASP A CA 1
ATOM 2968 C C . ASP A 1 362 ? 18.359 -35.824 16.956 1.00 33.56 362 ASP A C 1
ATOM 2970 O O . ASP A 1 362 ? 19.588 -35.773 17.003 1.00 33.56 362 ASP A O 1
ATOM 2974 N N . ILE A 1 363 ? 17.637 -35.406 18.006 1.00 33.97 363 ILE A N 1
ATOM 2975 C CA . ILE A 1 363 ? 18.255 -35.241 19.340 1.00 33.97 363 ILE A CA 1
ATOM 2976 C C . ILE A 1 363 ? 17.520 -36.112 20.357 1.00 33.97 363 ILE A C 1
ATOM 2978 O O . ILE A 1 363 ? 16.549 -35.720 20.999 1.00 33.97 363 ILE A O 1
ATOM 2982 N N . LYS A 1 364 ? 18.030 -37.338 20.492 1.00 31.98 364 LYS A N 1
ATOM 2983 C CA . LYS A 1 364 ? 17.794 -38.217 21.637 1.00 31.98 364 LYS A CA 1
ATOM 2984 C C . LYS A 1 364 ? 18.608 -37.734 22.843 1.00 31.98 364 LYS A C 1
ATOM 2986 O O . LYS A 1 364 ? 19.827 -37.636 22.765 1.00 31.98 364 LYS A O 1
ATOM 2991 N N . GLU A 1 365 ? 17.911 -37.502 23.953 1.00 36.72 365 GLU A N 1
ATOM 2992 C CA . GLU A 1 365 ? 18.294 -37.808 25.347 1.00 36.72 365 GLU A CA 1
ATOM 2993 C C . GLU A 1 365 ? 19.648 -37.333 25.937 1.00 36.72 365 GLU A C 1
ATOM 2995 O O . GLU A 1 365 ? 19.971 -37.753 27.046 1.00 36.72 365 GLU A O 1
ATOM 3000 N N . SER A 1 366 ? 20.418 -36.423 25.320 1.00 36.09 366 SER A N 1
ATOM 3001 C CA . SER A 1 366 ? 21.668 -35.911 25.937 1.00 36.09 366 SER A CA 1
ATOM 3002 C C . SER A 1 366 ? 21.631 -34.477 26.500 1.00 36.09 366 SER A C 1
ATOM 3004 O O . SER A 1 366 ? 22.652 -34.024 27.003 1.00 36.09 366 SER A O 1
ATOM 3006 N N . SER A 1 367 ? 20.509 -33.747 26.448 1.00 42.06 367 SER A N 1
ATOM 3007 C CA . SER A 1 367 ? 20.484 -32.284 26.682 1.00 42.06 367 SER A CA 1
ATOM 3008 C C . SER A 1 367 ? 20.117 -31.814 28.100 1.00 42.06 367 SER A C 1
ATOM 3010 O O . SER A 1 367 ? 20.105 -30.612 28.364 1.00 42.06 367 SER A O 1
ATOM 3012 N N . CYS A 1 368 ? 19.819 -32.712 29.043 1.00 37.06 368 CYS A N 1
ATOM 3013 C CA . CYS A 1 368 ? 19.236 -32.286 30.322 1.00 37.06 368 CYS A CA 1
ATOM 3014 C C . CYS A 1 368 ? 20.238 -31.602 31.282 1.00 37.06 368 CYS A C 1
ATOM 3016 O O . CYS A 1 368 ? 19.814 -30.854 32.161 1.00 37.06 368 CYS A O 1
ATOM 3018 N N . SER A 1 369 ? 21.553 -31.817 31.124 1.00 46.88 369 SER A N 1
ATOM 3019 C CA . SER A 1 369 ? 22.582 -31.142 31.940 1.00 46.88 369 SER A CA 1
ATOM 3020 C C . SER A 1 369 ? 22.909 -29.730 31.456 1.00 46.88 369 SER A C 1
ATOM 3022 O O . SER A 1 369 ? 23.171 -28.846 32.271 1.00 46.88 369 SER A O 1
ATOM 3024 N N . ASP A 1 370 ? 22.869 -29.503 30.143 1.00 55.44 370 ASP A N 1
ATOM 3025 C CA . ASP A 1 370 ? 23.318 -28.243 29.546 1.00 55.44 370 ASP A CA 1
ATOM 3026 C C . ASP A 1 370 ? 22.273 -27.141 29.736 1.00 55.44 370 ASP A C 1
ATOM 3028 O O . ASP A 1 370 ? 22.625 -26.023 30.117 1.00 55.44 370 ASP A O 1
ATOM 3032 N N . ILE A 1 371 ? 20.986 -27.492 29.628 1.00 52.81 371 ILE A N 1
ATOM 3033 C CA . ILE A 1 371 ? 19.853 -26.583 29.865 1.00 52.81 371 ILE A CA 1
ATOM 3034 C C . ILE A 1 371 ? 19.809 -26.122 31.330 1.00 52.81 371 ILE A C 1
ATOM 3036 O O . ILE A 1 371 ? 19.660 -24.933 31.598 1.00 52.81 371 ILE A O 1
ATOM 3040 N N . ALA A 1 372 ? 20.011 -27.030 32.291 1.00 56.97 372 ALA A N 1
ATOM 3041 C CA . ALA A 1 372 ? 20.026 -26.677 33.712 1.00 56.97 372 ALA A CA 1
ATOM 3042 C C . ALA A 1 372 ? 21.175 -25.712 34.059 1.00 56.97 372 ALA A C 1
ATOM 3044 O O . ALA A 1 372 ? 20.997 -24.783 34.847 1.00 56.97 372 ALA A O 1
ATOM 3045 N N . SER A 1 373 ? 22.344 -25.896 33.435 1.00 64.62 373 SER A N 1
ATOM 3046 C CA . SER A 1 373 ? 23.487 -25.000 33.631 1.00 64.62 373 SER A CA 1
ATOM 3047 C C . SER A 1 373 ? 23.273 -23.615 33.011 1.00 64.62 373 SER A C 1
ATOM 3049 O O . SER A 1 373 ? 23.759 -22.623 33.551 1.00 64.62 373 SER A O 1
ATOM 3051 N N . LEU A 1 374 ? 22.530 -23.547 31.901 1.00 56.50 374 LEU A N 1
ATOM 3052 C CA . LEU A 1 374 ? 22.183 -22.301 31.225 1.00 56.50 374 LEU A CA 1
ATOM 3053 C C . LEU A 1 374 ? 21.163 -21.502 32.046 1.00 56.50 374 LEU A C 1
ATOM 3055 O O . LEU A 1 374 ? 21.359 -20.314 32.273 1.00 56.50 374 LEU A O 1
ATOM 3059 N N . ILE A 1 375 ? 20.126 -22.171 32.562 1.00 55.56 375 ILE A N 1
ATOM 3060 C CA . ILE A 1 375 ? 19.112 -21.565 33.439 1.00 55.56 375 ILE A CA 1
ATOM 3061 C C . ILE A 1 375 ? 19.757 -20.989 34.706 1.00 55.56 375 ILE A C 1
ATOM 3063 O O . ILE A 1 375 ? 19.435 -19.872 35.103 1.00 55.56 375 ILE A O 1
ATOM 3067 N N . SER A 1 376 ? 20.705 -21.710 35.315 1.00 68.69 376 SER A N 1
ATOM 3068 C CA . SER A 1 376 ? 21.457 -21.195 36.468 1.00 68.69 376 SER A CA 1
ATOM 3069 C C . SER A 1 376 ? 22.218 -19.914 36.123 1.00 68.69 376 SER A C 1
ATOM 3071 O O . SER A 1 376 ? 22.138 -18.940 36.862 1.00 68.69 376 SER A O 1
ATOM 3073 N N . LEU A 1 377 ? 22.912 -19.894 34.981 1.00 65.88 377 LEU A N 1
ATOM 3074 C CA . LEU A 1 377 ? 23.711 -18.743 34.562 1.00 65.88 377 LEU A CA 1
ATOM 3075 C C . LEU A 1 377 ? 22.842 -17.519 34.231 1.00 65.88 377 LEU A C 1
ATOM 3077 O O . LEU A 1 377 ? 23.221 -16.393 34.548 1.00 65.88 377 LEU A O 1
ATOM 3081 N N . ILE A 1 378 ? 21.665 -17.739 33.638 1.00 55.50 378 ILE A N 1
ATOM 3082 C CA . ILE A 1 378 ? 20.662 -16.694 33.399 1.00 55.50 378 ILE A CA 1
ATOM 3083 C C . ILE A 1 378 ? 20.214 -16.091 34.733 1.00 55.50 378 ILE A C 1
ATOM 3085 O O . ILE A 1 378 ? 20.293 -14.878 34.908 1.00 55.50 378 ILE A O 1
ATOM 3089 N N . ASN A 1 379 ? 19.819 -16.930 35.692 1.00 60.53 379 ASN A N 1
ATOM 3090 C CA . ASN A 1 379 ? 19.352 -16.473 37.001 1.00 60.53 379 ASN A CA 1
ATOM 3091 C C . ASN A 1 379 ? 20.428 -15.680 37.759 1.00 60.53 379 ASN A C 1
ATOM 3093 O O . ASN A 1 379 ? 20.132 -14.619 38.309 1.00 60.53 379 ASN A O 1
ATOM 3097 N N . ASP A 1 380 ? 21.678 -16.149 37.739 1.00 68.00 380 ASP A N 1
ATOM 3098 C CA . ASP A 1 380 ? 22.804 -15.462 38.380 1.00 68.00 380 ASP A CA 1
ATOM 3099 C C . ASP A 1 380 ? 23.082 -14.096 37.728 1.00 68.00 380 ASP A C 1
ATOM 3101 O O . ASP A 1 380 ? 23.327 -13.104 38.420 1.00 68.00 380 ASP A O 1
ATOM 3105 N N . THR A 1 381 ? 22.983 -14.018 36.397 1.00 59.06 381 THR A N 1
ATOM 3106 C CA . THR A 1 381 ? 23.163 -12.771 35.637 1.00 59.06 381 THR A CA 1
ATOM 3107 C C . THR A 1 381 ? 22.055 -11.764 35.954 1.00 59.06 381 THR A C 1
ATOM 3109 O O . THR A 1 381 ? 22.335 -10.593 36.221 1.00 59.06 381 THR A O 1
ATOM 3112 N N . THR A 1 382 ? 20.798 -12.213 35.987 1.00 54.00 382 THR A N 1
ATOM 3113 C CA . THR A 1 382 ? 19.639 -11.378 36.335 1.00 54.00 382 THR A CA 1
ATOM 3114 C C . THR A 1 382 ? 19.734 -10.850 37.766 1.00 54.00 382 THR A C 1
ATOM 3116 O O . THR A 1 382 ? 19.471 -9.671 38.009 1.00 54.00 382 THR A O 1
ATOM 3119 N N . LEU A 1 383 ? 20.169 -11.686 38.711 1.00 62.88 383 LEU A N 1
ATOM 3120 C CA . LEU A 1 383 ? 20.355 -11.278 40.101 1.00 62.88 383 LEU A CA 1
ATOM 3121 C C . LEU A 1 383 ? 21.445 -10.204 40.241 1.00 62.88 383 L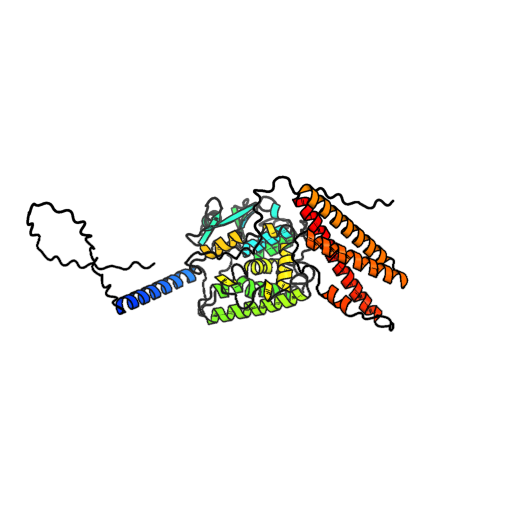EU A C 1
ATOM 3123 O O . LEU A 1 383 ? 21.242 -9.218 40.951 1.00 62.88 383 LEU A O 1
ATOM 3127 N N . GLN A 1 384 ? 22.577 -10.354 39.545 1.00 63.56 384 GLN A N 1
ATOM 3128 C CA . GLN A 1 384 ? 23.650 -9.353 39.583 1.00 63.56 384 GLN A CA 1
ATOM 3129 C C . GLN A 1 384 ? 23.252 -8.030 38.924 1.00 63.56 384 GLN A C 1
ATOM 3131 O O . GLN A 1 384 ? 23.627 -6.972 39.426 1.00 63.56 384 GLN A O 1
ATOM 3136 N N . LEU A 1 385 ? 22.455 -8.065 37.853 1.00 52.38 385 LEU A N 1
ATOM 3137 C CA . LEU A 1 385 ? 21.879 -6.859 37.248 1.00 52.38 385 LEU A CA 1
ATOM 3138 C C . LEU A 1 385 ? 21.013 -6.086 38.247 1.00 52.38 385 LEU A C 1
ATOM 3140 O O . LEU A 1 385 ? 21.172 -4.874 38.394 1.00 52.38 385 LEU A O 1
ATOM 3144 N N . TYR A 1 386 ? 20.144 -6.792 38.969 1.00 52.78 386 TYR A N 1
ATOM 3145 C CA . TYR A 1 386 ? 19.263 -6.188 39.966 1.00 52.78 386 TYR A CA 1
ATOM 3146 C C . TYR A 1 386 ? 20.036 -5.590 41.152 1.00 52.78 386 TYR A C 1
ATOM 3148 O O . TYR A 1 386 ? 19.761 -4.473 41.608 1.00 52.78 386 TYR A O 1
ATOM 3156 N N . GLN A 1 387 ? 21.050 -6.311 41.638 1.00 62.88 387 GLN A N 1
ATOM 3157 C CA . GLN A 1 387 ? 21.929 -5.834 42.706 1.00 62.88 387 GLN A CA 1
ATOM 3158 C C . GLN A 1 387 ? 22.708 -4.590 42.276 1.00 62.88 387 GLN A C 1
ATOM 3160 O O . GLN A 1 387 ? 22.732 -3.607 43.016 1.00 62.88 387 GLN A O 1
ATOM 3165 N N . LEU A 1 388 ? 23.257 -4.595 41.060 1.00 57.25 388 LEU A N 1
ATOM 3166 C CA . LEU A 1 388 ? 23.967 -3.453 40.497 1.00 57.25 388 LEU A CA 1
ATOM 3167 C C . LEU A 1 388 ? 23.052 -2.234 40.357 1.00 57.25 388 LEU A C 1
ATOM 3169 O O . LEU A 1 388 ? 23.434 -1.130 40.743 1.00 57.25 388 LEU A O 1
ATOM 3173 N N . GLU A 1 389 ? 21.828 -2.417 39.859 1.00 49.59 389 GLU A N 1
ATOM 3174 C CA . GLU A 1 389 ? 20.854 -1.330 39.740 1.00 49.59 389 GLU A CA 1
ATOM 3175 C C . GLU A 1 389 ? 20.543 -0.703 41.108 1.00 49.59 389 GLU A C 1
ATOM 3177 O O . GLU A 1 389 ? 20.482 0.523 41.250 1.00 49.59 389 GLU A O 1
ATOM 3182 N N . THR A 1 390 ? 20.403 -1.544 42.132 1.00 58.19 390 THR A N 1
ATOM 3183 C CA . THR A 1 390 ? 20.137 -1.122 43.510 1.00 58.19 390 THR A CA 1
ATOM 3184 C C . THR A 1 390 ? 21.343 -0.408 44.126 1.00 58.19 390 THR A C 1
ATOM 3186 O O . THR A 1 390 ? 21.190 0.658 44.726 1.00 58.19 390 THR A O 1
ATOM 3189 N N . SER A 1 391 ? 22.557 -0.934 43.939 1.00 58.62 391 SER A N 1
ATOM 3190 C CA . SER A 1 391 ? 23.799 -0.307 44.407 1.00 58.62 391 SER A CA 1
ATOM 3191 C C . SER A 1 391 ? 24.030 1.052 43.744 1.00 58.62 391 SER A C 1
ATOM 3193 O O . SER A 1 391 ? 24.327 2.021 44.439 1.00 58.62 391 SER A O 1
ATOM 3195 N N . VAL A 1 392 ? 23.799 1.169 42.433 1.00 53.94 392 VAL A N 1
ATOM 3196 C CA . VAL A 1 392 ? 23.906 2.439 41.694 1.00 53.94 392 VAL A CA 1
ATOM 3197 C C . VAL A 1 392 ? 22.879 3.464 42.179 1.00 53.94 392 VAL A C 1
ATOM 3199 O O . VAL A 1 392 ? 23.215 4.639 42.320 1.00 53.94 392 VAL A O 1
ATOM 3202 N N . LYS A 1 393 ? 21.641 3.043 42.471 1.00 53.59 393 LYS A N 1
ATOM 3203 C CA . LYS A 1 393 ? 20.594 3.929 43.014 1.00 53.59 393 LYS A CA 1
ATOM 3204 C C . LYS A 1 393 ? 20.938 4.477 44.405 1.00 53.59 393 LYS A C 1
ATOM 3206 O O . LYS A 1 393 ? 20.538 5.596 44.717 1.00 53.59 393 LYS A O 1
ATOM 3211 N N . ASN A 1 394 ? 21.680 3.715 45.209 1.00 56.91 394 ASN A N 1
ATOM 3212 C CA . ASN A 1 394 ? 21.953 4.025 46.615 1.00 56.91 394 ASN A CA 1
ATOM 3213 C C . ASN A 1 394 ? 23.361 4.595 46.877 1.00 56.91 394 ASN A C 1
ATOM 3215 O O . ASN A 1 394 ? 23.677 4.937 48.016 1.00 56.91 394 ASN A O 1
ATOM 3219 N N . ALA A 1 395 ? 24.212 4.710 45.855 1.00 56.81 395 ALA A N 1
ATOM 3220 C CA . ALA A 1 395 ? 25.584 5.188 46.002 1.00 56.81 395 ALA A CA 1
ATOM 3221 C C . ALA A 1 395 ? 25.666 6.701 46.263 1.00 56.81 395 ALA A C 1
ATOM 3223 O O . ALA A 1 395 ? 25.333 7.523 45.406 1.00 56.81 395 ALA A O 1
ATOM 3224 N N . THR A 1 396 ? 26.165 7.078 47.443 1.00 47.62 396 THR A N 1
ATOM 3225 C CA . THR A 1 396 ? 26.353 8.482 47.857 1.00 47.62 396 THR A CA 1
ATOM 3226 C C . THR A 1 396 ? 27.805 8.846 48.183 1.00 47.62 396 THR A C 1
ATOM 3228 O O . THR A 1 396 ? 28.109 10.029 48.329 1.00 47.62 396 THR A O 1
ATOM 3231 N N . GLU A 1 397 ? 28.716 7.868 48.271 1.00 46.19 397 GLU A N 1
ATOM 3232 C CA . GLU A 1 397 ? 30.117 8.059 48.688 1.00 46.19 397 GLU A CA 1
ATOM 3233 C C . GLU A 1 397 ? 31.115 7.363 47.750 1.00 46.19 397 GLU A C 1
ATOM 3235 O O . GLU A 1 397 ? 30.778 6.415 47.050 1.00 46.19 397 GLU A O 1
ATOM 3240 N N . ILE A 1 398 ? 32.372 7.814 47.733 1.00 37.16 398 ILE A N 1
ATOM 3241 C CA . ILE A 1 398 ? 33.405 7.334 46.793 1.00 37.16 398 ILE A CA 1
ATOM 3242 C C . ILE A 1 398 ? 33.680 5.823 46.932 1.00 37.16 398 ILE A C 1
ATOM 3244 O O . ILE A 1 398 ? 33.848 5.154 45.918 1.00 37.16 398 ILE A O 1
ATOM 3248 N N . SER A 1 399 ? 33.633 5.271 48.146 1.00 46.56 399 SER A N 1
ATOM 3249 C CA . SER A 1 399 ? 33.777 3.827 48.405 1.00 46.56 399 SER A CA 1
ATOM 3250 C C . SER A 1 399 ? 32.706 2.985 47.703 1.00 46.56 399 SER A C 1
ATOM 3252 O O . SER A 1 399 ? 33.010 1.926 47.166 1.00 46.56 399 SER A O 1
ATOM 3254 N N . SER A 1 400 ? 31.470 3.489 47.611 1.00 53.44 400 SER A N 1
ATOM 3255 C CA . SER A 1 400 ? 30.382 2.788 46.915 1.00 53.44 400 SER A CA 1
ATOM 3256 C C . SER A 1 400 ? 30.587 2.702 45.397 1.00 53.44 400 SER A C 1
ATOM 3258 O O . SER A 1 400 ? 30.053 1.799 44.762 1.00 53.44 400 SER A O 1
ATOM 3260 N N . PHE A 1 401 ? 31.403 3.585 44.807 1.00 49.91 401 PHE A N 1
ATOM 3261 C CA . PHE A 1 401 ? 31.723 3.535 43.377 1.00 49.91 401 PHE A CA 1
ATOM 3262 C C . PHE A 1 401 ? 32.798 2.491 43.035 1.00 49.91 401 PHE A C 1
ATOM 3264 O O . PHE A 1 401 ? 32.738 1.923 41.946 1.00 49.91 401 PHE A O 1
ATOM 3271 N N . GLU A 1 402 ? 33.738 2.198 43.942 1.00 55.41 402 GLU A N 1
ATOM 3272 C CA . GLU A 1 402 ? 34.700 1.093 43.768 1.00 55.41 402 GLU A CA 1
ATOM 3273 C C . GLU A 1 402 ? 33.991 -0.269 43.823 1.00 55.41 402 GLU A C 1
ATOM 3275 O O . GLU A 1 402 ? 34.243 -1.136 42.984 1.00 55.41 402 GLU A O 1
ATOM 3280 N N . ASP A 1 403 ? 33.024 -0.420 44.732 1.00 56.84 403 ASP A N 1
ATOM 3281 C CA . ASP A 1 403 ? 32.198 -1.628 44.834 1.00 56.84 403 ASP A CA 1
ATOM 3282 C C . ASP A 1 403 ? 31.302 -1.819 43.599 1.00 56.84 403 ASP A C 1
ATOM 3284 O O . ASP A 1 403 ? 31.221 -2.919 43.049 1.00 56.84 403 ASP A O 1
ATOM 3288 N N . ILE A 1 404 ? 30.678 -0.743 43.102 1.00 54.84 404 ILE A N 1
ATOM 3289 C CA . ILE A 1 404 ? 29.904 -0.760 41.848 1.00 54.84 404 ILE A CA 1
ATOM 3290 C C . ILE A 1 404 ? 30.787 -1.164 40.665 1.00 54.84 404 ILE A C 1
ATOM 3292 O O . ILE A 1 404 ? 30.361 -1.944 39.815 1.00 54.84 404 ILE A O 1
ATOM 3296 N N . TYR A 1 405 ? 32.024 -0.669 40.605 1.00 53.69 405 TYR A N 1
ATOM 3297 C CA . TYR A 1 405 ? 32.956 -1.033 39.543 1.00 53.69 405 TYR A CA 1
ATOM 3298 C C . TYR A 1 405 ? 33.291 -2.533 39.568 1.00 53.69 405 TYR A C 1
ATOM 3300 O O . TYR A 1 405 ? 33.259 -3.187 38.524 1.00 53.69 405 TYR A O 1
ATOM 3308 N N . GLY A 1 406 ? 33.518 -3.109 40.753 1.00 62.66 406 GLY A N 1
ATOM 3309 C CA . GLY A 1 406 ? 33.699 -4.555 40.913 1.00 62.66 406 GLY A CA 1
ATOM 3310 C C . GLY A 1 406 ? 32.469 -5.371 40.490 1.00 62.66 406 GLY A C 1
ATOM 3311 O O . GLY A 1 406 ? 32.604 -6.393 39.816 1.00 62.66 406 GLY A O 1
ATOM 3312 N N . GLN A 1 407 ? 31.260 -4.901 40.814 1.00 61.94 407 GLN A N 1
ATOM 3313 C CA . GLN A 1 407 ? 30.009 -5.540 40.385 1.00 61.94 407 GLN A CA 1
ATOM 3314 C C . GLN A 1 407 ? 29.836 -5.516 38.858 1.00 61.94 407 GLN A C 1
ATOM 3316 O O . GLN A 1 407 ? 29.435 -6.519 38.271 1.00 61.94 407 GLN A O 1
ATOM 3321 N N . ILE A 1 408 ? 30.202 -4.412 38.199 1.00 55.28 408 ILE A N 1
ATOM 3322 C CA . ILE A 1 408 ? 30.174 -4.304 36.733 1.00 55.28 408 ILE A CA 1
ATOM 3323 C C . ILE A 1 408 ? 31.135 -5.314 36.094 1.00 55.28 408 ILE A C 1
ATOM 3325 O O . ILE A 1 408 ? 30.760 -5.984 35.135 1.00 55.28 408 ILE A O 1
ATOM 3329 N N . GLN A 1 409 ? 32.351 -5.470 36.623 1.00 62.22 409 GLN A N 1
ATOM 3330 C CA . GLN A 1 409 ? 33.320 -6.436 36.086 1.00 62.22 409 GLN A CA 1
ATOM 3331 C C . GLN A 1 409 ? 32.833 -7.890 36.201 1.00 62.22 409 GLN A C 1
ATOM 3333 O O . GLN A 1 409 ? 32.993 -8.680 35.264 1.00 62.22 409 GLN A O 1
ATOM 3338 N N . ASN A 1 410 ? 32.192 -8.237 37.318 1.00 69.12 410 ASN A N 1
ATOM 3339 C CA . ASN A 1 410 ? 31.604 -9.564 37.509 1.00 69.12 410 ASN A CA 1
ATOM 3340 C C . ASN A 1 410 ? 30.446 -9.817 36.538 1.00 69.12 410 ASN A C 1
ATOM 3342 O O . ASN A 1 410 ? 30.388 -10.877 35.913 1.00 69.12 410 ASN A O 1
ATOM 3346 N N . LEU A 1 411 ? 29.582 -8.821 36.345 1.00 62.34 411 LEU A N 1
ATOM 3347 C CA . LEU A 1 411 ? 28.466 -8.911 35.414 1.00 62.34 411 LEU A CA 1
ATOM 3348 C C . LEU A 1 411 ? 28.940 -9.093 33.964 1.00 62.34 411 LEU A C 1
ATOM 3350 O O . LEU A 1 411 ? 28.401 -9.928 33.241 1.00 62.34 411 LEU A O 1
ATOM 3354 N N . VAL A 1 412 ? 29.980 -8.367 33.545 1.00 57.34 412 VAL A N 1
ATOM 3355 C CA . VAL A 1 412 ? 30.588 -8.533 32.212 1.00 57.34 412 VAL A CA 1
ATOM 3356 C C . VAL A 1 412 ? 31.117 -9.956 32.021 1.00 57.34 412 VAL A C 1
ATOM 3358 O O . VAL A 1 412 ? 30.908 -10.551 30.967 1.00 57.34 412 VAL A O 1
ATOM 3361 N N . THR A 1 413 ? 31.738 -10.533 33.051 1.00 70.56 413 THR A N 1
ATOM 3362 C CA . THR A 1 413 ? 32.247 -11.912 33.004 1.00 70.56 413 THR A CA 1
ATOM 3363 C C . THR A 1 413 ? 31.113 -12.933 32.849 1.00 70.56 413 THR A C 1
ATOM 3365 O O . THR A 1 413 ? 31.231 -13.872 32.063 1.00 70.56 413 THR A O 1
ATOM 3368 N N . LEU A 1 414 ? 29.992 -12.747 33.557 1.00 62.75 414 LEU A N 1
ATOM 3369 C CA . LEU A 1 414 ? 28.816 -13.617 33.430 1.00 62.75 414 LEU A CA 1
ATOM 3370 C C . LEU A 1 414 ? 28.158 -13.507 32.052 1.00 62.75 414 LEU A C 1
ATOM 3372 O O . LEU A 1 414 ? 27.806 -14.525 31.462 1.00 62.75 414 LEU A O 1
ATOM 3376 N N . LEU A 1 415 ? 28.045 -12.291 31.514 1.00 56.94 415 LEU A N 1
ATOM 3377 C CA . LEU A 1 415 ? 27.494 -12.054 30.178 1.00 56.94 415 LEU A CA 1
ATOM 3378 C C . LEU A 1 415 ? 28.348 -12.708 29.083 1.00 56.94 415 LEU A C 1
ATOM 3380 O O . LEU A 1 415 ? 27.794 -13.309 28.168 1.00 56.94 415 LEU A O 1
ATOM 3384 N N . GLN A 1 416 ? 29.678 -12.677 29.212 1.00 62.38 416 GLN A N 1
ATOM 3385 C CA . GLN A 1 416 ? 30.586 -13.388 28.302 1.00 62.38 416 GLN A CA 1
ATOM 3386 C C . GLN A 1 416 ? 30.406 -14.910 28.382 1.00 62.38 416 GLN A C 1
ATOM 3388 O O . GLN A 1 416 ? 30.304 -15.578 27.356 1.00 62.38 416 GLN A O 1
ATOM 3393 N N . GLN A 1 417 ? 30.292 -15.472 29.590 1.00 65.50 417 GLN A N 1
ATOM 3394 C CA . GLN A 1 417 ? 30.006 -16.903 29.765 1.00 65.50 417 GLN A CA 1
ATOM 3395 C C . GLN A 1 417 ? 28.636 -17.295 29.194 1.00 65.50 417 GLN A C 1
ATOM 3397 O O . GLN A 1 417 ? 28.462 -18.413 28.701 1.00 65.50 417 GLN A O 1
ATOM 3402 N N . LEU A 1 418 ? 27.657 -16.390 29.270 1.00 58.75 418 LEU A N 1
ATOM 3403 C CA . LEU A 1 418 ? 26.321 -16.588 28.723 1.00 58.75 418 LEU A CA 1
ATOM 3404 C C . LEU A 1 418 ? 26.353 -16.580 27.191 1.00 58.75 418 LEU A C 1
ATOM 3406 O O . LEU A 1 418 ? 25.758 -17.464 26.579 1.00 58.75 418 LEU A O 1
ATOM 3410 N N . GLU A 1 419 ? 27.080 -15.645 26.576 1.00 56.84 419 GLU A N 1
ATOM 3411 C CA . GLU A 1 419 ? 27.304 -15.572 25.124 1.00 56.84 419 GLU A CA 1
ATOM 3412 C C . GLU A 1 419 ? 27.997 -16.845 24.606 1.00 56.84 419 GLU A C 1
ATOM 3414 O O . GLU A 1 419 ? 27.506 -17.479 23.670 1.00 56.84 419 GLU A O 1
ATOM 3419 N N . GLU A 1 420 ? 29.057 -17.302 25.286 1.00 63.06 420 GLU A N 1
ATOM 3420 C CA . GLU A 1 420 ? 29.774 -18.540 24.942 1.00 63.06 420 GLU A CA 1
ATOM 3421 C C . GLU A 1 420 ? 28.884 -19.791 25.018 1.00 63.06 420 GLU A C 1
ATOM 3423 O O . GLU A 1 420 ? 28.974 -20.669 24.156 1.00 63.06 420 GLU A O 1
ATOM 3428 N N . LYS A 1 421 ? 28.013 -19.897 26.033 1.00 59.31 421 LYS A N 1
ATOM 3429 C CA . LYS A 1 421 ? 27.159 -21.082 26.233 1.00 59.31 421 LYS A CA 1
ATOM 3430 C C . LYS A 1 421 ? 25.862 -21.076 25.425 1.00 59.31 421 LYS A C 1
ATOM 3432 O O . LYS A 1 421 ? 25.328 -22.147 25.145 1.00 59.31 421 LYS A O 1
ATOM 3437 N N . SER A 1 422 ? 25.342 -19.907 25.061 1.00 51.78 422 SER A N 1
ATOM 3438 C CA . SER A 1 422 ? 24.065 -19.763 24.342 1.00 51.78 422 SER A CA 1
ATOM 3439 C C . SER A 1 422 ? 24.200 -19.824 22.816 1.00 51.78 422 SER A C 1
ATOM 3441 O O . SER A 1 422 ? 23.187 -19.812 22.120 1.00 51.78 422 SER A O 1
ATOM 3443 N N . CYS A 1 423 ? 25.428 -19.921 22.283 1.00 46.62 423 CYS A N 1
ATOM 3444 C CA . CYS A 1 423 ? 25.713 -19.855 20.841 1.00 46.62 423 CYS A CA 1
ATOM 3445 C C . CYS A 1 423 ? 25.185 -18.568 20.170 1.00 46.62 423 CYS A C 1
ATOM 3447 O O . CYS A 1 423 ? 24.936 -18.558 18.960 1.00 46.62 423 CYS A O 1
ATOM 3449 N N . LEU A 1 424 ? 25.004 -17.490 20.942 1.00 41.31 424 LEU A N 1
ATOM 3450 C CA . LEU A 1 424 ? 24.724 -16.158 20.410 1.00 41.31 424 LEU A CA 1
ATOM 3451 C C . LEU A 1 424 ? 25.950 -15.668 19.619 1.00 41.31 424 LEU A C 1
ATOM 3453 O O . LEU A 1 424 ? 27.082 -16.072 19.885 1.00 41.31 424 LEU A O 1
ATOM 3457 N N . ALA A 1 425 ? 25.720 -14.872 18.573 1.00 35.75 425 ALA A N 1
ATOM 3458 C CA . ALA A 1 425 ? 26.784 -14.431 17.676 1.00 35.75 425 ALA A CA 1
ATOM 3459 C C . ALA A 1 425 ? 27.887 -13.693 18.453 1.00 35.75 425 ALA A C 1
ATOM 3461 O O . ALA A 1 425 ? 27.587 -12.714 19.130 1.00 35.75 425 ALA A O 1
ATOM 3462 N N . GLN A 1 426 ? 29.144 -14.136 18.302 1.00 41.84 426 GLN A N 1
ATOM 3463 C CA . GLN A 1 426 ? 30.311 -13.336 18.690 1.00 41.84 426 GLN A CA 1
ATOM 3464 C C . GLN A 1 426 ? 30.175 -11.952 18.040 1.00 41.84 426 GLN A C 1
ATOM 3466 O O . GLN A 1 426 ? 29.913 -11.889 16.839 1.00 41.84 426 GLN A O 1
ATOM 3471 N N . ASP A 1 427 ? 30.329 -10.897 18.848 1.00 42.25 427 ASP A N 1
ATOM 3472 C CA . ASP A 1 427 ? 30.104 -9.463 18.556 1.00 42.25 427 ASP A CA 1
ATOM 3473 C C . ASP A 1 427 ? 28.770 -8.880 19.079 1.00 42.25 427 ASP A C 1
ATOM 3475 O O . ASP A 1 427 ? 28.370 -7.785 18.677 1.00 42.25 427 ASP A O 1
ATOM 3479 N N . SER A 1 428 ? 28.081 -9.555 20.011 1.00 40.41 428 SER A N 1
ATOM 3480 C CA . SER A 1 428 ? 26.863 -9.019 20.649 1.00 40.41 428 SER A CA 1
ATOM 3481 C C . SER A 1 428 ? 27.117 -8.170 21.910 1.00 40.41 428 SER A C 1
ATOM 3483 O O . SER A 1 428 ? 26.212 -7.483 22.393 1.00 40.41 428 SER A O 1
ATOM 3485 N N . VAL A 1 429 ? 28.363 -8.130 22.396 1.00 41.84 429 VAL A N 1
ATOM 3486 C CA . VAL A 1 429 ? 28.823 -7.207 23.446 1.00 41.84 429 VAL A CA 1
ATOM 3487 C C . VAL A 1 429 ? 29.390 -5.934 22.793 1.00 41.84 429 VAL A C 1
ATOM 3489 O O . VAL A 1 429 ? 30.302 -6.037 21.972 1.00 41.84 429 VAL A O 1
ATOM 3492 N N . PRO A 1 430 ? 28.900 -4.723 23.131 1.00 41.69 430 PRO A N 1
ATOM 3493 C CA . PRO A 1 430 ? 29.363 -3.484 22.505 1.00 41.69 430 PRO A CA 1
ATOM 3494 C C . PRO A 1 430 ? 30.884 -3.296 22.648 1.00 41.69 430 PRO A C 1
ATOM 3496 O O . PRO A 1 430 ? 31.391 -3.192 23.767 1.00 41.69 430 PRO A O 1
ATOM 3499 N N . LEU A 1 431 ? 31.603 -3.203 21.519 1.00 37.91 431 LEU A N 1
ATOM 3500 C CA . LEU A 1 431 ? 33.057 -2.956 21.453 1.00 37.91 431 LEU A CA 1
ATOM 3501 C C . LEU A 1 431 ? 33.501 -1.734 22.287 1.00 37.91 431 LEU A C 1
ATOM 3503 O O . LEU A 1 431 ? 34.601 -1.720 22.841 1.00 37.91 431 LEU A O 1
ATOM 3507 N N . ASP A 1 432 ? 32.619 -0.744 22.435 1.00 40.34 432 ASP A N 1
ATOM 3508 C CA . ASP A 1 432 ? 32.845 0.492 23.193 1.00 40.34 432 ASP A CA 1
ATOM 3509 C C . ASP A 1 432 ? 33.116 0.247 24.693 1.00 40.34 432 ASP A C 1
ATOM 3511 O O . ASP A 1 432 ? 33.781 1.052 25.353 1.00 40.34 432 ASP A O 1
ATOM 3515 N N . LEU A 1 433 ? 32.638 -0.880 25.241 1.00 37.78 433 LEU A N 1
ATOM 3516 C CA . LEU A 1 433 ? 32.818 -1.262 26.645 1.00 37.78 433 LEU A CA 1
ATOM 3517 C C . LEU A 1 433 ? 34.238 -1.786 26.924 1.00 37.78 433 LEU A C 1
ATOM 3519 O O . LEU A 1 433 ? 34.785 -1.553 28.001 1.00 37.78 433 LEU A O 1
ATOM 3523 N N . LEU A 1 434 ? 34.849 -2.457 25.943 1.00 39.53 434 LEU A N 1
ATOM 3524 C CA . LEU A 1 434 ? 36.214 -2.983 26.030 1.00 39.53 434 LEU A CA 1
ATOM 3525 C C . LEU A 1 434 ? 37.255 -1.880 25.780 1.00 39.53 434 LEU A C 1
ATOM 3527 O O . LEU A 1 434 ? 38.268 -1.831 26.477 1.00 39.53 434 LEU A O 1
ATOM 3531 N N . GLU A 1 435 ? 36.979 -0.938 24.866 1.00 41.22 435 GLU A N 1
ATOM 3532 C CA . GLU A 1 435 ? 37.881 0.193 24.585 1.00 41.22 435 GLU A CA 1
ATOM 3533 C C . GLU A 1 435 ? 38.008 1.194 25.746 1.00 41.22 435 GLU A C 1
ATOM 3535 O O . GLU A 1 435 ? 39.053 1.829 25.900 1.00 41.22 435 GLU A O 1
ATOM 3540 N N . CYS A 1 436 ? 36.971 1.351 26.576 1.00 40.28 436 CYS A N 1
ATOM 3541 C CA . CYS A 1 436 ? 37.010 2.263 27.725 1.00 40.28 436 CYS A CA 1
ATOM 3542 C C . CYS A 1 436 ? 37.882 1.740 28.879 1.00 40.28 436 CYS A C 1
ATOM 3544 O O . CYS A 1 436 ? 38.528 2.531 29.566 1.00 40.28 436 CYS A O 1
ATOM 3546 N N . ILE A 1 437 ? 37.927 0.421 29.084 1.00 42.81 437 ILE A N 1
ATOM 3547 C CA . ILE A 1 437 ? 38.703 -0.213 30.163 1.00 42.81 437 ILE A CA 1
ATOM 3548 C C . ILE A 1 437 ? 40.203 -0.194 29.835 1.00 42.81 437 ILE A C 1
ATOM 3550 O O . ILE A 1 437 ? 41.028 0.005 30.726 1.00 42.81 437 ILE A O 1
ATOM 3554 N N . ASP A 1 438 ? 40.554 -0.305 28.552 1.00 41.09 438 ASP A N 1
ATOM 3555 C CA . ASP A 1 438 ? 41.946 -0.331 28.085 1.00 41.09 438 ASP A CA 1
ATOM 3556 C C . ASP A 1 438 ? 42.651 1.041 28.197 1.00 41.09 438 ASP A C 1
ATOM 3558 O O . ASP A 1 438 ? 43.878 1.128 28.170 1.00 41.09 438 ASP A O 1
ATOM 3562 N N . ARG A 1 439 ? 41.891 2.139 28.366 1.00 42.09 439 ARG A N 1
ATOM 3563 C CA . ARG A 1 439 ? 42.431 3.516 28.396 1.00 42.09 439 ARG A CA 1
ATOM 3564 C C . ARG A 1 439 ? 42.749 4.075 29.787 1.00 42.09 439 ARG A C 1
ATOM 3566 O O . ARG A 1 439 ? 43.438 5.086 29.863 1.00 42.09 439 ARG A O 1
ATOM 3573 N N . GLY A 1 440 ? 42.322 3.434 30.879 1.00 37.88 440 GLY A N 1
ATOM 3574 C CA . GLY A 1 440 ? 42.823 3.711 32.239 1.00 37.88 440 GLY A CA 1
ATOM 3575 C C . GLY A 1 440 ? 42.766 5.170 32.738 1.00 37.88 440 GLY A C 1
ATOM 3576 O O . GLY A 1 440 ? 43.602 5.563 33.553 1.00 37.88 440 GLY A O 1
ATOM 3577 N N . GLU A 1 441 ? 41.827 5.998 32.268 1.00 37.91 441 GLU A N 1
ATOM 3578 C CA . GLU A 1 441 ? 41.764 7.417 32.647 1.00 37.91 441 GLU A CA 1
ATOM 3579 C C . GLU A 1 441 ? 41.046 7.635 33.994 1.00 37.91 441 GLU A C 1
ATOM 3581 O O . GLU A 1 441 ? 39.912 7.209 34.201 1.00 37.91 441 GLU A O 1
ATOM 3586 N N . ASN A 1 442 ? 41.724 8.323 34.924 1.00 32.97 442 ASN A N 1
ATOM 3587 C CA . ASN A 1 442 ? 41.259 8.623 36.283 1.00 32.97 442 ASN A CA 1
ATOM 3588 C C . ASN A 1 442 ? 40.446 9.941 36.324 1.00 32.97 442 ASN A C 1
ATOM 3590 O O . ASN A 1 442 ? 41.006 11.006 36.036 1.00 32.97 442 ASN A O 1
ATOM 3594 N N . PRO A 1 443 ? 39.156 9.924 36.713 1.00 36.19 443 PRO A N 1
ATOM 3595 C CA . PRO A 1 443 ? 38.295 11.097 36.675 1.00 36.19 443 PRO A CA 1
ATOM 3596 C C . PRO A 1 443 ? 38.192 11.773 38.049 1.00 36.19 443 PRO A C 1
ATOM 3598 O O . PRO A 1 443 ? 37.192 11.654 38.758 1.00 36.19 443 PRO A O 1
ATOM 3601 N N . SER A 1 444 ? 39.196 12.566 38.414 1.00 33.88 444 SER A N 1
ATOM 3602 C CA . SER A 1 444 ? 39.094 13.461 39.570 1.00 33.88 444 SER A CA 1
ATOM 3603 C C . SER A 1 444 ? 39.632 14.859 39.267 1.00 33.88 444 SER A C 1
ATOM 3605 O O . SER A 1 444 ? 40.634 15.258 39.844 1.00 33.88 444 SER A O 1
ATOM 3607 N N . PHE A 1 445 ? 38.973 15.638 38.397 1.00 25.06 445 PHE A N 1
ATOM 3608 C CA . PHE A 1 445 ? 39.174 17.096 38.366 1.00 25.06 445 PHE A CA 1
ATOM 3609 C C . PHE A 1 445 ? 37.906 17.875 37.930 1.00 25.06 445 PHE A C 1
ATOM 3611 O O . PHE A 1 445 ? 37.552 17.940 36.761 1.00 25.06 445 PHE A O 1
ATOM 3618 N N . TYR A 1 446 ? 37.270 18.489 38.936 1.00 27.80 446 TYR A N 1
ATOM 3619 C CA . TYR A 1 446 ? 36.464 19.726 38.953 1.00 27.80 446 TYR A CA 1
ATOM 3620 C C . TYR A 1 446 ? 35.089 19.837 38.245 1.00 27.80 446 TYR A C 1
ATOM 3622 O O . TYR A 1 446 ? 34.933 20.177 37.077 1.00 27.80 446 TYR A O 1
ATOM 3630 N N . THR A 1 447 ? 34.067 19.673 39.091 1.00 43.56 447 THR A N 1
ATOM 3631 C CA . THR A 1 447 ? 32.878 20.522 39.323 1.00 43.56 447 THR A CA 1
ATOM 3632 C C . THR A 1 447 ? 32.698 21.791 38.469 1.00 43.56 447 THR A C 1
ATOM 3634 O O . THR A 1 447 ? 33.235 22.848 38.780 1.00 43.56 447 THR A O 1
ATOM 3637 N N . LEU A 1 448 ? 31.841 21.671 37.446 1.00 33.28 448 LEU A N 1
ATOM 3638 C CA . LEU A 1 448 ? 30.797 22.618 36.976 1.00 33.28 448 LEU A CA 1
ATOM 3639 C C . LEU A 1 448 ? 30.140 22.095 35.675 1.00 33.28 448 LEU A C 1
ATOM 3641 O O . LEU A 1 448 ? 29.033 22.496 35.338 1.00 33.28 448 LEU A O 1
ATOM 3645 N N . ALA A 1 449 ? 30.753 21.097 35.024 1.00 35.62 449 ALA A N 1
ATOM 3646 C CA . ALA A 1 449 ? 30.195 20.337 33.896 1.00 35.62 449 ALA A CA 1
ATOM 3647 C C . ALA A 1 449 ? 29.199 19.216 34.295 1.00 35.62 449 ALA A C 1
ATOM 3649 O O . ALA A 1 449 ? 28.576 18.593 33.437 1.00 35.62 449 ALA A O 1
ATOM 3650 N N . LYS A 1 450 ? 29.000 18.957 35.597 1.00 37.34 450 LYS A N 1
ATOM 3651 C CA . LYS A 1 450 ? 28.228 17.797 36.089 1.00 37.34 450 LYS A CA 1
ATOM 3652 C C . LYS A 1 450 ? 26.702 17.909 35.958 1.00 37.34 450 LYS A C 1
ATOM 3654 O O . LYS A 1 450 ? 26.021 16.909 36.153 1.00 37.34 450 LYS A O 1
ATOM 3659 N N . LEU A 1 451 ? 26.148 19.075 35.620 1.00 34.66 451 LEU A N 1
ATOM 3660 C CA . LEU A 1 451 ? 24.693 19.213 35.453 1.00 34.66 451 LEU A CA 1
ATOM 3661 C C . LEU A 1 451 ? 24.213 18.770 34.062 1.00 34.66 451 LEU A C 1
ATOM 3663 O O . LEU A 1 451 ? 23.102 18.262 33.924 1.00 34.66 451 LEU A O 1
ATOM 3667 N N . ASP A 1 452 ? 25.055 18.943 33.044 1.00 37.91 452 ASP A N 1
ATOM 3668 C CA . ASP A 1 452 ? 24.741 18.552 31.666 1.00 37.91 452 ASP A CA 1
ATOM 3669 C C . ASP A 1 452 ? 25.049 17.065 31.447 1.00 37.91 452 ASP A C 1
ATOM 3671 O O . ASP A 1 452 ? 24.252 16.327 30.876 1.00 37.91 452 ASP A O 1
ATOM 3675 N N . GLN A 1 453 ? 26.130 16.580 32.064 1.00 39.69 453 GLN A N 1
ATOM 3676 C CA . GLN A 1 453 ? 26.490 15.165 32.062 1.00 39.69 453 GLN A CA 1
ATOM 3677 C C . GLN A 1 453 ? 25.510 14.295 32.863 1.00 39.69 453 GLN A C 1
ATOM 3679 O O . GLN A 1 453 ? 25.296 13.153 32.483 1.00 39.69 453 GLN A O 1
ATOM 3684 N N . TRP A 1 454 ? 24.857 14.813 33.916 1.00 36.31 454 TRP A N 1
ATOM 3685 C CA . TRP A 1 454 ? 23.784 14.079 34.605 1.00 36.31 454 TRP A CA 1
ATOM 3686 C C . TRP A 1 454 ? 22.568 13.859 33.699 1.00 36.31 454 TRP A C 1
ATOM 3688 O O . TRP A 1 454 ? 21.997 12.781 33.717 1.00 36.31 454 TRP A O 1
ATOM 3698 N N . LYS A 1 455 ? 22.205 14.818 32.837 1.00 38.47 455 LYS A N 1
ATOM 3699 C CA . LYS A 1 455 ? 21.114 14.630 31.862 1.00 38.47 455 LYS A CA 1
ATOM 3700 C C . LYS A 1 455 ? 21.481 13.620 30.779 1.00 38.47 455 LYS A C 1
ATOM 3702 O O . LYS A 1 455 ? 20.626 12.837 30.371 1.00 38.47 455 LYS A O 1
ATOM 3707 N N . THR A 1 456 ? 22.741 13.616 30.347 1.00 45.81 456 THR A N 1
ATOM 3708 C CA . THR A 1 456 ? 23.262 12.632 29.392 1.00 45.81 456 THR A CA 1
ATOM 3709 C C . THR A 1 456 ? 23.334 11.243 30.021 1.00 45.81 456 THR A C 1
ATOM 3711 O O . THR A 1 456 ? 22.854 10.296 29.415 1.00 45.81 456 THR A O 1
ATOM 3714 N N . LEU A 1 457 ? 23.807 11.128 31.265 1.00 43.53 457 LEU A N 1
ATOM 3715 C CA . LEU A 1 457 ? 23.858 9.877 32.027 1.00 43.53 457 LEU A CA 1
ATOM 3716 C C . LEU A 1 457 ? 22.467 9.375 32.431 1.00 43.53 457 LEU A C 1
ATOM 3718 O O . LEU A 1 457 ? 22.270 8.172 32.479 1.00 43.53 457 LEU A O 1
ATOM 3722 N N . GLU A 1 458 ? 21.489 10.249 32.675 1.00 42.12 458 GLU A N 1
ATOM 3723 C CA . GLU A 1 458 ? 20.095 9.870 32.945 1.00 42.12 458 GLU A CA 1
ATOM 3724 C C . GLU A 1 458 ? 19.397 9.394 31.660 1.00 42.12 458 GLU A C 1
ATOM 3726 O O . GLU A 1 458 ? 18.630 8.435 31.689 1.00 42.12 458 GLU A O 1
ATOM 3731 N N . ALA A 1 459 ? 19.693 10.013 30.511 1.00 45.88 459 ALA A N 1
ATOM 3732 C CA . ALA A 1 459 ? 19.241 9.542 29.201 1.00 45.88 459 ALA A CA 1
ATOM 3733 C C . ALA A 1 459 ? 19.915 8.220 28.803 1.00 45.88 459 ALA A C 1
ATOM 3735 O O . ALA A 1 459 ? 19.274 7.344 28.229 1.00 45.88 459 ALA A O 1
ATOM 3736 N N . GLU A 1 460 ? 21.190 8.049 29.140 1.00 47.50 460 GLU A N 1
ATOM 3737 C CA . GLU A 1 460 ? 21.952 6.830 28.891 1.00 47.50 460 GLU A CA 1
ATOM 3738 C C . GLU A 1 460 ? 21.548 5.704 29.851 1.00 47.50 460 GLU A C 1
ATOM 3740 O O . GLU A 1 460 ? 21.373 4.572 29.419 1.00 47.50 460 GLU A O 1
ATOM 3745 N N . ARG A 1 461 ? 21.285 6.016 31.126 1.00 47.41 461 ARG A N 1
ATOM 3746 C CA . ARG A 1 461 ? 20.646 5.117 32.096 1.00 47.41 461 ARG A CA 1
ATOM 3747 C C . ARG A 1 461 ? 19.273 4.691 31.599 1.00 47.41 461 ARG A C 1
ATOM 3749 O O . ARG A 1 461 ? 18.969 3.512 31.660 1.00 47.41 461 ARG A O 1
ATOM 3756 N N . ARG A 1 462 ? 18.463 5.612 31.069 1.00 45.78 462 ARG A N 1
ATOM 3757 C CA . ARG A 1 462 ? 17.139 5.294 30.514 1.00 45.78 462 ARG A CA 1
ATOM 3758 C C . ARG A 1 462 ? 17.236 4.376 29.297 1.00 45.78 462 ARG A C 1
ATOM 3760 O O . ARG A 1 462 ? 16.535 3.381 29.264 1.00 45.78 462 ARG A O 1
ATOM 3767 N N . ARG A 1 463 ? 18.175 4.627 28.378 1.00 51.19 463 ARG A N 1
ATOM 3768 C CA . ARG A 1 463 ? 18.469 3.720 27.251 1.00 51.19 463 ARG A CA 1
ATOM 3769 C C . ARG A 1 463 ? 18.973 2.349 27.710 1.00 51.19 463 ARG A C 1
ATOM 3771 O O . ARG A 1 463 ? 18.617 1.342 27.114 1.00 51.19 463 ARG A O 1
ATOM 3778 N N . LYS A 1 464 ? 19.793 2.300 28.765 1.00 45.81 464 LYS A N 1
ATOM 3779 C CA . LYS A 1 464 ? 20.289 1.048 29.360 1.00 45.81 464 LYS A CA 1
ATOM 3780 C C . LYS A 1 464 ? 19.164 0.274 30.057 1.00 45.81 464 LYS A C 1
ATOM 3782 O O . LYS A 1 464 ? 19.089 -0.932 29.881 1.00 45.81 464 LYS A O 1
ATOM 3787 N N . MET A 1 465 ? 18.256 0.956 30.758 1.00 44.69 465 MET A N 1
ATOM 3788 C CA . MET A 1 465 ? 17.048 0.351 31.337 1.00 44.69 465 MET A CA 1
ATOM 3789 C C . MET A 1 465 ? 16.089 -0.151 30.252 1.00 44.69 465 MET A C 1
ATOM 3791 O O . MET A 1 465 ? 15.613 -1.270 30.356 1.00 44.69 465 MET A O 1
ATOM 3795 N N . GLU A 1 466 ? 15.884 0.612 29.174 1.00 52.22 466 GLU A N 1
ATOM 3796 C CA . GLU A 1 466 ? 15.078 0.194 28.015 1.00 52.22 466 GLU A CA 1
ATOM 3797 C C . GLU A 1 466 ? 15.675 -1.042 27.319 1.00 52.22 466 GLU A C 1
ATOM 3799 O O . GLU A 1 466 ? 14.938 -1.914 26.872 1.00 52.22 466 GLU A O 1
ATOM 3804 N N . ALA A 1 467 ? 17.006 -1.155 27.252 1.00 48.56 467 ALA A N 1
ATOM 3805 C CA . ALA A 1 467 ? 17.680 -2.337 26.711 1.00 48.56 467 ALA A CA 1
ATOM 3806 C C . ALA A 1 467 ? 17.545 -3.566 27.630 1.00 48.56 467 ALA A C 1
ATOM 3808 O O . ALA A 1 467 ? 17.384 -4.681 27.139 1.00 48.56 467 ALA A O 1
ATOM 3809 N N . VAL A 1 468 ? 17.580 -3.366 28.952 1.00 45.00 468 VAL A N 1
ATOM 3810 C CA . VAL A 1 468 ? 17.363 -4.427 29.951 1.00 45.00 468 VAL A CA 1
ATOM 3811 C C . VAL A 1 468 ? 15.905 -4.897 29.945 1.00 45.00 468 VAL A C 1
ATOM 3813 O O . VAL A 1 468 ? 15.660 -6.101 29.939 1.00 45.00 468 VAL A O 1
ATOM 3816 N N . GLU A 1 469 ? 14.944 -3.975 29.876 1.00 49.72 469 GLU A N 1
ATOM 3817 C CA . GLU A 1 469 ? 13.517 -4.286 29.715 1.00 49.72 469 GLU A CA 1
ATOM 3818 C C . GLU A 1 469 ? 13.261 -5.018 28.397 1.00 49.72 469 GLU A C 1
ATOM 3820 O O . GLU A 1 469 ? 12.608 -6.057 28.387 1.00 49.72 469 GLU A O 1
ATOM 3825 N N . TRP A 1 470 ? 13.858 -4.554 27.297 1.00 61.81 470 TRP A N 1
ATOM 3826 C CA . TRP A 1 470 ? 13.767 -5.227 26.003 1.00 61.81 470 TRP A CA 1
ATOM 3827 C C . TRP A 1 470 ? 14.326 -6.655 26.048 1.00 61.81 470 TRP A C 1
ATOM 3829 O O . TRP A 1 470 ? 13.698 -7.582 25.538 1.00 61.81 470 TRP A O 1
ATOM 3839 N N . PHE A 1 471 ? 15.483 -6.854 26.686 1.00 47.34 471 PHE A N 1
ATOM 3840 C CA . PHE A 1 471 ? 16.085 -8.178 26.828 1.00 47.34 471 PHE A CA 1
ATOM 3841 C C . PHE A 1 471 ? 15.220 -9.106 27.691 1.00 47.34 471 PHE A C 1
ATOM 3843 O O . PHE A 1 471 ? 14.999 -10.259 27.317 1.00 47.34 471 PHE A O 1
ATOM 3850 N N . ARG A 1 472 ? 14.676 -8.596 28.804 1.00 56.16 472 ARG A N 1
ATOM 3851 C CA . ARG A 1 472 ? 13.712 -9.318 29.646 1.00 56.16 472 ARG A CA 1
ATOM 3852 C C . ARG A 1 472 ? 12.491 -9.744 28.834 1.00 56.16 472 ARG A C 1
ATOM 3854 O O . ARG A 1 472 ? 12.124 -10.911 28.878 1.00 56.16 472 ARG A O 1
ATOM 3861 N N . ASP A 1 473 ? 11.894 -8.834 28.073 1.00 57.72 473 ASP A N 1
ATOM 3862 C CA . ASP A 1 473 ? 10.673 -9.105 27.310 1.00 57.72 473 ASP A CA 1
ATOM 3863 C C . ASP A 1 473 ? 10.921 -10.135 26.191 1.00 57.72 473 ASP A C 1
ATOM 3865 O O . ASP A 1 473 ? 10.091 -11.012 25.942 1.00 57.72 473 ASP A O 1
ATOM 3869 N N . CYS A 1 474 ? 12.095 -10.093 25.550 1.00 51.72 474 CYS A N 1
ATOM 3870 C CA . CYS A 1 474 ? 12.530 -11.124 24.607 1.00 51.72 474 CYS A CA 1
ATOM 3871 C C . CYS A 1 474 ? 12.725 -12.491 25.278 1.00 51.72 474 CYS A C 1
ATOM 3873 O O . CYS A 1 474 ? 12.333 -13.507 24.703 1.00 51.72 474 CYS A O 1
ATOM 3875 N N . LEU A 1 475 ? 13.304 -12.521 26.480 1.00 49.28 475 LEU A N 1
ATOM 3876 C CA . LEU A 1 475 ? 13.530 -13.748 27.241 1.00 49.28 475 LEU A CA 1
ATOM 3877 C C . LEU A 1 475 ? 12.210 -14.370 27.715 1.00 49.28 475 LEU A C 1
ATOM 3879 O O . LEU A 1 475 ? 12.006 -15.564 27.522 1.00 49.28 475 LEU A O 1
ATOM 3883 N N . VAL A 1 476 ? 11.294 -13.569 28.270 1.00 55.31 476 VAL A N 1
ATOM 3884 C CA . VAL A 1 476 ? 9.954 -14.019 28.690 1.00 55.31 476 VAL A CA 1
ATOM 3885 C C . VAL A 1 476 ? 9.207 -14.622 27.509 1.00 55.31 476 VAL A C 1
ATOM 3887 O O . VAL A 1 476 ? 8.718 -15.743 27.598 1.00 55.31 476 VAL A O 1
ATOM 3890 N N . LYS A 1 477 ? 9.209 -13.934 26.365 1.00 57.25 477 LYS A N 1
ATOM 3891 C CA . LYS A 1 477 ? 8.563 -14.428 25.150 1.00 57.25 477 LYS A CA 1
ATOM 3892 C C . LYS A 1 477 ? 9.161 -15.749 24.659 1.00 57.25 477 LYS A C 1
ATOM 3894 O O . LYS A 1 477 ? 8.423 -16.634 24.240 1.00 57.25 477 LYS A O 1
ATOM 3899 N N . HIS A 1 478 ? 10.484 -15.896 24.714 1.00 50.78 478 HIS A N 1
ATOM 3900 C CA . HIS A 1 478 ? 11.139 -17.147 24.335 1.00 50.78 478 HIS A CA 1
ATOM 3901 C C . HIS A 1 478 ? 10.775 -18.296 25.290 1.00 50.78 478 HIS A C 1
ATOM 3903 O O . HIS A 1 478 ? 10.527 -19.413 24.850 1.00 50.78 478 HIS A O 1
ATOM 3909 N N . LEU A 1 479 ? 10.677 -18.016 26.592 1.00 52.19 479 LEU A N 1
ATOM 3910 C CA . LEU A 1 479 ? 10.257 -18.995 27.598 1.00 52.19 479 LEU A CA 1
ATOM 3911 C C . LEU A 1 479 ? 8.779 -19.396 27.434 1.00 52.19 479 LEU A C 1
ATOM 3913 O O . LEU A 1 479 ? 8.459 -20.578 27.551 1.00 52.19 479 LEU A O 1
ATOM 3917 N N . GLU A 1 480 ? 7.895 -18.458 27.085 1.00 59.91 480 GLU A N 1
ATOM 3918 C CA . GLU A 1 480 ? 6.490 -18.738 26.748 1.00 59.91 480 GLU A CA 1
ATOM 3919 C C . GLU A 1 480 ? 6.349 -19.593 25.478 1.00 59.91 480 GLU A C 1
ATOM 3921 O O . GLU A 1 480 ? 5.536 -20.519 25.444 1.00 59.91 480 GLU A O 1
ATOM 3926 N N . GLU A 1 481 ? 7.157 -19.325 24.444 1.00 58.94 481 GLU A N 1
ATOM 3927 C CA . GLU A 1 481 ? 7.200 -20.118 23.204 1.00 58.94 481 GLU A CA 1
ATOM 3928 C C . GLU A 1 481 ? 7.634 -21.576 23.463 1.00 58.94 481 GLU A C 1
ATOM 3930 O O . GLU A 1 481 ? 7.152 -22.490 22.790 1.00 58.94 481 GLU A O 1
ATOM 3935 N N . GLU A 1 482 ? 8.451 -21.808 24.493 1.00 58.03 482 GLU A N 1
ATOM 3936 C CA . GLU A 1 482 ? 8.901 -23.131 24.952 1.00 58.03 482 GLU A CA 1
ATOM 3937 C C . GLU A 1 482 ? 7.988 -23.757 26.038 1.00 58.03 482 GLU A C 1
ATOM 3939 O O . GLU A 1 482 ? 8.331 -24.782 26.632 1.00 58.03 482 GLU A O 1
ATOM 3944 N N . ASN A 1 483 ? 6.798 -23.187 26.297 1.00 61.53 483 ASN A N 1
ATOM 3945 C CA . ASN A 1 483 ? 5.849 -23.610 27.348 1.00 61.53 483 ASN A CA 1
ATOM 3946 C C . ASN A 1 483 ? 6.431 -23.615 28.780 1.00 61.53 483 ASN A C 1
ATOM 3948 O O . ASN A 1 483 ? 5.972 -24.365 29.650 1.00 61.53 483 ASN A O 1
ATOM 3952 N N . ILE A 1 484 ? 7.428 -22.776 29.057 1.00 55.50 484 ILE A N 1
ATOM 3953 C CA . ILE A 1 484 ? 7.994 -22.597 30.394 1.00 55.50 484 ILE A CA 1
ATOM 3954 C C . ILE A 1 484 ? 7.240 -21.452 31.074 1.00 55.50 484 ILE A C 1
ATOM 3956 O O . ILE A 1 484 ? 7.354 -20.294 30.684 1.00 55.50 484 ILE A O 1
ATOM 3960 N N . ASN A 1 485 ? 6.452 -21.776 32.102 1.00 52.91 485 ASN A N 1
ATOM 3961 C CA . ASN A 1 485 ? 5.701 -20.777 32.863 1.00 52.91 485 ASN A CA 1
ATOM 3962 C C . ASN A 1 485 ? 6.657 -19.858 33.634 1.00 52.91 485 ASN A C 1
ATOM 3964 O O . ASN A 1 485 ? 7.355 -20.308 34.544 1.00 52.91 485 ASN A O 1
ATOM 3968 N N . VAL A 1 486 ? 6.640 -18.571 33.298 1.00 51.00 486 VAL A N 1
ATOM 3969 C CA . VAL A 1 486 ? 7.344 -17.519 34.034 1.00 51.00 486 VAL A CA 1
ATOM 3970 C C . VAL A 1 486 ? 6.358 -16.899 35.022 1.00 51.00 486 VAL A C 1
ATOM 3972 O O . VAL A 1 486 ? 5.382 -16.274 34.623 1.00 51.00 486 VAL A O 1
ATOM 3975 N N . THR A 1 487 ? 6.573 -17.097 36.321 1.00 51.38 487 THR A N 1
ATOM 3976 C CA . THR A 1 487 ? 5.854 -16.354 37.366 1.00 51.38 487 THR A CA 1
ATOM 3977 C C . THR A 1 487 ? 6.678 -15.137 37.756 1.00 51.38 487 THR A C 1
ATOM 3979 O O . THR A 1 487 ? 7.768 -15.292 38.308 1.00 51.38 487 THR A O 1
ATOM 3982 N N . GLU A 1 488 ? 6.166 -13.940 37.474 1.00 48.88 488 GLU A N 1
ATOM 3983 C CA . GLU A 1 488 ? 6.714 -12.703 38.028 1.00 48.88 488 GLU A CA 1
ATOM 3984 C C . GLU A 1 488 ? 6.525 -12.720 39.550 1.00 48.88 488 GLU A C 1
ATOM 3986 O O . GLU A 1 488 ? 5.419 -12.928 40.051 1.00 48.88 488 GLU A O 1
ATOM 3991 N N . TYR A 1 489 ? 7.615 -12.550 40.297 1.00 42.66 489 TYR A N 1
ATOM 3992 C CA . TYR A 1 489 ? 7.530 -12.266 41.725 1.00 42.66 489 TYR A CA 1
ATOM 3993 C C . TYR A 1 489 ? 7.095 -10.805 41.873 1.00 42.66 489 TYR A C 1
ATOM 3995 O O . TYR A 1 489 ? 7.907 -9.896 41.706 1.00 42.66 489 TYR A O 1
ATOM 4003 N N . GLU A 1 490 ? 5.810 -10.580 42.151 1.00 41.28 490 GLU A N 1
ATOM 4004 C CA . GLU A 1 490 ? 5.361 -9.305 42.706 1.00 41.28 490 GLU A CA 1
ATOM 4005 C C . GLU A 1 490 ? 5.911 -9.192 44.132 1.00 41.28 490 GLU A C 1
ATOM 4007 O O . GLU A 1 490 ? 5.695 -10.058 44.980 1.00 41.28 490 GLU A O 1
ATOM 4012 N N . ASP A 1 491 ? 6.678 -8.131 44.359 1.00 39.12 491 ASP A N 1
ATOM 4013 C CA . ASP A 1 491 ? 7.261 -7.746 45.639 1.00 39.12 491 ASP A CA 1
ATOM 4014 C C . ASP A 1 491 ? 6.140 -7.304 46.604 1.00 39.12 491 ASP A C 1
ATOM 4016 O O . ASP A 1 491 ? 5.889 -6.116 46.810 1.00 39.12 491 ASP A O 1
ATOM 4020 N N . GLU A 1 492 ? 5.401 -8.260 47.175 1.00 36.91 492 GLU A N 1
ATOM 4021 C CA . GLU A 1 492 ? 4.686 -8.037 48.434 1.00 36.91 492 GLU A CA 1
ATOM 4022 C C . GLU A 1 492 ? 5.720 -8.123 49.558 1.00 36.91 492 GLU A C 1
ATOM 4024 O O . GLU A 1 492 ? 5.970 -9.189 50.112 1.00 36.91 492 GLU A O 1
ATOM 4029 N N . GLY A 1 493 ? 6.369 -6.983 49.806 1.00 42.53 493 GLY A N 1
ATOM 4030 C CA . GLY A 1 493 ? 7.569 -6.866 50.625 1.00 42.53 493 GLY A CA 1
ATOM 4031 C C . GLY A 1 493 ? 7.583 -7.685 51.919 1.00 42.53 493 GLY A C 1
ATOM 4032 O O . GLY A 1 493 ? 6.829 -7.399 52.849 1.00 42.53 493 GLY A O 1
ATOM 4033 N N . GLU A 1 494 ? 8.535 -8.617 51.975 1.00 29.19 494 GLU A N 1
ATOM 4034 C CA . GLU A 1 494 ? 9.335 -9.021 53.142 1.00 29.19 494 GLU A CA 1
ATOM 4035 C C . GLU A 1 494 ? 10.627 -9.719 52.694 1.00 29.19 494 GLU A C 1
ATOM 4037 O O . GLU A 1 494 ? 10.551 -10.669 51.880 1.00 29.19 494 GLU A O 1
#

Foldseek 3Di:
DDDDPDPDDDDDDDDDDDDDDDDDDDDPPPPPPPDPPPPPPPPVVVVVVVVVVVVVVVVVVQVVLLCVVFPDDPQQFTDDDDWDAQAAEDPDPPRPHHQAAPFKEWEAELLDLLRLLLLLLCQQLVNPRRYRYFYWAADLVARFIDGPVGHGLVVLQCQAPVPDPDHSAPGWMAGPVVSHTHTHGSVSSSVRSQVCSVVTDGLFFEHAADDDPVVSVVLLVLLVVQQVCLLVSQLSGPDPVSNVVSLVSNVVNLVVQLVQLVQALERRHPGHHSSRSSNQSRLVQCQQASCPQSVSPPDRCVPRRVSVVVSNVVSCPRPSSVVSHDNPSNQQSRLRRPPPSNVPSDRDDDPPPPPPPPPPPDDPDDCPVLVVVLVVLVVVLVVLVVVLVVLVVPDDDPVSVVVSVVSVVVSVVSVVVNCVSVVPDPPPPDPVVVVVVVVPDDDDDDDDCVVVVVVVVVVVVVVVVVVVVVVVVVVCVVCVVVVNDDDDPDCPDD

Secondary structure (DSSP, 8-state):
---------PPP-------------------------------HHHHHHHHHHHHHHHHHHHHHHHHHHS-B-TTS-B-PPPPS-B---B-STT-SSB--TTSEEEEE-TT-HHHHHHHHHHHHTT-GGGEEEEEEEE-TTTS-EEETTS-BHHHHHHHH-TT--S---SSEEEETTTTEEEE--HHHHHHHHTTSGGGS--SS-B-S-SS-HHHHHHHHHHIIIIIITHHHHHHT-SSHHHHHHHHHHHHHHHHHHHHHHHH-SBTTBSSB-HHHHHHHHHHHHIIIIIHHHH---SS-HHHH-HHHHHHHHHHHTSTTGGGG--HHHHHHHHHHHSTTTSTT-PPPPPPP-------TT---S--HHHHHHHHHHHHHHHHHHHHHHHHHHH--SHHHHHHHHHHHHHHHHHHHHHHHHHTPPTT-S-HHHHHHHTT-------TTTHHHHHHHHHHHHHHHHHHHHHHHHHHHHHHHHTT-----------

pLDDT: mean 75.38, std 24.45, range [25.06, 98.81]

Sequence (494 aa):
MIAFGTVRVFKPTKSLTLHHCHKRCNHTRGITAKLPRIQVLQIPWLSRFAIATSYTIWKSLWSVMVSQLAPKDEKGEYQRPLSGFRNKIEIHSGARFPFEKDRYTLYVGFPCPWCHRVLLALSICNLEEYFQIEYCEANISDGSWKLKGGESIRNIYRKYEHNYSGRCTLPLLVDHVQQRIVNNESSDMVQFLMNFIEYSTPVVPIQKHILAKVESDALLGRIYENINNGVYKAGFAQSQSSYEKAIRTLFETLDEMEERVETHSYIEGRVMTIADIYLFPTIYRFKAIYGPLFKCLWKDIPTDYPFLFSWLQRVYSIPGVAKTCNLEETKQSYYKSLFPLNPSQIVPREQQGCLVTTQVDDIKESSCSDIASLISLINDTTLQLYQLETSVKNATEISSFEDIYGQIQNLVTLLQQLEEKSCLAQDSVPLDLLECIDRGENPSFYTLAKLDQWKTLEAERRRKMEAVEWFRDCLVKHLEEENINVTEYEDEGE

Radius of gyration: 33.43 Å; chains: 1; bounding box: 73×90×109 Å

Organism: NCBI:txid3028027